Protein AF-A0A819AE09-F1 (afdb_monomer_lite)

Structure (mmCIF, N/CA/C/O backbone):
data_AF-A0A819AE09-F1
#
_entry.id   AF-A0A819AE09-F1
#
loop_
_atom_site.group_PDB
_atom_site.id
_atom_site.type_symbol
_atom_site.label_atom_id
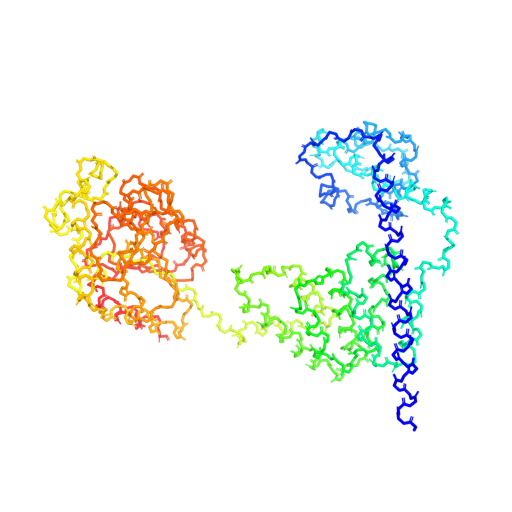_atom_site.label_alt_id
_atom_site.label_comp_id
_atom_site.label_asym_id
_atom_site.label_entity_id
_atom_site.label_seq_id
_atom_site.pdbx_PDB_ins_code
_atom_site.Cartn_x
_atom_site.Cartn_y
_atom_site.Cartn_z
_atom_site.occupancy
_atom_site.B_iso_or_equiv
_atom_site.auth_seq_id
_atom_site.auth_comp_id
_atom_site.auth_asym_id
_atom_site.auth_atom_id
_atom_site.pdbx_PDB_model_num
ATOM 1 N N . MET A 1 1 ? -54.035 27.306 -2.302 1.00 33.03 1 MET A N 1
ATOM 2 C CA . MET A 1 1 ? -53.489 27.336 -0.927 1.00 33.03 1 MET A CA 1
ATOM 3 C C . MET A 1 1 ? -52.077 26.746 -0.838 1.00 33.03 1 MET A C 1
ATOM 5 O O . MET A 1 1 ? -51.251 27.361 -0.189 1.00 33.03 1 MET A O 1
ATOM 9 N N . ILE A 1 2 ? -51.745 25.658 -1.553 1.00 27.33 2 ILE A N 1
ATOM 10 C CA . ILE A 1 2 ? -50.363 25.121 -1.604 1.00 27.33 2 ILE A CA 1
ATOM 11 C C . ILE A 1 2 ? -49.439 25.949 -2.527 1.00 27.33 2 ILE A C 1
ATOM 13 O O . ILE A 1 2 ? -48.319 26.252 -2.143 1.00 27.33 2 ILE A O 1
ATOM 17 N N . ALA A 1 3 ? -49.923 26.452 -3.670 1.00 24.55 3 ALA A N 1
ATOM 18 C CA . ALA A 1 3 ? -49.101 27.269 -4.581 1.00 24.55 3 ALA A CA 1
ATOM 19 C C . ALA A 1 3 ? -48.724 28.665 -4.030 1.00 24.55 3 ALA A C 1
ATOM 21 O O . ALA A 1 3 ? -47.707 29.235 -4.413 1.00 24.55 3 ALA A O 1
ATOM 22 N N . THR A 1 4 ? -49.516 29.215 -3.104 1.00 27.77 4 THR A N 1
ATOM 23 C CA . THR A 1 4 ? -49.244 30.524 -2.484 1.00 27.77 4 THR A CA 1
ATOM 24 C C . THR A 1 4 ? -48.215 30.422 -1.354 1.00 27.77 4 THR A C 1
ATOM 26 O O . THR A 1 4 ? -47.583 31.419 -1.042 1.00 27.77 4 THR A O 1
ATOM 29 N N . PHE A 1 5 ? -47.998 29.230 -0.781 1.00 28.61 5 PHE A N 1
ATOM 30 C CA . PHE A 1 5 ? -47.034 29.000 0.305 1.00 28.61 5 PHE A CA 1
ATOM 31 C C . PHE A 1 5 ? -45.614 28.713 -0.219 1.00 28.61 5 PHE A C 1
ATOM 33 O O . PHE A 1 5 ? -44.627 29.078 0.416 1.00 28.61 5 PHE A O 1
ATOM 40 N N . THR A 1 6 ? -45.497 28.119 -1.414 1.00 30.62 6 THR A N 1
ATOM 41 C CA . THR A 1 6 ? -44.205 27.829 -2.068 1.00 30.62 6 THR A CA 1
ATOM 42 C C . THR A 1 6 ? -43.560 29.077 -2.690 1.00 30.62 6 THR A C 1
ATOM 44 O O . THR A 1 6 ? -42.339 29.176 -2.770 1.00 30.62 6 THR A O 1
ATOM 47 N N . LEU A 1 7 ? -44.361 30.062 -3.112 1.00 27.27 7 LEU A N 1
ATOM 48 C CA . LEU A 1 7 ? -43.859 31.284 -3.757 1.00 27.27 7 LEU A CA 1
ATOM 49 C C . LEU A 1 7 ? -43.340 32.341 -2.768 1.00 27.27 7 LEU A C 1
ATOM 51 O O . LEU A 1 7 ? -42.427 33.087 -3.119 1.00 27.27 7 LEU A O 1
ATOM 55 N N . THR A 1 8 ? -43.865 32.401 -1.541 1.00 29.19 8 THR A N 1
ATOM 56 C CA . THR A 1 8 ? -43.331 33.270 -0.473 1.00 29.19 8 THR A CA 1
ATOM 57 C C . THR A 1 8 ? -42.007 32.735 0.064 1.00 29.19 8 THR A C 1
ATOM 59 O O . THR A 1 8 ? -41.039 33.481 0.144 1.00 29.19 8 THR A O 1
ATOM 62 N N . SER A 1 9 ? -41.911 31.424 0.297 1.00 32.47 9 SER A N 1
ATOM 63 C CA . SER A 1 9 ? -40.686 30.784 0.800 1.00 32.47 9 SER A CA 1
ATOM 64 C C . SER A 1 9 ? -39.525 30.809 -0.209 1.00 32.47 9 SER A C 1
ATOM 66 O O . SER A 1 9 ? -38.380 31.016 0.186 1.00 32.47 9 SER A O 1
ATOM 68 N N . LEU A 1 10 ? -39.789 30.710 -1.520 1.00 30.06 10 LEU A N 1
ATOM 69 C CA . LEU A 1 10 ? -38.754 30.903 -2.551 1.00 30.06 10 LEU A CA 1
ATOM 70 C C . LEU A 1 10 ? -38.334 32.372 -2.724 1.00 30.06 10 LEU A C 1
ATOM 72 O O . LEU A 1 10 ? -37.164 32.635 -3.004 1.00 30.06 10 LEU A O 1
ATOM 76 N N . LYS A 1 11 ? -39.249 33.334 -2.532 1.00 28.06 11 LYS A N 1
ATOM 77 C CA . LYS A 1 11 ? -38.906 34.766 -2.549 1.00 28.06 11 LYS A CA 1
ATOM 78 C C . LYS A 1 11 ? -38.031 35.157 -1.362 1.00 28.06 11 LYS A C 1
ATOM 80 O O . LYS A 1 11 ? -37.066 35.884 -1.571 1.00 28.06 11 LYS A O 1
ATOM 85 N N . ASP A 1 12 ? -38.303 34.627 -0.172 1.00 32.31 12 ASP A N 1
ATOM 86 C CA . ASP A 1 12 ? -37.511 34.920 1.027 1.00 32.31 12 ASP A CA 1
ATOM 87 C C . ASP A 1 12 ? -36.113 34.285 0.951 1.00 32.31 12 ASP A C 1
ATOM 89 O O . ASP A 1 12 ? -35.115 34.949 1.225 1.00 32.31 12 ASP A O 1
ATOM 93 N N . VAL A 1 13 ? -36.001 33.045 0.456 1.00 34.38 13 VAL A N 1
ATOM 94 C CA . VAL A 1 13 ? -34.701 32.379 0.234 1.00 34.38 13 VAL A CA 1
ATOM 95 C C . VAL A 1 13 ? -33.898 33.056 -0.885 1.00 34.38 13 VAL A C 1
ATOM 97 O O . VAL A 1 13 ? -32.686 33.227 -0.759 1.00 34.38 13 VAL A O 1
ATOM 100 N N . SER A 1 14 ? -34.552 33.505 -1.962 1.00 31.75 14 SER A N 1
ATOM 101 C CA . SER A 1 14 ? -33.904 34.264 -3.041 1.00 31.75 14 SER A CA 1
ATOM 102 C C . SER A 1 14 ? -33.473 35.666 -2.599 1.00 31.75 14 SER A C 1
ATOM 104 O O . SER A 1 14 ? -32.422 36.132 -3.034 1.00 31.75 14 SER A O 1
ATOM 106 N N . ALA A 1 15 ? -34.259 36.346 -1.760 1.00 31.56 15 ALA A N 1
ATOM 107 C CA . ALA A 1 15 ? -33.935 37.675 -1.245 1.00 31.56 15 ALA A CA 1
ATOM 108 C C . ALA A 1 15 ? -32.783 37.621 -0.232 1.00 31.56 15 ALA A C 1
ATOM 110 O O . ALA A 1 15 ? -31.892 38.467 -0.278 1.00 31.56 15 ALA A O 1
ATOM 111 N N . ILE A 1 16 ? -32.745 36.590 0.620 1.00 36.25 16 ILE A N 1
ATOM 112 C CA . ILE A 1 16 ? -31.652 36.353 1.573 1.00 36.25 16 ILE A CA 1
ATOM 113 C C . ILE A 1 16 ? -30.362 35.965 0.835 1.00 36.25 16 ILE A C 1
ATOM 115 O O . ILE A 1 16 ? -29.315 36.550 1.108 1.00 36.25 16 ILE A O 1
ATOM 119 N N . ASN A 1 17 ? -30.426 35.065 -0.157 1.00 34.44 17 ASN A N 1
ATOM 120 C CA . ASN A 1 17 ? -29.261 34.731 -0.987 1.00 34.44 17 ASN A CA 1
ATOM 121 C C . ASN A 1 17 ? -28.777 35.922 -1.823 1.00 34.44 17 ASN A C 1
ATOM 123 O O . ASN A 1 17 ? -27.572 36.115 -1.954 1.00 34.44 17 ASN A O 1
ATOM 127 N N . GLY A 1 18 ? -29.686 36.738 -2.364 1.00 32.69 18 GLY A N 1
ATOM 128 C CA . GLY A 1 18 ? -29.342 37.961 -3.091 1.00 32.69 18 GLY A CA 1
ATOM 129 C C . GLY A 1 18 ? -28.640 38.987 -2.200 1.00 32.69 18 GLY A C 1
ATOM 130 O O . GLY A 1 18 ? -27.548 39.441 -2.536 1.00 32.69 18 GLY A O 1
ATOM 131 N N . ALA A 1 19 ? -29.209 39.278 -1.027 1.00 32.28 19 ALA A N 1
ATOM 132 C CA . ALA A 1 19 ? -28.651 40.233 -0.073 1.00 32.28 19 ALA A CA 1
ATOM 133 C C . ALA A 1 19 ? -27.301 39.775 0.507 1.00 32.28 19 ALA A C 1
ATOM 135 O O . ALA A 1 19 ? -26.393 40.591 0.651 1.00 32.28 19 ALA A O 1
ATOM 136 N N . LEU A 1 20 ? -27.127 38.478 0.794 1.00 36.81 20 LEU A N 1
ATOM 137 C CA . LEU A 1 20 ? -25.844 37.925 1.244 1.00 36.81 20 LEU A CA 1
ATOM 138 C C . LEU A 1 20 ? -24.788 37.999 0.139 1.00 36.81 20 LEU A C 1
ATOM 140 O O . LEU A 1 20 ? -23.681 38.464 0.391 1.00 36.81 20 LEU A O 1
ATOM 144 N N . LYS A 1 21 ? -25.122 37.616 -1.099 1.00 35.66 21 LYS A N 1
ATOM 145 C CA . LYS A 1 21 ? -24.177 37.624 -2.228 1.00 35.66 21 LYS A CA 1
ATOM 146 C C . LYS A 1 21 ? -23.712 39.041 -2.584 1.00 35.66 21 LYS A C 1
ATOM 148 O O . LYS A 1 21 ? -22.535 39.248 -2.871 1.00 35.66 21 LYS A O 1
ATOM 153 N N . GLU A 1 22 ? -24.607 40.022 -2.498 1.00 37.19 22 GLU A N 1
ATOM 154 C CA . GLU A 1 22 ? -24.304 41.435 -2.753 1.00 37.19 22 GLU A CA 1
ATOM 155 C C . GLU A 1 22 ? -23.486 42.082 -1.616 1.00 37.19 22 GLU A C 1
ATOM 157 O O . GLU A 1 22 ? -22.628 42.930 -1.868 1.00 37.19 22 GLU A O 1
ATOM 162 N N . GLN A 1 23 ? -23.686 41.648 -0.365 1.00 36.50 23 GLN A N 1
ATOM 163 C CA . GLN A 1 23 ? -22.853 42.045 0.779 1.00 36.50 23 GLN A CA 1
ATOM 164 C C . GLN A 1 23 ? -21.460 41.393 0.718 1.00 36.50 23 GLN A C 1
ATOM 166 O O . GLN A 1 23 ? -20.463 42.075 0.938 1.00 36.50 23 GLN A O 1
ATOM 171 N N . PHE A 1 24 ? -21.355 40.116 0.335 1.00 38.12 24 PHE A N 1
ATOM 172 C CA . PHE A 1 24 ? -20.069 39.421 0.196 1.00 38.12 24 PHE A CA 1
ATOM 173 C C . PHE A 1 24 ? -19.215 39.953 -0.964 1.00 38.12 24 PHE A C 1
ATOM 175 O O . PHE A 1 24 ? -18.001 40.073 -0.809 1.00 38.12 24 PHE A O 1
ATOM 182 N N . ALA A 1 25 ? -19.824 40.356 -2.085 1.00 38.03 25 ALA A N 1
ATOM 183 C CA . ALA A 1 25 ? -19.107 41.015 -3.180 1.00 38.03 25 ALA A CA 1
ATOM 184 C C . ALA A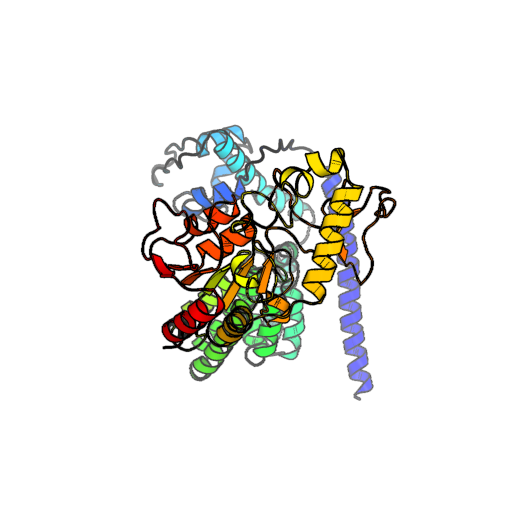 1 25 ? -18.492 42.361 -2.748 1.00 38.03 25 ALA A C 1
ATOM 186 O O . ALA A 1 25 ? -17.360 42.672 -3.114 1.00 38.03 25 ALA A O 1
ATOM 187 N N . LYS A 1 26 ? -19.196 43.134 -1.909 1.00 38.16 26 LYS A N 1
ATOM 188 C CA . LYS A 1 26 ? -18.672 44.388 -1.337 1.00 38.16 26 LYS A CA 1
ATOM 189 C C . LYS A 1 26 ? -17.531 44.139 -0.346 1.00 38.16 26 LYS A C 1
ATOM 191 O O . LYS A 1 26 ? -16.574 44.904 -0.323 1.00 38.16 26 LYS A O 1
ATOM 196 N N . VAL A 1 27 ? -17.602 43.059 0.432 1.00 37.47 27 VAL A N 1
ATOM 197 C CA . VAL A 1 27 ? -16.538 42.655 1.369 1.00 37.47 27 VAL A CA 1
ATOM 198 C C . VAL A 1 27 ? -15.275 42.204 0.634 1.00 37.47 27 VAL A C 1
ATOM 200 O O . VAL A 1 27 ? -14.181 42.554 1.062 1.00 37.47 27 VAL A O 1
ATOM 203 N N . HIS A 1 28 ? -15.405 41.488 -0.485 1.00 37.97 28 HIS A N 1
ATOM 204 C CA . HIS A 1 28 ? -14.254 41.054 -1.281 1.00 37.97 28 HIS A CA 1
ATOM 205 C C . HIS A 1 28 ? -13.478 42.243 -1.871 1.00 37.97 28 HIS A C 1
ATOM 207 O O . HIS A 1 28 ? -12.261 42.309 -1.738 1.00 37.97 28 HIS A O 1
ATOM 213 N N . VAL A 1 29 ? -14.188 43.246 -2.401 1.00 44.12 29 VAL A N 1
ATOM 214 C CA . VAL A 1 29 ? -13.580 44.493 -2.906 1.00 44.12 29 VAL A CA 1
ATOM 215 C C . VAL A 1 29 ? -12.886 45.281 -1.785 1.00 44.12 29 VAL A C 1
ATOM 217 O O . VAL A 1 29 ? -11.781 45.785 -1.971 1.00 44.12 29 VAL A O 1
ATOM 220 N N . LEU A 1 30 ? -13.488 45.348 -0.591 1.00 39.16 30 LEU A N 1
ATOM 221 C CA . LEU A 1 30 ? -12.884 46.015 0.571 1.00 39.16 30 LEU A CA 1
ATOM 222 C C . LEU A 1 30 ? -11.648 45.270 1.111 1.00 39.16 30 LEU A C 1
ATOM 224 O O . LEU A 1 30 ? -10.722 45.912 1.607 1.00 39.16 30 LEU A O 1
ATOM 228 N N . ALA A 1 31 ? -11.609 43.939 0.994 1.00 36.44 31 ALA A N 1
ATOM 229 C CA . ALA A 1 31 ? -10.450 43.124 1.355 1.00 36.44 31 ALA A CA 1
ATOM 230 C C . ALA A 1 31 ? -9.274 43.338 0.383 1.00 36.44 31 ALA A C 1
ATOM 232 O O . ALA A 1 31 ? -8.144 43.531 0.832 1.00 36.44 31 ALA A O 1
ATOM 233 N N . GLU A 1 32 ? -9.540 43.420 -0.925 1.00 40.06 32 GLU A N 1
ATOM 234 C CA . GLU A 1 32 ? -8.523 43.749 -1.938 1.00 40.06 32 GLU A CA 1
ATOM 235 C C . GLU A 1 32 ? -7.972 45.181 -1.782 1.00 40.06 32 GLU A C 1
ATOM 237 O O . GLU A 1 32 ? -6.784 45.437 -1.997 1.00 40.06 32 GLU A O 1
ATOM 242 N N . GLU A 1 33 ? -8.811 46.146 -1.387 1.00 40.34 33 GLU A N 1
ATOM 243 C CA . GLU A 1 33 ? -8.363 47.512 -1.078 1.00 40.34 33 GLU A CA 1
ATOM 244 C C . GLU A 1 33 ? -7.528 47.591 0.212 1.00 40.34 33 GLU A C 1
ATOM 246 O O . GLU A 1 33 ? -6.660 48.464 0.334 1.00 40.34 33 GLU A O 1
ATOM 251 N N . TYR A 1 34 ? -7.761 46.684 1.164 1.00 36.81 34 TYR A N 1
ATOM 252 C CA . TYR A 1 34 ? -7.002 46.583 2.409 1.00 36.81 34 TYR A CA 1
ATOM 253 C C . TYR A 1 34 ? -5.631 45.924 2.209 1.00 36.81 34 TYR A C 1
ATOM 255 O O . TYR A 1 34 ? -4.641 46.464 2.706 1.00 36.81 34 TYR A O 1
ATOM 263 N N . GLU A 1 35 ? -5.524 44.850 1.417 1.00 35.69 35 GLU A N 1
ATOM 264 C CA . GLU A 1 35 ? -4.230 44.238 1.052 1.00 35.69 35 GLU A CA 1
ATOM 265 C C . GLU A 1 35 ? -3.276 45.240 0.385 1.00 35.69 35 GLU A C 1
ATOM 267 O O . GLU A 1 35 ? -2.070 45.242 0.644 1.00 35.69 35 GLU A O 1
ATOM 272 N N . LYS A 1 36 ? -3.823 46.175 -0.402 1.00 39.72 36 LYS A N 1
ATOM 273 C CA . LYS A 1 36 ? -3.054 47.270 -1.012 1.00 39.72 36 LYS A CA 1
ATOM 274 C C . LYS A 1 36 ? -2.553 48.311 -0.001 1.00 39.72 36 LYS A C 1
ATOM 276 O O . LYS A 1 36 ? -1.613 49.041 -0.311 1.00 39.72 36 LYS A O 1
ATOM 281 N N . LYS A 1 37 ? -3.155 48.411 1.192 1.00 37.56 37 LYS A N 1
ATOM 282 C CA . LYS A 1 37 ? -2.810 49.404 2.231 1.00 37.56 37 LYS A CA 1
ATOM 283 C C . LYS A 1 37 ? -1.934 48.857 3.366 1.00 37.56 37 LYS A C 1
ATOM 285 O O . LYS A 1 37 ? -1.318 49.659 4.064 1.00 37.56 37 LYS A O 1
ATOM 290 N N . THR A 1 38 ? -1.840 47.541 3.560 1.00 36.22 38 THR A N 1
ATOM 291 C CA . THR A 1 38 ? -1.160 46.921 4.720 1.00 36.22 38 THR A CA 1
ATOM 292 C C . THR A 1 38 ? 0.333 46.629 4.546 1.00 36.22 38 THR A C 1
ATOM 294 O O . THR A 1 38 ? 0.973 46.155 5.485 1.00 36.22 38 THR A O 1
ATOM 297 N N . HIS A 1 39 ? 0.951 46.964 3.411 1.00 40.81 39 HIS A N 1
ATOM 298 C CA . HIS A 1 39 ? 2.403 46.816 3.242 1.00 40.81 39 HIS A CA 1
ATOM 299 C C . HIS A 1 39 ? 3.196 47.880 4.026 1.00 40.81 39 HIS A C 1
ATOM 301 O O . HIS A 1 39 ? 3.681 48.847 3.443 1.00 40.81 39 HIS A O 1
ATOM 307 N N . LYS A 1 40 ? 3.351 47.698 5.350 1.00 35.81 40 LYS A N 1
ATOM 308 C CA . LYS A 1 40 ? 4.352 48.404 6.184 1.00 35.81 40 LYS A CA 1
ATOM 309 C C . LYS A 1 40 ? 4.913 47.602 7.373 1.00 35.81 40 LYS A C 1
ATOM 311 O O . LYS A 1 40 ? 5.402 48.193 8.331 1.00 35.81 40 LYS A O 1
ATOM 316 N N . ILE A 1 41 ? 4.940 46.272 7.301 1.00 39.31 41 ILE A N 1
ATOM 317 C CA . ILE A 1 41 ? 5.863 45.472 8.121 1.00 39.31 41 ILE A CA 1
ATOM 318 C C . ILE A 1 41 ? 6.595 44.537 7.163 1.00 39.31 41 ILE A C 1
ATOM 320 O O . ILE A 1 41 ? 5.985 43.638 6.593 1.00 39.31 41 ILE A O 1
ATOM 324 N N . GLU A 1 42 ? 7.888 44.779 6.935 1.00 35.44 42 GLU A N 1
ATOM 325 C CA . GLU A 1 42 ? 8.724 43.858 6.162 1.00 35.44 42 GLU A CA 1
ATOM 326 C C . GLU A 1 42 ? 8.857 42.540 6.934 1.00 35.44 42 GLU A C 1
ATOM 328 O O . GLU A 1 42 ? 9.664 42.408 7.855 1.00 35.44 42 GLU A O 1
ATOM 333 N N . VAL A 1 43 ? 8.040 41.556 6.562 1.00 38.75 43 VAL A N 1
ATOM 334 C CA . VAL A 1 43 ? 8.193 40.174 7.008 1.00 38.75 43 VAL A CA 1
ATOM 335 C C . VAL A 1 43 ? 9.330 39.566 6.194 1.00 38.75 43 VAL A C 1
ATOM 337 O O . VAL A 1 43 ? 9.166 39.241 5.020 1.00 38.75 43 VAL A O 1
ATOM 340 N N . LYS A 1 44 ? 10.507 39.413 6.805 1.00 42.19 44 LYS A N 1
ATOM 341 C CA . LYS A 1 44 ? 11.518 38.499 6.270 1.00 42.19 44 LYS A CA 1
ATOM 342 C C . LYS A 1 44 ? 11.106 37.083 6.639 1.00 42.19 44 LYS A C 1
ATOM 344 O O . LYS A 1 44 ? 11.187 36.703 7.806 1.00 42.19 44 LYS A O 1
ATOM 349 N N . ASP A 1 45 ? 10.653 36.332 5.643 1.00 42.91 45 ASP A N 1
ATOM 350 C CA . ASP A 1 45 ? 10.385 34.906 5.776 1.00 42.91 45 ASP A CA 1
ATOM 351 C C . ASP A 1 45 ? 11.656 34.193 6.264 1.00 42.91 45 ASP A C 1
ATOM 353 O O . ASP A 1 45 ? 12.721 34.268 5.647 1.00 42.91 45 ASP A O 1
ATOM 357 N N . SER A 1 46 ? 11.563 33.583 7.443 1.00 51.00 46 SER A N 1
ATOM 358 C CA . SER A 1 46 ? 12.673 32.885 8.096 1.00 51.00 46 SER A CA 1
ATOM 359 C C . SER A 1 46 ? 12.561 31.364 7.965 1.00 51.00 46 SER A C 1
ATOM 361 O O . SER A 1 46 ? 13.433 30.659 8.475 1.00 51.00 46 SER A O 1
ATOM 363 N N . GLY A 1 47 ? 11.514 30.853 7.295 1.00 55.59 47 GLY A N 1
ATOM 364 C CA . GLY A 1 47 ? 11.243 29.419 7.141 1.00 55.59 47 GLY A CA 1
ATOM 365 C C . GLY A 1 47 ? 10.879 28.689 8.443 1.00 55.59 47 GLY A C 1
ATOM 366 O O . GLY A 1 47 ? 10.776 27.466 8.444 1.00 55.59 47 GLY A O 1
ATOM 367 N N . ILE A 1 48 ? 10.706 29.408 9.560 1.00 63.50 48 ILE A N 1
ATOM 368 C CA . ILE A 1 48 ? 10.411 28.856 10.889 1.00 63.50 48 ILE A CA 1
ATOM 369 C C . ILE A 1 48 ? 9.039 29.371 11.349 1.00 63.50 48 ILE A C 1
ATOM 371 O O . ILE A 1 48 ? 8.853 30.574 11.538 1.00 63.50 48 ILE A O 1
ATOM 375 N N . SER A 1 49 ? 8.081 28.462 11.559 1.00 76.00 49 SER A N 1
ATOM 376 C CA . SER A 1 49 ? 6.719 28.796 12.003 1.00 76.00 49 SER A CA 1
ATOM 377 C C . SER A 1 49 ? 6.688 29.177 13.487 1.00 76.00 49 SER A C 1
ATOM 379 O O . SER A 1 49 ? 6.795 28.332 14.379 1.00 76.00 49 SER A O 1
ATOM 381 N N . GLY A 1 50 ? 6.528 30.473 13.769 1.00 74.81 50 GLY A N 1
ATOM 382 C CA . GLY A 1 50 ? 6.376 30.980 15.135 1.00 74.81 50 GLY A CA 1
ATOM 383 C C . GLY A 1 50 ? 5.104 30.485 15.834 1.00 74.81 50 GLY A C 1
ATOM 384 O O . GLY A 1 50 ? 5.109 30.320 17.054 1.00 74.81 50 GLY A O 1
ATOM 385 N N . GLU A 1 51 ? 4.041 30.204 15.073 1.00 72.31 51 GLU A N 1
ATOM 386 C CA . GLU A 1 51 ? 2.775 29.669 15.590 1.00 72.31 51 GLU A CA 1
ATOM 387 C C . GLU A 1 51 ? 2.944 28.251 16.140 1.00 72.31 51 GLU A C 1
ATOM 389 O O . GLU A 1 51 ? 2.528 27.969 17.266 1.00 72.31 51 GLU A O 1
ATOM 394 N N . ASP A 1 52 ? 3.603 27.373 15.384 1.00 66.06 52 ASP A N 1
ATOM 395 C CA . ASP A 1 52 ? 3.784 25.975 15.779 1.00 66.06 52 ASP A CA 1
ATOM 396 C C . ASP A 1 52 ? 4.674 25.861 17.016 1.00 66.06 52 ASP A C 1
ATOM 398 O O . ASP A 1 52 ? 4.365 25.125 17.957 1.00 66.06 52 ASP A O 1
ATOM 402 N N . ILE A 1 53 ? 5.738 26.666 17.073 1.00 76.56 53 ILE A N 1
ATOM 403 C CA . ILE A 1 53 ? 6.628 26.724 18.236 1.00 76.56 53 ILE A CA 1
ATOM 404 C C . ILE A 1 53 ? 5.882 27.275 19.454 1.00 76.56 53 ILE A C 1
ATOM 406 O O . ILE A 1 53 ? 6.009 26.729 20.553 1.00 76.56 53 ILE A O 1
ATOM 410 N N . PHE A 1 54 ? 5.071 28.322 19.277 1.00 78.12 54 PHE A N 1
ATOM 411 C CA . PHE A 1 54 ? 4.255 28.871 20.355 1.00 78.12 54 PHE A CA 1
ATOM 412 C C . PHE A 1 54 ? 3.267 27.832 20.895 1.00 78.12 54 PHE A C 1
ATOM 414 O O . PHE A 1 54 ? 3.165 27.644 22.110 1.00 78.12 54 PHE A O 1
ATOM 421 N N . ASN A 1 55 ? 2.566 27.127 20.007 1.00 67.56 55 ASN A N 1
ATOM 422 C CA . ASN A 1 55 ? 1.602 26.100 20.381 1.00 67.56 55 ASN A CA 1
ATOM 423 C C . ASN A 1 55 ? 2.273 24.945 21.131 1.00 67.56 55 ASN A C 1
ATOM 425 O O . ASN A 1 55 ? 1.758 24.532 22.170 1.00 67.56 55 ASN A O 1
ATOM 429 N N . ALA A 1 56 ? 3.444 24.498 20.675 1.00 64.06 56 ALA A N 1
ATOM 430 C CA . ALA A 1 56 ? 4.179 23.400 21.292 1.00 64.06 56 ALA A CA 1
ATOM 431 C C . ALA A 1 56 ? 4.816 23.762 22.645 1.00 64.06 56 ALA A C 1
ATOM 433 O O . ALA A 1 56 ? 4.799 22.946 23.563 1.00 64.06 56 ALA A O 1
ATOM 434 N N . LYS A 1 57 ? 5.398 24.963 22.781 1.00 73.62 57 LYS A N 1
ATOM 435 C CA . LYS A 1 57 ? 6.286 25.295 23.914 1.00 73.62 57 LYS A CA 1
ATOM 436 C C . LYS A 1 57 ? 5.787 26.407 24.834 1.00 73.62 57 LYS A C 1
ATOM 438 O O . LYS A 1 57 ? 6.202 26.475 25.986 1.00 73.62 57 LYS A O 1
ATOM 443 N N . CYS A 1 58 ? 4.910 27.290 24.365 1.00 73.25 58 CYS A N 1
ATOM 444 C CA . CYS A 1 58 ? 4.501 28.480 25.126 1.00 73.25 58 CYS A CA 1
ATOM 445 C C . CYS A 1 58 ? 3.028 28.441 25.561 1.00 73.25 58 CYS A C 1
ATOM 447 O O . CYS A 1 58 ? 2.666 29.015 26.591 1.00 73.25 58 CYS A O 1
ATOM 449 N N . SER A 1 59 ? 2.176 27.743 24.806 1.00 72.31 59 SER A N 1
ATOM 450 C CA . SER A 1 59 ? 0.716 27.806 24.945 1.00 72.31 59 SER A CA 1
ATOM 451 C C . SER A 1 59 ? 0.154 27.152 26.216 1.00 72.31 59 SER A C 1
ATOM 453 O O . SER A 1 59 ? -0.976 27.446 26.611 1.00 72.31 59 SER A O 1
ATOM 455 N N . ALA A 1 60 ? 0.947 26.309 26.884 1.00 67.44 60 ALA A N 1
ATOM 456 C CA . ALA A 1 60 ? 0.605 25.719 28.178 1.00 67.44 60 ALA A CA 1
ATOM 457 C C . ALA A 1 60 ? 0.669 26.743 29.327 1.00 67.44 60 ALA A C 1
ATOM 459 O O . ALA A 1 60 ? -0.082 26.641 30.295 1.00 67.44 60 ALA A O 1
ATOM 460 N N . CYS A 1 61 ? 1.540 27.752 29.211 1.00 66.56 61 CYS A N 1
ATOM 461 C CA . CYS A 1 61 ? 1.779 28.747 30.260 1.00 66.56 61 CYS A CA 1
ATOM 462 C C . CYS A 1 61 ? 1.168 30.118 29.943 1.00 66.56 61 CYS A C 1
ATOM 464 O O . CYS A 1 61 ? 0.945 30.908 30.866 1.00 66.56 61 CYS A O 1
ATOM 466 N N . HIS A 1 62 ? 0.892 30.400 28.662 1.00 74.19 62 HIS A N 1
ATOM 467 C CA . HIS A 1 62 ? 0.461 31.712 28.184 1.00 74.19 62 HIS A CA 1
ATOM 468 C C . HIS A 1 62 ? -0.737 31.654 27.230 1.00 74.19 62 HIS A C 1
ATOM 470 O O . HIS A 1 62 ? -0.814 30.820 26.326 1.00 74.19 62 HIS A O 1
ATOM 476 N N . ARG A 1 63 ? -1.647 32.621 27.390 1.00 67.50 63 ARG A N 1
ATOM 477 C CA . ARG A 1 63 ? -2.745 32.921 26.458 1.00 67.50 63 ARG A CA 1
ATOM 478 C C . ARG A 1 63 ? -2.815 34.423 26.205 1.00 67.50 63 ARG A C 1
ATOM 480 O O . ARG A 1 63 ? -2.276 35.228 26.966 1.00 67.50 63 ARG A O 1
ATOM 487 N N . PHE A 1 64 ? -3.487 34.802 25.122 1.00 59.72 64 PHE A N 1
ATOM 488 C CA . PHE A 1 64 ? -3.565 36.201 24.707 1.00 59.72 64 PHE A CA 1
ATOM 489 C C . PHE A 1 64 ? -4.486 37.042 25.591 1.00 59.72 64 PHE A C 1
ATOM 491 O O . PHE A 1 64 ? -4.164 38.178 25.929 1.00 59.72 64 PHE A O 1
ATOM 498 N N . ASP A 1 65 ? -5.603 36.465 26.011 1.00 59.22 65 ASP A N 1
ATOM 499 C CA . ASP A 1 65 ? -6.708 37.161 26.664 1.00 59.22 65 ASP A CA 1
ATOM 500 C C . ASP A 1 65 ? -6.991 36.688 28.096 1.00 59.22 65 ASP A C 1
ATOM 502 O O . ASP A 1 65 ? -7.699 37.381 28.833 1.00 59.22 65 ASP A O 1
ATOM 506 N N . THR A 1 66 ? -6.408 35.553 28.488 1.00 52.84 66 THR A N 1
ATOM 507 C CA . THR A 1 66 ? -6.736 34.808 29.706 1.00 52.84 66 THR A CA 1
ATOM 508 C C . THR A 1 66 ? -5.483 34.528 30.535 1.00 52.84 66 THR A C 1
ATOM 510 O O . THR A 1 66 ? -4.417 34.234 29.994 1.00 52.84 66 THR A O 1
ATOM 513 N N . LYS A 1 67 ? -5.600 34.631 31.863 1.00 71.44 67 LYS A N 1
ATOM 514 C CA . LYS A 1 67 ? -4.512 34.312 32.793 1.00 71.44 67 LYS A CA 1
ATOM 515 C C . LYS A 1 67 ? -4.350 32.793 32.880 1.00 71.44 67 LYS A C 1
ATOM 517 O O . LYS A 1 67 ? -5.331 32.091 33.103 1.00 71.44 67 LYS A O 1
ATOM 522 N N . LEU A 1 68 ? -3.118 32.309 32.745 1.00 70.44 68 LEU A N 1
ATOM 523 C CA . LEU A 1 68 ? -2.743 30.925 33.046 1.00 70.44 68 LEU A CA 1
ATOM 524 C C . LEU A 1 68 ? -1.669 30.942 34.143 1.00 70.44 68 LEU A C 1
ATOM 526 O O . LEU A 1 68 ? -1.892 31.492 35.221 1.00 70.44 68 LEU A O 1
ATOM 530 N N . VAL A 1 69 ? -0.492 30.385 33.854 1.00 73.06 69 VAL A N 1
ATOM 531 C CA . VAL A 1 69 ? 0.691 30.459 34.714 1.00 73.06 69 VAL A CA 1
ATOM 532 C C . VAL A 1 69 ? 1.242 31.887 34.713 1.00 73.06 69 VAL A C 1
ATOM 534 O O . VAL A 1 69 ? 1.601 32.412 35.764 1.00 73.06 69 VAL A O 1
ATOM 537 N N . GLY A 1 70 ? 1.270 32.535 33.541 1.00 70.31 70 GLY A N 1
ATOM 538 C CA . GLY A 1 70 ? 1.585 33.955 33.381 1.00 70.31 70 GLY A CA 1
ATOM 539 C C . GLY A 1 70 ? 0.348 34.845 33.178 1.00 70.31 70 GLY A C 1
ATOM 540 O O . GLY A 1 70 ? -0.752 34.339 32.925 1.00 70.31 70 GLY A O 1
ATOM 541 N N . PRO A 1 71 ? 0.512 36.180 33.264 1.00 75.25 71 PRO A N 1
ATOM 542 C CA . PRO A 1 71 ? -0.544 37.131 32.915 1.00 75.25 71 PRO A CA 1
ATOM 543 C C . PRO A 1 71 ? -0.895 37.068 31.411 1.00 75.25 71 PRO A C 1
ATOM 545 O O . PRO A 1 71 ? -0.055 36.643 30.609 1.00 75.25 71 PRO A O 1
ATOM 548 N N . PRO A 1 72 ? -2.101 37.515 31.009 1.00 73.38 72 PRO A N 1
ATOM 549 C CA . PRO A 1 72 ? -2.496 37.605 29.603 1.00 73.38 72 PRO A CA 1
ATOM 550 C C . PRO A 1 72 ? -1.549 38.477 28.764 1.00 73.38 72 PRO A C 1
ATOM 552 O O . PRO A 1 72 ? -1.071 39.521 29.226 1.00 73.38 72 PRO A O 1
ATOM 555 N N . TYR A 1 73 ? -1.339 38.126 27.491 1.00 74.31 73 TYR A N 1
ATOM 556 C CA . TYR A 1 73 ? -0.519 38.964 26.605 1.00 74.31 73 TYR A CA 1
ATOM 557 C C . TYR A 1 73 ? -1.112 40.352 26.345 1.00 74.31 73 TYR A C 1
ATOM 559 O O . TYR A 1 73 ? -0.347 41.311 26.267 1.00 74.31 73 TYR A O 1
ATOM 567 N N . LYS A 1 74 ? -2.443 40.506 26.322 1.00 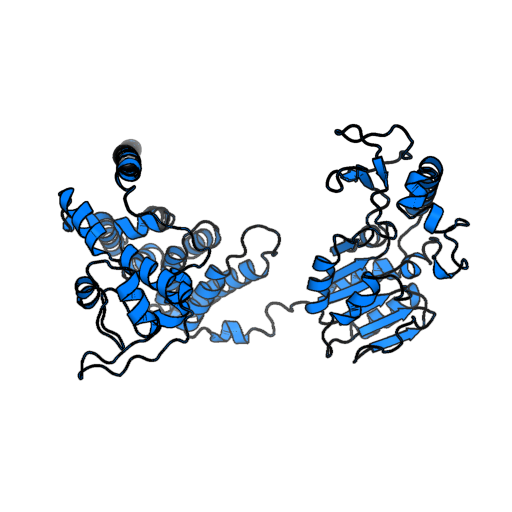67.50 74 LYS A N 1
ATOM 568 C CA . LYS A 1 74 ? -3.099 41.822 26.181 1.00 67.50 74 LYS A CA 1
ATOM 569 C C . LYS A 1 74 ? -2.665 42.845 27.248 1.00 67.50 74 LYS A C 1
ATOM 571 O O . LYS A 1 74 ? -2.718 44.041 27.001 1.00 67.50 74 LYS A O 1
ATOM 576 N N . GLU A 1 75 ? -2.216 42.388 28.421 1.00 73.38 75 GLU A N 1
ATOM 577 C CA . GLU A 1 75 ? -1.778 43.246 29.537 1.00 73.38 75 GLU A CA 1
ATOM 578 C C . GLU A 1 75 ? -0.260 43.480 29.557 1.00 73.38 75 GLU A C 1
ATOM 580 O O . GLU A 1 75 ? 0.239 44.393 30.221 1.00 73.38 75 GLU A O 1
ATOM 585 N N . THR A 1 76 ? 0.503 42.636 28.861 1.00 77.06 76 THR A N 1
ATOM 586 C CA . THR A 1 76 ? 1.970 42.629 28.933 1.00 77.06 76 THR A CA 1
ATOM 587 C C . THR A 1 76 ? 2.641 43.086 27.649 1.00 77.06 76 THR A C 1
ATOM 589 O O . THR A 1 76 ? 3.622 43.821 27.740 1.00 77.06 76 THR A O 1
ATOM 592 N N . LEU A 1 77 ? 2.102 42.742 26.475 1.00 76.94 77 LEU A N 1
ATOM 593 C CA . LEU A 1 77 ? 2.641 43.155 25.176 1.00 76.94 77 LEU A CA 1
ATOM 594 C C . LEU A 1 77 ? 2.703 44.672 24.968 1.00 76.94 77 LEU A C 1
ATOM 596 O O . LEU A 1 77 ? 3.733 45.119 24.459 1.00 76.94 77 LEU A O 1
ATOM 600 N N . PRO A 1 78 ? 1.732 45.490 25.437 1.00 79.19 78 PRO A N 1
ATOM 601 C CA . PRO A 1 78 ? 1.827 46.944 25.298 1.00 79.19 78 PRO A CA 1
ATOM 602 C C . PRO A 1 78 ? 3.106 47.543 25.903 1.00 79.19 78 PRO A C 1
ATOM 604 O O . PRO A 1 78 ? 3.589 48.567 25.439 1.00 79.19 78 PRO A O 1
ATOM 607 N N . LYS A 1 79 ? 3.723 46.885 26.897 1.00 76.94 79 LYS A N 1
ATOM 608 C CA . LYS A 1 79 ? 4.980 47.342 27.527 1.00 76.94 79 LYS A CA 1
ATOM 609 C C . LYS A 1 79 ? 6.190 47.257 26.591 1.00 76.94 79 LYS A C 1
ATOM 611 O O . LYS A 1 79 ? 7.235 47.841 26.881 1.00 76.94 79 LYS A O 1
ATOM 616 N N . TYR A 1 80 ? 6.071 46.509 25.497 1.00 77.56 80 TYR A N 1
ATOM 617 C CA . TYR A 1 80 ? 7.144 46.277 24.537 1.00 77.56 80 TYR A CA 1
ATOM 618 C C . TYR A 1 80 ? 7.033 47.163 23.286 1.00 77.56 80 TYR A C 1
ATOM 620 O O . TYR A 1 80 ? 7.962 47.129 22.479 1.00 77.56 80 TYR A O 1
ATOM 628 N N . ASN A 1 81 ? 5.983 47.994 23.156 1.00 74.38 81 ASN A N 1
ATOM 629 C CA . ASN A 1 81 ? 5.744 48.913 22.028 1.00 74.38 81 ASN A CA 1
ATOM 630 C C . ASN A 1 81 ? 5.938 48.237 20.657 1.00 74.38 81 ASN A C 1
ATOM 632 O O . ASN A 1 81 ? 6.722 48.720 19.839 1.00 74.38 81 ASN A O 1
ATOM 636 N N . ASP A 1 82 ? 5.340 47.056 20.478 1.00 68.19 82 ASP A N 1
ATOM 637 C CA . ASP A 1 82 ? 5.414 46.233 19.258 1.00 68.19 82 ASP A CA 1
ATOM 638 C C . ASP A 1 82 ? 6.840 45.919 18.771 1.00 68.19 82 ASP A C 1
ATOM 640 O O . ASP A 1 82 ? 7.093 45.581 17.614 1.00 68.19 82 ASP A O 1
ATOM 644 N N . ASN A 1 83 ? 7.819 45.996 19.677 1.00 78.50 83 ASN A N 1
ATOM 645 C CA . ASN A 1 83 ? 9.214 45.751 19.361 1.00 78.50 83 ASN A CA 1
ATOM 646 C C . ASN A 1 83 ? 9.534 44.254 19.441 1.00 78.50 83 ASN A C 1
ATOM 648 O O . ASN A 1 83 ? 9.837 43.720 20.514 1.00 78.50 83 ASN A O 1
ATOM 652 N N . VAL A 1 84 ? 9.540 43.608 18.274 1.00 77.50 84 VAL A N 1
ATOM 653 C CA . VAL A 1 84 ? 9.839 42.177 18.092 1.00 77.50 84 VAL A CA 1
ATOM 654 C C . VAL A 1 84 ? 11.117 41.761 18.816 1.00 77.50 84 VAL A C 1
ATOM 656 O O . VAL A 1 84 ? 11.119 40.754 19.515 1.00 77.50 84 VAL A O 1
ATOM 659 N N . LYS A 1 85 ? 12.192 42.559 18.750 1.00 84.12 85 LYS A N 1
ATOM 660 C CA . LYS A 1 85 ? 13.477 42.213 19.383 1.00 84.12 85 LYS A CA 1
ATOM 661 C C . LYS A 1 85 ? 13.394 42.177 20.907 1.00 84.12 85 LYS A C 1
ATOM 663 O O . LYS A 1 85 ? 14.025 41.326 21.530 1.00 84.12 85 LYS A O 1
ATOM 668 N N . LYS A 1 86 ? 12.620 43.076 21.523 1.00 85.81 86 LYS A N 1
ATOM 669 C CA . LYS A 1 86 ? 12.440 43.084 22.985 1.00 85.81 86 LYS A CA 1
ATOM 670 C C . LYS A 1 86 ? 11.584 41.908 23.454 1.00 85.81 86 LYS A C 1
ATOM 672 O O . LYS A 1 86 ? 11.902 41.304 24.477 1.00 85.81 86 LYS A O 1
ATOM 677 N N . VAL A 1 87 ? 10.537 41.567 22.700 1.00 86.50 87 VAL A N 1
ATOM 678 C CA . VAL A 1 87 ? 9.703 40.387 22.978 1.00 86.50 87 VAL A CA 1
ATOM 679 C C . VAL A 1 87 ? 10.521 39.106 22.780 1.00 86.50 87 VAL A C 1
ATOM 681 O O . VAL A 1 87 ? 10.520 38.246 23.656 1.00 86.50 87 VAL A O 1
ATOM 684 N N . ALA A 1 88 ? 11.306 39.018 21.704 1.00 89.19 88 ALA A N 1
ATOM 685 C CA . ALA A 1 88 ? 12.189 37.889 21.417 1.00 89.19 88 ALA A CA 1
ATOM 686 C C . ALA A 1 88 ? 13.241 37.683 22.512 1.00 89.19 88 ALA A C 1
ATOM 688 O O . ALA A 1 88 ? 13.455 36.556 22.945 1.00 89.19 88 ALA A O 1
ATOM 689 N N . ALA A 1 89 ? 13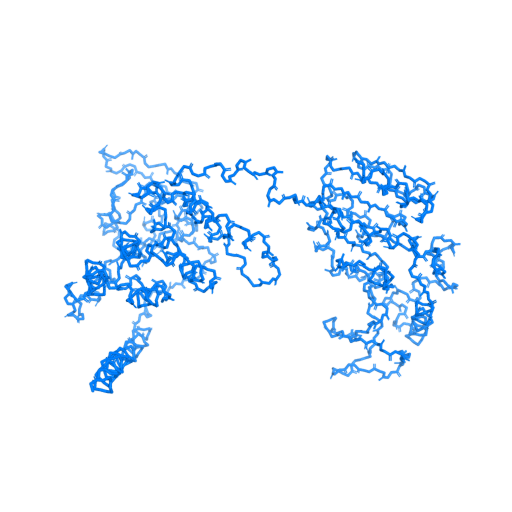.854 38.759 23.020 1.00 88.50 89 ALA A N 1
ATOM 690 C CA . ALA A 1 89 ? 14.808 38.675 24.125 1.00 88.50 89 ALA A CA 1
ATOM 691 C C . ALA A 1 89 ? 14.172 38.096 25.400 1.00 88.50 89 ALA A C 1
ATOM 693 O O . ALA A 1 89 ? 14.786 37.271 26.075 1.00 88.50 89 ALA A O 1
ATOM 694 N N . PHE A 1 90 ? 12.929 38.486 25.703 1.00 86.69 90 PHE A N 1
ATOM 695 C CA . PHE A 1 90 ? 12.195 37.955 26.851 1.00 86.69 90 PHE A CA 1
ATOM 696 C C . PHE A 1 90 ? 11.783 36.488 26.654 1.00 86.69 90 PHE A C 1
ATOM 698 O O . PHE A 1 90 ? 11.916 35.688 27.572 1.00 86.69 90 PHE A O 1
ATOM 705 N N . VAL A 1 91 ? 11.317 36.121 25.457 1.00 87.31 91 VAL A N 1
ATOM 706 C CA . VAL A 1 91 ? 10.960 34.735 25.101 1.00 87.31 91 VAL A CA 1
ATOM 707 C C . VAL A 1 91 ? 12.188 33.817 25.131 1.00 87.31 91 VAL A C 1
ATOM 709 O O . VAL A 1 91 ? 12.096 32.678 25.583 1.00 87.31 91 VAL A O 1
ATOM 712 N N . TYR A 1 92 ? 13.342 34.317 24.686 1.00 90.69 92 TYR A N 1
ATOM 713 C CA . TYR A 1 92 ? 14.605 33.583 24.668 1.00 90.69 92 TYR A CA 1
ATOM 714 C C . TYR A 1 92 ? 15.173 33.346 26.074 1.00 90.69 92 TYR A C 1
ATOM 716 O O . TYR A 1 92 ? 15.677 32.262 26.368 1.00 90.69 92 TYR A O 1
ATOM 724 N N . ASN A 1 93 ? 15.099 34.351 26.951 1.00 87.94 93 ASN A N 1
ATOM 725 C CA . ASN A 1 93 ? 15.598 34.242 28.317 1.00 87.94 93 ASN A CA 1
ATOM 726 C C . ASN A 1 93 ? 14.679 34.974 29.308 1.00 87.94 93 ASN A C 1
ATOM 728 O O . ASN A 1 93 ? 14.912 36.147 29.622 1.00 87.94 93 ASN A O 1
ATOM 732 N N . PRO A 1 94 ? 13.620 34.306 29.795 1.00 85.06 94 PRO A N 1
ATOM 733 C CA . PRO A 1 94 ? 12.640 34.953 30.647 1.00 85.06 94 PRO A CA 1
ATOM 734 C C . PRO A 1 94 ? 13.225 35.277 32.024 1.00 85.06 94 PRO A C 1
ATOM 736 O O . PRO A 1 94 ? 13.872 34.452 32.666 1.00 85.06 94 PRO A O 1
ATOM 739 N N . VAL A 1 95 ? 12.939 36.483 32.508 1.00 81.88 95 VAL A N 1
ATOM 740 C CA . VAL A 1 95 ? 13.317 36.950 33.849 1.00 81.88 95 VAL A CA 1
ATOM 741 C C . VAL A 1 95 ? 12.069 37.194 34.691 1.00 81.88 95 VAL A C 1
ATOM 743 O O . VAL A 1 95 ? 11.028 37.614 34.178 1.00 81.88 95 VAL A O 1
ATOM 746 N N . LYS A 1 96 ? 12.142 36.922 36.000 1.00 82.00 96 LYS A N 1
ATOM 747 C CA . LYS A 1 96 ? 11.008 37.151 36.904 1.00 82.00 96 LYS A CA 1
ATOM 748 C C . LYS A 1 96 ? 10.813 38.655 37.114 1.00 82.00 96 LYS A C 1
ATOM 750 O O . LYS A 1 96 ? 11.638 39.304 37.744 1.00 82.00 96 LYS A O 1
ATOM 755 N N . MET A 1 97 ? 9.702 39.184 36.601 1.00 74.12 97 MET A N 1
ATOM 756 C CA . MET A 1 97 ? 9.383 40.620 36.651 1.00 74.12 97 MET A CA 1
ATOM 757 C C . MET A 1 97 ? 8.324 40.985 37.694 1.00 74.12 97 MET A C 1
ATOM 759 O O . MET A 1 97 ? 8.283 42.125 38.143 1.00 74.12 97 MET A O 1
ATOM 763 N N . ASN A 1 98 ? 7.451 40.044 38.065 1.00 76.69 98 ASN A N 1
ATOM 764 C CA . ASN A 1 98 ? 6.386 40.274 39.038 1.00 76.69 98 ASN A CA 1
ATOM 765 C C . ASN A 1 98 ? 6.461 39.205 40.150 1.00 76.69 98 ASN A C 1
ATOM 767 O O . ASN A 1 98 ? 6.448 38.013 39.825 1.00 76.69 98 ASN A O 1
ATOM 771 N N . PRO A 1 99 ? 6.566 39.598 41.436 1.00 80.25 99 PRO A N 1
ATOM 772 C CA . PRO A 1 99 ? 6.626 38.666 42.561 1.00 80.25 99 PRO A CA 1
ATOM 773 C C . PRO A 1 99 ? 5.401 37.748 42.671 1.00 80.25 99 PRO A C 1
ATOM 775 O O . PRO A 1 99 ? 5.592 36.589 43.047 1.00 80.25 99 PRO A O 1
ATOM 778 N N . ASP A 1 100 ? 4.218 38.215 42.253 1.00 79.62 100 ASP A N 1
ATOM 779 C CA . ASP A 1 100 ? 2.930 37.502 42.327 1.00 79.62 100 ASP A CA 1
ATOM 780 C C . ASP A 1 100 ? 2.813 36.325 41.344 1.00 79.62 100 ASP A C 1
ATOM 782 O O . ASP A 1 100 ? 1.843 35.568 41.381 1.00 79.62 100 ASP A O 1
ATOM 786 N N . TYR A 1 101 ? 3.787 36.172 40.444 1.00 76.88 101 TYR A N 1
ATOM 787 C CA . TYR A 1 101 ? 3.820 35.110 39.445 1.00 76.88 101 TYR A CA 1
ATOM 788 C C . TYR A 1 101 ? 5.039 34.198 39.650 1.00 76.88 101 TYR A C 1
ATOM 790 O O . TYR A 1 101 ? 6.102 34.650 40.107 1.00 76.88 101 TYR A O 1
ATOM 798 N N . PRO A 1 102 ? 4.924 32.898 39.321 1.00 75.25 102 PRO A N 1
ATOM 799 C CA . PRO A 1 102 ? 6.068 31.997 39.351 1.00 75.25 102 PRO A CA 1
ATOM 800 C C . PRO A 1 102 ? 7.142 32.451 38.349 1.00 75.25 102 PRO A C 1
ATOM 802 O O . PRO A 1 102 ? 6.853 33.131 37.361 1.00 75.25 102 PRO A O 1
ATOM 805 N N . ALA A 1 103 ? 8.402 32.092 38.613 1.00 77.56 103 ALA A N 1
ATOM 806 C CA . ALA A 1 103 ? 9.475 32.322 37.650 1.00 77.56 103 ALA A CA 1
ATOM 807 C C . ALA A 1 103 ? 9.187 31.512 36.380 1.00 77.56 103 ALA A C 1
ATOM 809 O O . ALA A 1 103 ? 8.846 30.331 36.463 1.00 77.56 103 ALA A O 1
ATOM 810 N N . MET A 1 104 ? 9.295 32.151 35.217 1.00 76.94 104 MET A N 1
ATOM 811 C CA . MET A 1 104 ? 8.929 31.494 33.970 1.00 76.94 104 MET A CA 1
ATOM 812 C C . MET A 1 104 ? 10.070 30.573 33.510 1.00 76.94 104 MET A C 1
ATOM 814 O O . MET A 1 104 ? 11.218 31.022 33.467 1.00 76.94 104 MET A O 1
ATOM 818 N N . PRO A 1 105 ? 9.793 29.299 33.185 1.00 76.31 105 PRO A N 1
ATOM 819 C CA . PRO A 1 105 ? 10.831 28.368 32.765 1.00 76.31 105 PRO A CA 1
ATOM 820 C C . PRO A 1 105 ? 11.385 28.746 31.389 1.00 76.31 105 PRO A C 1
ATOM 822 O O . PRO A 1 105 ? 10.625 29.064 30.470 1.00 76.31 105 PRO A O 1
ATOM 825 N N . ASN A 1 106 ? 12.708 28.665 31.236 1.00 82.44 106 ASN A N 1
ATOM 826 C CA . ASN A 1 106 ? 13.349 28.806 29.934 1.00 82.44 106 ASN A CA 1
ATOM 827 C C . ASN A 1 106 ? 12.990 27.589 29.058 1.00 82.44 106 ASN A C 1
ATOM 829 O O . ASN A 1 106 ? 13.251 26.450 29.436 1.00 82.44 106 ASN A O 1
ATOM 833 N N . GLN A 1 107 ? 12.387 27.840 27.894 1.00 82.50 107 GLN A N 1
ATOM 834 C CA . GLN A 1 107 ? 11.882 26.806 26.978 1.00 82.50 107 GLN A CA 1
ATOM 835 C C . GLN A 1 107 ? 12.950 26.242 26.021 1.00 82.50 107 GLN A C 1
ATOM 837 O O . GLN A 1 107 ? 12.628 25.496 25.090 1.00 82.50 107 GLN A O 1
ATOM 842 N N . GLY A 1 108 ? 14.219 26.625 26.206 1.00 84.00 108 GLY A N 1
ATOM 843 C CA . GLY A 1 108 ? 15.341 26.156 25.393 1.00 84.00 108 GLY A CA 1
ATOM 844 C C . GLY A 1 108 ? 15.217 26.537 23.916 1.00 84.00 108 GLY A C 1
ATOM 845 O O . GLY A 1 108 ? 15.620 25.765 23.048 1.00 84.00 108 GLY A O 1
ATOM 846 N N . LEU A 1 109 ? 14.592 27.681 23.620 1.00 86.56 109 LEU A N 1
ATOM 847 C CA . LEU A 1 109 ? 14.434 28.181 22.253 1.00 86.56 109 LEU A CA 1
ATOM 848 C C . LEU A 1 109 ? 15.769 28.702 21.721 1.00 86.56 109 LEU A C 1
ATOM 850 O O . LEU A 1 109 ? 16.515 29.359 22.443 1.00 86.56 109 LEU A O 1
ATOM 854 N N . LYS A 1 110 ? 16.056 28.468 20.439 1.00 91.06 110 LYS A N 1
ATOM 855 C CA . LYS A 1 110 ? 17.173 29.123 19.740 1.00 91.06 110 LYS A CA 1
ATOM 856 C C . LYS A 1 110 ? 16.829 30.596 19.455 1.00 91.06 110 LYS A C 1
ATOM 858 O O . LYS A 1 110 ? 15.650 30.927 19.337 1.00 91.06 110 LYS A O 1
ATOM 863 N N . PRO A 1 111 ? 17.815 31.491 19.245 1.00 88.19 111 PRO A N 1
ATOM 864 C CA . PRO A 1 111 ? 17.545 32.918 19.023 1.00 88.19 111 PRO A CA 1
ATOM 865 C C . PRO A 1 111 ? 16.558 33.207 17.880 1.00 88.19 111 PRO A C 1
ATOM 867 O O . PRO A 1 111 ? 15.644 34.009 18.046 1.00 88.19 111 PRO A O 1
ATOM 870 N N . LYS A 1 112 ? 16.685 32.498 16.748 1.00 83.75 112 LYS A N 1
ATOM 871 C CA . LYS A 1 112 ? 15.764 32.635 15.605 1.00 83.75 112 LYS A CA 1
ATOM 872 C C . LYS A 1 112 ? 14.352 32.114 15.898 1.00 83.75 112 LYS A C 1
ATOM 874 O O . LYS A 1 112 ? 13.385 32.667 15.395 1.00 83.75 112 LYS A O 1
ATOM 879 N N . GLU A 1 113 ? 14.226 31.075 16.722 1.00 87.75 113 GLU A N 1
ATOM 880 C CA . GLU A 1 113 ? 12.926 30.532 17.140 1.00 87.75 113 GLU A CA 1
ATOM 881 C C . GLU A 1 113 ? 12.210 31.514 18.073 1.00 87.75 113 GLU A C 1
ATOM 883 O O . GLU A 1 113 ? 11.015 31.749 17.927 1.00 87.75 113 GLU A O 1
ATOM 888 N N . ALA A 1 114 ? 12.947 32.143 18.993 1.00 89.06 114 ALA A N 1
ATOM 889 C CA . ALA A 1 114 ? 12.404 33.180 19.864 1.00 89.06 114 ALA A CA 1
ATOM 890 C C . ALA A 1 114 ? 11.957 34.427 19.079 1.00 89.06 114 ALA A C 1
ATOM 892 O O . ALA A 1 114 ? 10.925 35.012 19.402 1.00 89.06 114 ALA A O 1
ATOM 893 N N . GLU A 1 115 ? 12.695 34.812 18.031 1.00 87.62 115 GLU A N 1
ATOM 894 C CA . GLU A 1 115 ? 12.310 35.897 17.119 1.00 87.62 115 GLU A CA 1
ATOM 895 C C . GLU A 1 115 ? 11.044 35.554 16.318 1.00 87.62 115 GLU A C 1
ATOM 897 O O . GLU A 1 115 ? 10.119 36.365 16.272 1.00 87.62 115 GLU A O 1
ATOM 902 N N . ALA A 1 116 ? 10.940 34.332 15.784 1.00 81.38 116 ALA A N 1
ATOM 903 C CA . ALA A 1 116 ? 9.743 33.861 15.083 1.00 81.38 116 ALA A CA 1
ATOM 904 C C . ALA A 1 116 ? 8.504 33.822 15.999 1.00 81.38 116 ALA A C 1
ATOM 906 O O . ALA A 1 116 ? 7.428 34.288 15.619 1.00 81.38 116 ALA A O 1
ATOM 907 N N . VAL A 1 117 ? 8.651 33.325 17.232 1.00 82.12 117 VAL A N 1
ATOM 908 C CA . VAL A 1 117 ? 7.575 33.322 18.237 1.00 82.12 117 VAL A CA 1
ATOM 909 C C . VAL A 1 117 ? 7.175 34.749 18.620 1.00 82.12 117 VAL A C 1
ATOM 911 O O . VAL A 1 117 ? 5.986 35.038 18.727 1.00 82.12 117 VAL A O 1
ATOM 914 N N . ALA A 1 118 ? 8.133 35.663 18.788 1.00 85.12 118 ALA A N 1
ATOM 915 C CA . ALA A 1 118 ? 7.845 37.067 19.072 1.00 85.12 118 ALA A CA 1
ATOM 916 C C . ALA A 1 118 ? 7.072 37.747 17.933 1.00 85.12 118 ALA A C 1
ATOM 918 O O . ALA A 1 118 ? 6.108 38.469 18.194 1.00 85.12 118 ALA A O 1
ATOM 919 N N . GLN A 1 119 ? 7.452 37.475 16.681 1.00 78.38 119 GLN A N 1
ATOM 920 C CA . GLN A 1 119 ? 6.742 37.960 15.499 1.00 78.38 119 GLN A CA 1
ATOM 921 C C . GLN A 1 119 ? 5.302 37.430 15.466 1.00 78.38 119 GLN A C 1
ATOM 923 O O . GLN A 1 119 ? 4.367 38.201 15.252 1.00 78.38 119 GLN A O 1
ATOM 928 N N . TYR A 1 120 ? 5.108 36.136 15.738 1.00 74.75 120 TYR A N 1
ATOM 929 C CA . TYR A 1 120 ? 3.780 35.530 15.838 1.00 74.75 120 TYR A CA 1
ATOM 930 C C . TYR A 1 120 ? 2.943 36.176 16.951 1.00 74.75 120 TYR A C 1
ATOM 932 O O . TYR A 1 120 ? 1.828 36.614 16.699 1.00 74.75 120 TYR A O 1
ATOM 940 N N . ILE A 1 121 ? 3.485 36.317 18.164 1.00 75.06 121 ILE A N 1
ATOM 941 C CA . ILE A 1 121 ? 2.770 36.910 19.306 1.00 75.06 121 ILE A CA 1
ATOM 942 C C . ILE A 1 121 ? 2.323 38.352 19.009 1.00 75.06 121 ILE A C 1
ATOM 944 O O . ILE A 1 121 ? 1.204 38.728 19.356 1.00 75.06 121 ILE A O 1
ATOM 948 N N . LEU A 1 122 ? 3.164 39.153 18.352 1.00 69.88 122 LEU A N 1
ATOM 949 C CA . LEU A 1 122 ? 2.821 40.533 18.003 1.00 69.88 122 LEU A CA 1
ATOM 950 C C . LEU A 1 122 ? 1.806 40.612 16.854 1.00 69.88 122 LEU A C 1
ATOM 952 O O . LEU A 1 122 ? 0.854 41.378 16.941 1.00 69.88 122 LEU A O 1
ATOM 956 N N . THR A 1 123 ? 1.935 39.772 15.825 1.00 60.84 123 THR A N 1
ATOM 957 C CA . THR A 1 123 ? 0.998 39.748 14.680 1.00 60.84 123 THR A CA 1
ATOM 958 C C . THR A 1 123 ? -0.376 39.161 15.026 1.00 60.84 123 THR A C 1
ATOM 960 O O . THR A 1 123 ? -1.383 39.557 14.442 1.00 60.84 123 THR A O 1
ATOM 963 N N . LYS A 1 124 ? -0.457 38.256 16.011 1.00 53.25 124 LYS A N 1
ATOM 964 C CA . LYS A 1 124 ? -1.719 37.711 16.546 1.00 53.25 124 LYS A CA 1
ATOM 965 C C . LYS A 1 124 ? -2.421 38.625 17.547 1.00 53.25 124 LYS A C 1
ATOM 967 O O . LYS A 1 124 ? -3.538 38.291 17.955 1.00 53.25 124 LYS A O 1
ATOM 972 N N . SER A 1 125 ? -1.795 39.729 17.967 1.00 49.28 125 SER A N 1
ATOM 973 C CA . SER A 1 125 ? -2.392 40.683 18.902 1.00 49.28 125 SER A CA 1
ATOM 974 C C . SER A 1 125 ? -3.687 41.232 18.307 1.00 49.28 125 SER A C 1
ATOM 976 O O . SER A 1 125 ? -3.717 42.012 17.362 1.00 49.28 125 SER A O 1
ATOM 978 N N . SER A 1 126 ? -4.803 40.793 18.867 1.00 40.50 126 SER A N 1
ATOM 979 C CA . SER A 1 126 ? -6.167 41.112 18.461 1.00 40.50 126 SER A CA 1
ATOM 980 C C . SER A 1 126 ? -6.545 42.593 18.596 1.00 40.50 126 SER A C 1
ATOM 982 O O . SER A 1 126 ? -7.687 42.928 18.311 1.00 40.50 126 SER A O 1
ATOM 984 N N . ILE A 1 127 ? -5.638 43.467 19.041 1.00 37.69 127 ILE A N 1
ATOM 985 C CA . ILE A 1 127 ? -5.909 44.879 19.344 1.00 37.69 127 ILE A CA 1
ATOM 986 C C . ILE A 1 127 ? -5.884 45.737 18.072 1.00 37.69 127 ILE A C 1
ATOM 988 O O . ILE A 1 127 ? -6.841 46.466 17.840 1.00 37.69 127 ILE A O 1
ATOM 992 N N . ASP A 1 128 ? -4.910 45.556 17.178 1.00 41.06 128 ASP A N 1
ATOM 993 C CA . ASP A 1 128 ? -4.864 46.320 15.917 1.00 41.06 128 ASP A CA 1
ATOM 994 C C . ASP A 1 128 ? -5.973 45.893 14.949 1.00 41.06 128 ASP A C 1
ATOM 996 O O . ASP A 1 128 ? -6.591 46.716 14.272 1.00 41.06 128 ASP A O 1
ATOM 1000 N N . ASN A 1 129 ? -6.306 44.598 14.961 1.00 38.75 129 ASN A N 1
ATOM 1001 C CA . ASN A 1 129 ? -7.488 44.081 14.282 1.00 38.75 129 ASN A CA 1
ATOM 1002 C C . ASN A 1 129 ? -8.768 44.665 14.908 1.00 38.75 129 ASN A C 1
ATOM 1004 O O . ASN A 1 129 ? -9.647 45.142 14.194 1.00 38.75 129 ASN A O 1
ATOM 1008 N N . PHE A 1 130 ? -8.881 44.696 16.237 1.00 38.59 130 PHE A N 1
ATOM 1009 C CA . PHE A 1 130 ? -10.039 45.281 16.915 1.00 38.59 130 PHE A CA 1
ATOM 1010 C C . PHE A 1 130 ? -10.212 46.776 16.603 1.00 38.59 130 PHE A C 1
ATOM 1012 O O . PHE A 1 130 ? -11.329 47.181 16.284 1.00 38.59 130 PHE A O 1
ATOM 1019 N N . ASP A 1 131 ? -9.144 47.575 16.609 1.00 40.75 131 ASP A N 1
ATOM 1020 C CA . ASP A 1 131 ? -9.206 49.022 16.373 1.00 40.75 131 ASP A CA 1
ATOM 1021 C C . ASP A 1 131 ? -9.428 49.385 14.892 1.00 40.75 131 ASP A C 1
ATOM 1023 O O . ASP A 1 131 ? -10.223 50.285 14.598 1.00 40.75 131 ASP A O 1
ATOM 1027 N N . TYR A 1 132 ? -8.855 48.630 13.944 1.00 41.62 132 TYR A N 1
ATOM 1028 C CA . TYR A 1 132 ? -9.178 48.766 12.518 1.00 41.62 132 TYR A CA 1
ATOM 1029 C C . TYR A 1 132 ? -10.661 48.457 12.247 1.00 41.62 132 TYR A C 1
ATOM 1031 O O . TYR A 1 132 ? -11.359 49.255 11.620 1.00 41.62 132 TYR A O 1
ATOM 1039 N N . TYR A 1 133 ? -11.199 47.361 12.796 1.00 39.50 133 TYR A N 1
ATOM 1040 C CA . TYR A 1 133 ? -12.605 46.986 12.593 1.00 39.50 133 TYR A CA 1
ATOM 1041 C C . TYR A 1 133 ? -13.599 47.802 13.447 1.00 39.50 133 TYR A C 1
ATOM 1043 O O . TYR A 1 133 ? -14.785 47.861 13.114 1.00 39.50 133 TYR A O 1
ATOM 1051 N N . LYS A 1 134 ? -13.144 48.473 14.514 1.00 37.91 134 LYS A N 1
ATOM 1052 C CA . LYS A 1 134 ? -13.912 49.472 15.284 1.00 37.91 134 LYS A CA 1
ATOM 1053 C C . LYS A 1 134 ? -14.124 50.761 14.486 1.00 37.91 134 LYS A C 1
ATOM 1055 O O . LYS A 1 134 ? -15.182 51.375 14.604 1.00 37.91 134 LYS A O 1
ATOM 1060 N N . SER A 1 135 ? -13.179 51.121 13.610 1.00 41.94 135 SER A N 1
ATOM 1061 C CA . SER A 1 135 ? -13.305 52.277 12.706 1.00 41.94 135 SER A CA 1
ATOM 1062 C C . SER A 1 135 ? -14.407 52.125 11.641 1.00 41.94 135 SER A C 1
ATOM 1064 O O . SER A 1 135 ? -14.867 53.119 11.085 1.00 41.94 135 SER A O 1
ATOM 1066 N N . LEU A 1 136 ? -14.885 50.894 11.402 1.00 43.12 136 LEU A N 1
ATOM 1067 C CA . LEU A 1 136 ? -15.934 50.574 10.423 1.00 43.12 136 LEU A CA 1
ATOM 1068 C C . LEU A 1 136 ? -17.371 50.698 10.972 1.00 43.12 136 LEU A C 1
ATOM 1070 O O . LEU A 1 136 ? -18.324 50.387 10.261 1.00 43.12 136 LEU A O 1
ATOM 1074 N N . ASN A 1 137 ? -17.555 51.166 12.215 1.00 41.41 137 ASN A N 1
ATOM 1075 C CA . ASN A 1 137 ? -18.865 51.480 12.814 1.00 41.41 137 ASN A CA 1
ATOM 1076 C C . ASN A 1 137 ? -19.906 50.329 12.815 1.00 41.41 137 ASN A C 1
ATOM 1078 O O . ASN A 1 137 ? -21.116 50.564 12.833 1.00 41.41 137 ASN A O 1
ATOM 1082 N N . LEU A 1 138 ? -19.467 49.066 12.839 1.00 41.47 138 LEU A N 1
ATOM 1083 C CA . LEU A 1 138 ? -20.355 47.903 12.979 1.00 41.47 138 LEU A CA 1
ATOM 1084 C C . LEU A 1 138 ? -20.490 47.520 14.461 1.00 41.47 138 LEU A C 1
ATOM 1086 O O . LEU A 1 138 ? -19.541 47.015 15.060 1.00 41.47 138 LEU A O 1
ATOM 1090 N N . THR A 1 139 ? -21.660 47.760 15.060 1.00 44.03 139 THR A N 1
ATOM 1091 C CA . THR A 1 139 ? -21.919 47.485 16.484 1.00 44.03 139 THR A CA 1
ATOM 1092 C C . THR A 1 139 ? -21.879 45.987 16.823 1.00 44.03 139 THR A C 1
ATOM 1094 O O . THR A 1 139 ? -22.286 45.133 16.035 1.00 44.03 139 THR A O 1
ATOM 1097 N N . GLU A 1 140 ? -21.418 45.670 18.038 1.00 40.69 140 GLU A N 1
ATOM 1098 C CA . GLU A 1 140 ? -21.219 44.315 18.588 1.00 40.69 140 GLU A CA 1
ATOM 1099 C C . GLU A 1 140 ? -22.491 43.439 18.527 1.00 40.69 140 GLU A C 1
ATOM 1101 O O . GLU A 1 140 ? -22.422 42.251 18.218 1.00 40.69 140 GLU A O 1
ATOM 1106 N N . ALA A 1 141 ? -23.672 44.054 18.661 1.00 42.75 141 ALA A N 1
ATOM 1107 C CA . ALA A 1 141 ? -24.978 43.398 18.556 1.00 42.75 141 ALA A CA 1
ATOM 1108 C C . ALA A 1 141 ? -25.275 42.768 17.176 1.00 42.75 141 ALA A C 1
ATOM 1110 O O . ALA A 1 141 ? -26.109 41.870 17.081 1.00 42.75 141 ALA A O 1
ATOM 1111 N N . LYS A 1 142 ? -24.598 43.199 16.100 1.00 42.53 142 LYS A N 1
ATOM 1112 C CA . LYS A 1 142 ? -24.792 42.646 14.745 1.00 42.53 142 LYS A CA 1
ATOM 1113 C C . LYS A 1 142 ? -23.823 41.515 14.392 1.00 42.53 142 LYS A C 1
ATOM 1115 O O . LYS A 1 142 ? -24.063 40.818 13.411 1.00 42.53 142 LYS A O 1
ATOM 1120 N N . ARG A 1 143 ? -22.767 41.292 15.187 1.00 47.94 143 ARG A N 1
ATOM 1121 C CA . ARG A 1 143 ? -21.805 40.198 14.955 1.00 47.94 143 ARG A CA 1
ATOM 1122 C C . ARG A 1 143 ? -22.361 38.834 15.386 1.00 47.94 143 ARG A C 1
ATOM 1124 O O . ARG A 1 143 ? -22.071 37.852 14.729 1.00 47.94 143 ARG A O 1
ATOM 1131 N N . ALA A 1 144 ? -23.238 38.785 16.395 1.00 50.03 144 ALA A N 1
ATOM 1132 C CA . ALA A 1 144 ? -23.837 37.550 16.926 1.00 50.03 144 ALA A CA 1
ATOM 1133 C C . ALA A 1 144 ? -25.196 37.156 16.299 1.00 50.03 144 ALA A C 1
ATOM 1135 O O . ALA A 1 144 ? -25.845 36.221 16.768 1.00 50.03 144 ALA A O 1
ATOM 1136 N N . PHE A 1 145 ? -25.669 37.867 15.267 1.00 56.03 145 PHE A N 1
ATOM 1137 C CA . PHE A 1 145 ? -27.002 37.640 14.689 1.00 56.03 145 PHE A CA 1
ATOM 1138 C C . PHE A 1 145 ? -27.234 36.196 14.195 1.00 56.03 145 PHE A C 1
ATOM 1140 O O . PHE A 1 145 ? -28.275 35.637 14.543 1.00 56.03 145 PHE A O 1
ATOM 1147 N N . PRO A 1 146 ? -26.298 35.547 13.465 1.00 58.59 146 PRO A N 1
ATOM 1148 C CA . PRO A 1 146 ? -26.511 34.175 13.004 1.00 58.59 146 PRO A CA 1
ATOM 1149 C C . PRO A 1 146 ? -26.692 33.178 14.154 1.00 58.59 146 PRO A C 1
ATOM 1151 O O . PRO A 1 146 ? -27.609 32.366 14.110 1.00 58.59 146 PRO A O 1
ATOM 1154 N N . ILE A 1 147 ? -25.881 33.280 15.214 1.00 64.31 147 ILE A N 1
ATOM 1155 C CA . ILE A 1 147 ? -25.989 32.400 16.387 1.00 64.31 147 ILE A CA 1
ATOM 1156 C C . ILE A 1 147 ? -27.349 32.575 17.068 1.00 64.31 147 ILE A C 1
ATOM 1158 O O . ILE A 1 147 ? -28.033 31.586 17.310 1.00 64.31 147 ILE A O 1
ATOM 1162 N N . HIS A 1 148 ? -27.775 33.814 17.332 1.00 61.81 148 HIS A N 1
ATOM 1163 C CA . HIS A 1 148 ? -29.078 34.070 17.957 1.00 61.81 148 HIS A CA 1
ATOM 1164 C C . HIS A 1 148 ? -30.245 33.551 17.109 1.00 61.81 148 HIS A C 1
ATOM 1166 O O . HIS A 1 148 ? -31.184 32.967 17.646 1.00 61.81 148 HIS A O 1
ATOM 1172 N N . ALA A 1 149 ? -30.183 33.721 15.785 1.00 63.00 149 ALA A N 1
ATOM 1173 C CA . ALA A 1 149 ? -31.193 33.182 14.881 1.00 63.00 149 ALA A CA 1
ATOM 1174 C C . ALA A 1 149 ? -31.249 31.648 14.952 1.00 63.00 149 ALA A C 1
ATOM 1176 O O . ALA A 1 149 ? -32.333 31.070 15.013 1.00 63.00 149 ALA A O 1
ATOM 1177 N N . PHE A 1 150 ? -30.094 30.984 15.000 1.00 70.00 150 PHE A N 1
ATOM 1178 C CA . PHE A 1 150 ? -30.029 29.534 15.144 1.00 70.00 150 PHE A CA 1
ATOM 1179 C C . PHE A 1 150 ? -30.528 29.034 16.505 1.00 70.00 150 PHE A C 1
ATOM 1181 O O . PHE A 1 150 ? -31.223 28.021 16.539 1.00 70.00 150 PHE A O 1
ATOM 1188 N N . PHE A 1 151 ? -30.259 29.750 17.600 1.00 63.69 151 PHE A N 1
ATOM 1189 C CA . PHE A 1 151 ? -30.830 29.427 18.911 1.00 63.69 151 PHE A CA 1
ATOM 1190 C C . PHE A 1 151 ? -32.348 29.535 18.929 1.00 63.69 151 PHE A C 1
ATOM 1192 O O . PHE A 1 151 ? -33.008 28.613 19.392 1.00 63.69 151 PHE A O 1
ATOM 1199 N N . LEU A 1 152 ? -32.916 30.599 18.359 1.00 59.53 152 LEU A N 1
ATOM 1200 C CA . LEU A 1 152 ? -34.371 30.729 18.254 1.00 59.53 152 LEU A CA 1
ATOM 1201 C C . LEU A 1 152 ? -34.978 29.576 17.446 1.00 59.53 152 LEU A C 1
ATOM 1203 O O . LEU A 1 152 ? -35.999 29.014 17.830 1.00 59.53 152 LEU A O 1
ATOM 1207 N N . LEU A 1 153 ? -34.341 29.178 16.342 1.00 61.88 153 LEU A N 1
ATOM 1208 C CA . LEU A 1 153 ? -34.789 28.026 15.555 1.00 61.88 153 LEU A CA 1
ATOM 1209 C C . LEU A 1 153 ? -34.711 26.713 16.348 1.00 61.88 153 LEU A C 1
ATOM 1211 O O . LEU A 1 153 ? -35.601 25.872 16.208 1.00 61.88 153 LEU A O 1
ATOM 1215 N N . ALA A 1 154 ? -33.674 26.550 17.172 1.00 62.34 154 ALA A N 1
ATOM 1216 C CA . ALA A 1 154 ? -33.496 25.412 18.065 1.00 62.34 154 ALA A CA 1
ATOM 1217 C C . ALA A 1 154 ? -34.554 25.376 19.182 1.00 62.34 154 ALA A C 1
ATOM 1219 O O . ALA A 1 154 ? -35.186 24.340 19.376 1.00 62.34 154 ALA A O 1
ATOM 1220 N N . GLU A 1 155 ? -34.818 26.503 19.851 1.00 61.34 155 GLU A N 1
ATOM 1221 C CA . GLU A 1 155 ? -35.875 26.642 20.866 1.00 61.34 155 GLU A CA 1
ATOM 1222 C C . GLU A 1 155 ? -37.262 26.338 20.288 1.00 61.34 155 GLU A C 1
ATOM 1224 O O . GLU A 1 155 ? -38.070 25.644 20.907 1.00 61.34 155 GLU A O 1
ATOM 1229 N N . LEU A 1 156 ? -37.520 26.797 19.060 1.00 64.25 156 LEU A N 1
ATOM 1230 C CA . LEU A 1 156 ? -38.753 26.520 18.321 1.00 64.25 156 LEU A CA 1
ATOM 1231 C C . LEU A 1 156 ? -38.813 25.097 17.740 1.00 64.25 156 LEU A C 1
ATOM 1233 O O . LEU A 1 156 ? -39.808 24.748 17.104 1.00 64.25 156 LEU A O 1
ATOM 1237 N N . LYS A 1 157 ? -37.767 24.278 17.926 1.00 66.56 157 LYS A N 1
ATOM 1238 C CA . LYS A 1 157 ? -37.642 22.910 17.391 1.00 66.56 157 LYS A CA 1
ATOM 1239 C C . LYS A 1 157 ? -37.919 22.825 15.888 1.00 66.56 157 LYS A C 1
ATOM 1241 O O . LYS A 1 157 ? -38.530 21.874 15.397 1.00 66.56 157 LYS A O 1
ATOM 1246 N N . SER A 1 158 ? -37.461 23.823 15.134 1.00 68.19 158 SER A N 1
ATOM 1247 C CA . SER A 1 158 ? -37.630 23.876 13.681 1.00 68.19 158 SER A CA 1
ATOM 1248 C C . SER A 1 158 ? -36.646 22.929 12.988 1.00 68.19 158 SER A C 1
ATOM 1250 O O . SER A 1 158 ? -35.693 23.369 12.351 1.00 68.19 158 SER A O 1
ATOM 1252 N N . VAL A 1 159 ? -36.861 21.615 13.111 1.00 64.06 159 VAL A N 1
ATOM 1253 C CA . VAL A 1 159 ? -35.957 20.554 12.612 1.00 64.06 159 VAL A CA 1
ATOM 1254 C C . VAL A 1 159 ? -35.597 20.694 11.125 1.00 64.06 159 VAL A C 1
ATOM 1256 O O . VAL A 1 159 ? -34.472 20.405 10.727 1.00 64.06 159 VAL A O 1
ATOM 1259 N N . ASN A 1 160 ? -36.493 21.253 10.304 1.00 68.00 160 ASN A N 1
ATOM 1260 C CA . ASN A 1 160 ? -36.234 21.536 8.884 1.00 68.00 160 ASN A CA 1
ATOM 1261 C C . ASN A 1 160 ? -35.128 22.587 8.662 1.00 68.00 160 ASN A C 1
ATOM 1263 O O . ASN A 1 160 ? -34.563 22.677 7.573 1.00 68.00 160 ASN A O 1
ATOM 1267 N N . SER A 1 161 ? -34.791 23.368 9.689 1.00 72.06 161 SER A N 1
ATOM 1268 C CA . SER A 1 161 ? -33.714 24.358 9.666 1.00 72.06 161 SER A CA 1
ATOM 1269 C C . SER A 1 161 ? -32.331 23.759 9.940 1.00 72.06 161 SER A C 1
ATOM 1271 O O . SER A 1 161 ? -31.337 24.477 9.823 1.00 72.06 161 SER A O 1
ATOM 1273 N N . LEU A 1 162 ? -32.235 22.457 10.249 1.00 74.25 162 LEU A N 1
ATOM 1274 C CA . LEU A 1 162 ? -30.958 21.762 10.442 1.00 74.25 162 LEU A CA 1
ATOM 1275 C C . LEU A 1 162 ? -30.030 21.942 9.233 1.00 74.25 162 LEU A C 1
ATOM 1277 O O . LEU A 1 162 ? -28.841 22.200 9.400 1.00 74.25 162 LEU A O 1
ATOM 1281 N N . TYR A 1 163 ? -30.577 21.889 8.015 1.00 70.81 163 TYR A N 1
ATOM 1282 C CA . TYR A 1 163 ? -29.809 22.111 6.788 1.00 70.81 163 TYR A CA 1
ATOM 1283 C C . TYR A 1 163 ? -29.117 23.480 6.771 1.00 70.81 163 TYR A C 1
ATOM 1285 O O . TYR A 1 163 ? -27.952 23.576 6.398 1.00 70.81 163 TYR A O 1
ATOM 1293 N N . ALA A 1 164 ? -29.806 24.535 7.213 1.00 68.56 164 ALA A N 1
ATOM 1294 C CA . ALA A 1 164 ? -29.245 25.882 7.253 1.00 68.56 164 ALA A CA 1
ATOM 1295 C C . ALA A 1 164 ? -28.113 25.996 8.287 1.00 68.56 164 ALA A C 1
ATOM 1297 O O . ALA A 1 164 ? -27.092 26.624 8.009 1.00 68.56 164 ALA A O 1
ATOM 1298 N N . ALA A 1 165 ? -28.262 25.348 9.448 1.00 72.88 165 ALA A N 1
ATOM 1299 C CA . ALA A 1 165 ? -27.212 25.295 10.465 1.00 72.88 165 ALA A CA 1
ATOM 1300 C C . ALA A 1 165 ? -25.972 24.535 9.963 1.00 72.88 165 ALA A C 1
ATOM 1302 O O . ALA A 1 165 ? -24.847 24.998 10.143 1.00 72.88 165 ALA A O 1
ATOM 1303 N N . LEU A 1 166 ? -26.160 23.407 9.272 1.00 80.38 166 LEU A N 1
ATOM 1304 C CA . LEU A 1 166 ? -25.056 22.631 8.699 1.00 80.38 166 LEU A CA 1
ATOM 1305 C C . LEU A 1 166 ? -24.384 23.349 7.520 1.00 80.38 166 LEU A C 1
ATOM 1307 O O . LEU A 1 166 ? -23.160 23.371 7.445 1.00 80.38 166 LEU A O 1
ATOM 1311 N N . ALA A 1 167 ? -25.147 24.007 6.644 1.00 73.69 167 ALA A N 1
ATOM 1312 C CA . ALA A 1 167 ? -24.601 24.821 5.554 1.00 73.69 167 ALA A CA 1
ATOM 1313 C C . ALA A 1 167 ? -23.805 26.034 6.066 1.00 73.69 167 ALA A C 1
ATOM 1315 O O . ALA A 1 167 ? -22.838 26.472 5.439 1.00 73.69 167 ALA A O 1
ATOM 1316 N N . PHE A 1 168 ? -24.192 26.579 7.222 1.00 76.56 168 PHE A N 1
ATOM 1317 C CA . PHE A 1 168 ? -23.388 27.570 7.923 1.00 76.56 168 PHE A CA 1
ATOM 1318 C C . PHE A 1 168 ? -22.098 26.945 8.474 1.00 76.56 168 PHE A C 1
ATOM 1320 O O . PHE A 1 168 ? -21.020 27.492 8.271 1.00 76.56 168 PHE A O 1
ATOM 1327 N N . LEU A 1 169 ? -22.177 25.765 9.095 1.00 82.69 169 LEU A N 1
ATOM 1328 C CA . LEU A 1 169 ? -21.009 25.040 9.608 1.00 82.69 169 LEU A CA 1
ATOM 1329 C C . LEU A 1 169 ? -20.060 24.526 8.511 1.00 82.69 169 LEU A C 1
ATOM 1331 O O . LEU A 1 169 ? -18.893 24.280 8.804 1.00 82.69 169 LEU A O 1
ATOM 1335 N N . SER A 1 170 ? -20.494 24.388 7.258 1.00 78.81 170 SER A N 1
ATOM 1336 C CA . SER A 1 170 ? -19.603 24.024 6.147 1.00 78.81 170 SER A CA 1
ATOM 1337 C C . SER A 1 170 ? -18.791 25.203 5.601 1.00 78.81 170 SER A C 1
ATOM 1339 O O . SER A 1 170 ? -17.981 25.011 4.697 1.00 78.81 170 SER A O 1
ATOM 1341 N N . GLN A 1 171 ? -19.018 26.428 6.088 1.00 77.12 171 GLN A N 1
ATOM 1342 C CA . GLN A 1 171 ? -18.254 27.595 5.647 1.00 77.12 171 GLN A CA 1
ATOM 1343 C C . GLN A 1 171 ? -16.796 27.524 6.134 1.00 77.12 171 GLN A C 1
ATOM 1345 O O . GLN A 1 171 ? -16.532 26.916 7.173 1.00 77.12 171 GLN A O 1
ATOM 1350 N N . PRO A 1 172 ? -15.843 28.179 5.442 1.00 73.62 172 PRO A N 1
ATOM 1351 C CA . PRO A 1 172 ? -14.450 28.239 5.877 1.00 73.62 172 PRO A CA 1
ATOM 1352 C C . PRO A 1 172 ? -14.296 28.740 7.319 1.00 73.62 172 PRO A C 1
ATOM 1354 O O . PRO A 1 172 ? -15.107 29.525 7.825 1.00 73.62 172 PRO A O 1
ATOM 1357 N N . LYS A 1 173 ? -13.221 28.310 7.986 1.00 72.75 173 LYS A N 1
ATOM 1358 C CA . LYS A 1 173 ? -12.942 28.627 9.396 1.00 72.75 173 LYS A CA 1
ATOM 1359 C C . LYS A 1 173 ? -12.960 30.133 9.662 1.00 72.75 173 LYS A C 1
ATOM 1361 O O . LYS A 1 173 ? -13.401 30.561 10.727 1.00 72.75 173 LYS A O 1
ATOM 1366 N N . GLU A 1 174 ? -12.503 30.929 8.707 1.00 72.06 174 GLU A N 1
ATOM 1367 C CA . GLU A 1 174 ? -12.436 32.387 8.750 1.00 72.06 174 GLU A CA 1
ATOM 1368 C C . GLU A 1 174 ? -13.841 32.991 8.835 1.00 72.06 174 GLU A C 1
ATOM 1370 O O . GLU A 1 174 ? -14.092 33.849 9.680 1.00 72.06 174 GLU A O 1
ATOM 1375 N N . ALA A 1 175 ? -14.782 32.484 8.032 1.00 66.06 175 ALA A N 1
ATOM 1376 C CA . ALA A 1 175 ? -16.177 32.916 8.042 1.00 66.06 175 ALA A CA 1
ATOM 1377 C C . ALA A 1 175 ? -16.870 32.539 9.358 1.00 66.06 175 ALA A C 1
ATOM 1379 O O . ALA A 1 175 ? -17.549 33.366 9.967 1.00 66.06 175 ALA A O 1
ATOM 1380 N N . LEU A 1 176 ? -16.647 31.317 9.847 1.00 70.94 176 LEU A N 1
ATOM 1381 C CA . LEU A 1 176 ? -17.157 30.887 11.150 1.00 70.94 176 LEU A CA 1
ATOM 1382 C C . LEU A 1 176 ? -16.590 31.748 12.283 1.00 70.94 176 LEU A C 1
ATOM 1384 O O . LEU A 1 176 ? -17.327 32.211 13.146 1.00 70.94 176 LEU A O 1
ATOM 1388 N N . THR A 1 177 ? -15.287 32.016 12.261 1.00 68.75 177 THR A N 1
ATOM 1389 C CA . THR A 1 177 ? -14.622 32.857 13.265 1.00 68.75 177 THR A CA 1
ATOM 1390 C C . THR A 1 177 ? -15.124 34.301 13.201 1.00 68.75 177 THR A C 1
ATOM 1392 O O . THR A 1 177 ? -15.277 34.938 14.238 1.00 68.75 177 THR A O 1
ATOM 1395 N N . PHE A 1 178 ? -15.435 34.817 12.013 1.00 66.50 178 PHE A N 1
ATOM 1396 C CA . PHE A 1 178 ? -16.000 36.153 11.842 1.00 66.50 178 PHE A CA 1
ATOM 1397 C C . PHE A 1 178 ? -17.394 36.287 12.478 1.00 66.50 178 PHE A C 1
ATOM 1399 O O . PHE A 1 178 ? -17.632 37.212 13.253 1.00 66.50 178 PHE A O 1
ATOM 1406 N N . TRP A 1 179 ? -18.303 35.356 12.174 1.00 63.00 179 TRP A N 1
ATOM 1407 C CA . TRP A 1 179 ? -19.700 35.410 12.627 1.00 63.00 179 TRP A CA 1
ATOM 1408 C C . TRP A 1 179 ? -19.910 34.915 14.054 1.00 63.00 179 TRP A C 1
ATOM 1410 O O . TRP A 1 179 ? -20.892 35.263 14.703 1.00 63.00 179 TRP A O 1
ATOM 1420 N N . CYS A 1 180 ? -19.035 34.041 14.535 1.00 62.19 180 CYS A N 1
ATOM 1421 C CA . CYS A 1 180 ? -19.253 33.323 15.783 1.00 62.19 180 CYS A CA 1
ATOM 1422 C C . CYS A 1 180 ? -18.067 33.412 16.741 1.00 62.19 180 CYS A C 1
ATOM 1424 O O . CYS A 1 180 ? -18.205 33.066 17.910 1.00 62.19 180 CYS A O 1
ATOM 1426 N N . GLY A 1 181 ? -16.902 33.890 16.303 1.00 65.31 181 GLY A N 1
ATOM 1427 C CA . GLY A 1 181 ? -15.703 33.925 17.135 1.00 65.31 181 GLY A CA 1
ATOM 1428 C C . GLY A 1 181 ? -15.389 32.551 17.728 1.00 65.31 181 GLY A C 1
ATOM 1429 O O . GLY A 1 181 ? -15.406 31.532 17.039 1.00 65.31 181 GLY A O 1
ATOM 1430 N N . LYS A 1 182 ? -15.130 32.517 19.038 1.00 60.62 182 LYS A N 1
ATOM 1431 C CA . LYS A 1 182 ? -14.958 31.268 19.800 1.00 60.62 182 LYS A CA 1
ATOM 1432 C C . LYS A 1 182 ? -16.273 30.515 20.051 1.00 60.62 182 LYS A C 1
ATOM 1434 O O . LYS A 1 182 ? -16.247 29.313 20.311 1.00 60.62 182 LYS A O 1
ATOM 1439 N N . TYR A 1 183 ? -17.410 31.198 19.920 1.00 62.66 183 TYR A N 1
ATOM 1440 C CA . TYR A 1 183 ? -18.725 30.672 20.269 1.00 62.66 183 TYR A CA 1
ATOM 1441 C C . TYR A 1 183 ? -19.240 29.613 19.295 1.00 62.66 183 TYR A C 1
ATOM 1443 O O . TYR A 1 183 ? -20.166 28.886 19.640 1.00 62.66 183 TYR A O 1
ATOM 1451 N N . THR A 1 184 ? -18.620 29.444 18.120 1.00 66.94 184 THR A N 1
ATOM 1452 C CA . THR A 1 184 ? -18.966 28.350 17.196 1.00 66.94 184 THR A CA 1
ATOM 1453 C C . THR A 1 184 ? -18.942 27.004 17.910 1.00 66.94 184 THR A C 1
ATOM 1455 O O . THR A 1 184 ? -19.881 26.232 17.796 1.00 66.94 184 THR A O 1
ATOM 1458 N N . LYS A 1 185 ? -17.896 26.725 18.694 1.00 64.94 185 LYS A N 1
ATOM 1459 C CA . LYS A 1 185 ? -17.764 25.442 19.398 1.00 64.94 185 LYS A CA 1
ATOM 1460 C C . LYS A 1 185 ? -18.511 25.398 20.719 1.00 64.94 185 LYS A C 1
ATOM 1462 O O . LYS A 1 185 ? -18.917 24.323 21.135 1.00 64.94 185 LYS A O 1
ATOM 1467 N N . GLU A 1 186 ? -18.644 26.544 21.378 1.00 65.62 186 GLU A N 1
ATOM 1468 C CA . GLU A 1 186 ? -19.272 26.636 22.698 1.00 65.62 186 GLU A CA 1
ATOM 1469 C C . GLU A 1 186 ? -20.799 26.543 22.603 1.00 65.62 186 GLU A C 1
ATOM 1471 O O . GLU A 1 186 ? -21.413 25.988 23.504 1.00 65.62 186 GLU A O 1
ATOM 1476 N N . LEU A 1 187 ? -21.394 27.032 21.507 1.00 69.62 187 LEU A N 1
ATOM 1477 C CA . LEU A 1 187 ? -22.839 27.247 21.411 1.00 69.62 187 LEU A CA 1
ATOM 1478 C C . LEU A 1 187 ? -23.526 26.503 20.256 1.00 69.62 187 LEU A C 1
ATOM 1480 O O . LEU A 1 187 ? -24.663 26.063 20.402 1.00 69.62 187 LEU A O 1
ATOM 1484 N N . MET A 1 188 ? -22.870 26.313 19.102 1.00 82.75 188 MET A N 1
ATOM 1485 C CA . MET A 1 188 ? -23.557 25.689 17.955 1.00 82.75 188 MET A CA 1
ATOM 1486 C C . MET A 1 188 ? -23.858 24.204 18.162 1.00 82.75 188 MET A C 1
ATOM 1488 O O . MET A 1 188 ? -24.711 23.662 17.462 1.00 82.75 188 MET A O 1
ATOM 1492 N N . TRP A 1 189 ? -23.192 23.530 19.104 1.00 86.69 189 TRP A N 1
ATOM 1493 C CA . TRP A 1 189 ? -23.516 22.135 19.402 1.00 86.69 189 TRP A CA 1
ATOM 1494 C C . TRP A 1 189 ? -24.920 22.014 20.004 1.00 86.69 189 TRP A C 1
ATOM 1496 O O . TRP A 1 189 ? -25.608 21.052 19.687 1.00 86.69 189 TRP A O 1
ATOM 1506 N N . GLU A 1 190 ? -25.387 22.998 20.781 1.00 79.12 190 GLU A N 1
ATOM 1507 C CA . GLU A 1 190 ? -26.746 23.017 21.343 1.00 79.12 190 GLU A CA 1
ATOM 1508 C C . GLU A 1 190 ? -27.790 23.178 20.240 1.00 79.12 190 GLU A C 1
ATOM 1510 O O . GLU A 1 190 ? -28.823 22.508 20.243 1.00 79.12 190 GLU A O 1
ATOM 1515 N N . VAL A 1 191 ? -27.499 24.026 19.252 1.00 79.19 191 VAL A N 1
ATOM 1516 C CA . VAL A 1 191 ? -28.339 24.189 18.060 1.00 79.19 191 VAL A CA 1
ATOM 1517 C C . VAL A 1 191 ? -28.443 22.864 17.308 1.00 79.19 191 VAL A C 1
ATOM 1519 O O . VAL A 1 191 ? -29.545 22.411 17.001 1.00 79.19 191 VAL A O 1
ATOM 1522 N N . VAL A 1 192 ? -27.306 22.223 17.020 1.00 89.81 192 VAL A N 1
ATOM 1523 C CA . VAL A 1 192 ? -27.280 20.944 16.294 1.00 89.81 192 VAL A CA 1
ATOM 1524 C C . VAL A 1 192 ? -27.936 19.830 17.110 1.00 89.81 192 VAL A C 1
ATOM 1526 O O . VAL A 1 192 ? -28.651 19.018 16.536 1.00 89.81 192 VAL A O 1
ATOM 1529 N N . TYR A 1 193 ? -27.760 19.811 18.429 1.00 87.00 193 TYR A N 1
ATOM 1530 C CA . TYR A 1 193 ? -28.420 18.869 19.330 1.00 87.00 193 TYR A CA 1
ATOM 1531 C C . TYR A 1 193 ? -29.947 19.006 19.244 1.00 87.00 193 TYR A C 1
ATOM 1533 O O . TYR A 1 193 ? -30.637 18.038 18.935 1.00 87.00 193 TYR A O 1
ATOM 1541 N N . ASN A 1 194 ? -30.477 20.220 19.414 1.00 77.44 194 ASN A N 1
ATOM 1542 C CA . ASN A 1 194 ? -31.922 20.468 19.417 1.00 77.44 194 ASN A CA 1
ATOM 1543 C C . ASN A 1 194 ? -32.584 20.268 18.044 1.00 77.44 194 ASN A C 1
ATOM 1545 O O . ASN A 1 194 ? -33.743 19.865 17.973 1.00 77.44 194 ASN A O 1
ATOM 1549 N N . LEU A 1 195 ? -31.873 20.562 16.950 1.00 75.25 195 LEU A N 1
ATOM 1550 C CA . LEU A 1 195 ? -32.405 20.426 15.588 1.00 75.25 195 LEU A CA 1
ATOM 1551 C C . LEU A 1 195 ? -32.151 19.047 14.967 1.00 75.25 195 LEU A C 1
ATOM 1553 O O . LEU A 1 195 ? -32.885 18.638 14.070 1.00 75.25 195 LEU A O 1
ATOM 1557 N N . GLY A 1 196 ? -31.087 18.366 15.391 1.00 84.25 196 GLY A N 1
ATOM 1558 C CA . GLY A 1 196 ? -30.524 17.199 14.717 1.00 84.25 196 GLY A CA 1
ATOM 1559 C C . GLY A 1 196 ? -30.599 15.895 15.497 1.00 84.25 196 GLY A C 1
ATOM 1560 O O . GLY A 1 196 ? -30.205 14.869 14.942 1.00 84.25 196 GLY A O 1
ATOM 1561 N N . SER A 1 197 ? -31.126 15.888 16.728 1.00 84.75 197 SER A N 1
ATOM 1562 C CA . SER A 1 197 ? -31.198 14.674 17.556 1.00 84.75 197 SER A CA 1
ATOM 1563 C C . SER A 1 197 ? -31.970 13.521 16.908 1.00 84.75 197 SER A C 1
ATOM 1565 O O . SER A 1 197 ? -31.665 12.363 17.178 1.00 84.75 197 SER A O 1
ATOM 1567 N N . SER A 1 198 ? -32.920 13.804 16.013 1.00 83.81 198 SER A N 1
ATOM 1568 C CA . SER A 1 198 ? -33.678 12.807 15.239 1.00 83.81 198 SER A CA 1
ATOM 1569 C C . SER A 1 198 ? -33.099 12.512 13.845 1.00 83.81 198 SER A C 1
ATOM 1571 O O . SER A 1 198 ? -33.698 11.770 13.072 1.00 83.81 198 SER A O 1
ATOM 1573 N N . SER A 1 199 ? -31.955 13.107 13.487 1.00 87.62 199 SER A N 1
ATOM 1574 C CA . SER A 1 199 ? -31.398 13.119 12.122 1.00 87.62 199 SER A CA 1
ATOM 1575 C C . SER A 1 199 ? -29.946 12.618 12.060 1.00 87.62 199 SER A C 1
ATOM 1577 O O . SER A 1 199 ? -29.120 13.160 11.321 1.00 87.62 199 SER A O 1
ATOM 1579 N N . LEU A 1 200 ? -29.622 11.562 12.815 1.00 91.25 200 LEU A N 1
ATOM 1580 C CA . LEU A 1 200 ? -28.258 11.030 12.961 1.00 91.25 200 LEU A CA 1
ATOM 1581 C C . LEU A 1 200 ? -27.578 10.664 11.629 1.00 91.25 200 LEU A C 1
ATOM 1583 O O . LEU A 1 200 ? -26.405 10.982 11.428 1.00 91.25 200 LEU A O 1
ATOM 1587 N N . GLU A 1 201 ? -28.303 10.060 10.685 1.00 86.25 201 GLU A N 1
ATOM 1588 C CA . GLU A 1 201 ? -27.759 9.731 9.356 1.00 86.25 201 GLU A CA 1
ATOM 1589 C C . GLU A 1 201 ? -27.390 10.979 8.543 1.00 86.25 201 GLU A C 1
ATOM 1591 O O . GLU A 1 201 ? -26.424 10.979 7.778 1.00 86.25 201 GLU A O 1
ATOM 1596 N N . PHE A 1 202 ? -28.124 12.078 8.726 1.00 82.25 202 PHE A N 1
ATOM 1597 C CA . PHE A 1 202 ? -27.816 13.336 8.056 1.00 82.25 202 PHE A CA 1
ATOM 1598 C C . PHE A 1 202 ? -26.560 13.990 8.644 1.00 82.25 202 PHE A C 1
ATOM 1600 O O . PHE A 1 202 ? -25.687 14.439 7.900 1.00 82.25 202 PHE A O 1
ATOM 1607 N N . LEU A 1 203 ? -26.420 13.954 9.974 1.00 91.69 203 LEU A N 1
ATOM 1608 C CA . LEU A 1 203 ? -25.216 14.404 10.677 1.00 91.69 203 LEU A CA 1
ATOM 1609 C C . LEU A 1 203 ? -23.983 13.575 10.290 1.00 91.69 203 LEU A C 1
ATOM 1611 O O . LEU A 1 203 ? -22.912 14.139 10.070 1.00 91.69 203 LEU A O 1
ATOM 1615 N N . LYS A 1 204 ? -24.139 12.254 10.134 1.00 89.94 204 LYS A N 1
ATOM 1616 C CA . LYS A 1 204 ? -23.085 11.353 9.643 1.00 89.94 204 LYS A CA 1
ATOM 1617 C C . LYS A 1 204 ? -22.640 11.721 8.233 1.00 89.94 204 LYS A C 1
ATOM 1619 O O . LYS A 1 204 ? -21.448 11.892 7.998 1.00 89.94 204 LYS A O 1
ATOM 1624 N N . LYS A 1 205 ? -23.582 11.887 7.297 1.00 82.75 205 LYS A N 1
ATOM 1625 C CA . LYS A 1 205 ? -23.270 12.295 5.916 1.00 82.75 205 LYS A CA 1
ATOM 1626 C C . LYS A 1 205 ? -22.540 13.629 5.869 1.00 82.75 205 LYS A C 1
ATOM 1628 O O . LYS A 1 205 ? -21.576 13.758 5.124 1.00 82.75 205 LYS A O 1
ATOM 1633 N N . PHE A 1 206 ? -22.972 14.595 6.679 1.00 85.44 206 PHE A N 1
ATOM 1634 C CA . PHE A 1 206 ? -22.271 15.865 6.806 1.00 85.44 206 PHE A CA 1
ATOM 1635 C C . PHE A 1 206 ? -20.831 15.644 7.269 1.00 85.44 206 PHE A C 1
ATOM 1637 O O . PHE A 1 206 ? -19.914 16.074 6.580 1.00 85.44 206 PHE A O 1
ATOM 1644 N N . LEU A 1 207 ? -20.628 14.922 8.375 1.00 86.44 207 LEU A N 1
ATOM 1645 C CA . LEU A 1 207 ? -19.313 14.649 8.959 1.00 86.44 207 LEU A CA 1
ATOM 1646 C C . LEU A 1 207 ? -18.346 13.975 7.967 1.00 86.44 207 LEU A C 1
ATOM 1648 O O . LEU A 1 207 ? -17.169 14.328 7.923 1.00 86.44 207 LEU A O 1
ATOM 1652 N N . LEU A 1 208 ? -18.849 13.039 7.157 1.00 81.44 208 LEU A N 1
ATOM 1653 C CA . LEU A 1 208 ? -18.061 12.263 6.194 1.00 81.44 208 LEU A CA 1
ATOM 1654 C C . LEU A 1 208 ? -17.818 12.976 4.850 1.00 81.44 208 LEU A C 1
ATOM 1656 O O . LEU A 1 208 ? -17.070 12.461 4.026 1.00 81.44 208 LEU A O 1
ATOM 1660 N N . ASN A 1 209 ? -18.379 14.170 4.627 1.00 74.31 209 ASN A N 1
ATOM 1661 C CA . ASN A 1 209 ? -18.258 14.923 3.367 1.00 74.31 209 ASN A CA 1
ATOM 1662 C C . ASN A 1 209 ? -16.849 15.523 3.112 1.00 74.31 209 ASN A C 1
ATOM 1664 O O . ASN A 1 209 ? -16.664 16.275 2.162 1.00 74.31 209 ASN A O 1
ATOM 1668 N N . GLY A 1 210 ? -15.853 15.253 3.967 1.00 62.25 210 GLY A N 1
ATOM 1669 C CA . GLY A 1 210 ? -14.420 15.529 3.739 1.00 62.25 210 GLY A CA 1
ATOM 1670 C C . GLY A 1 210 ? -13.966 17.000 3.677 1.00 62.25 210 GLY A C 1
ATOM 1671 O O . GLY A 1 210 ? -12.783 17.273 3.842 1.00 62.25 210 GLY A O 1
ATOM 1672 N N . ILE A 1 211 ? -14.881 17.954 3.483 1.00 66.00 211 ILE A N 1
ATOM 1673 C CA . ILE A 1 211 ? -14.575 19.370 3.195 1.00 66.00 211 ILE A CA 1
ATOM 1674 C C . ILE A 1 211 ? -14.806 20.276 4.423 1.00 66.00 211 ILE A C 1
ATOM 1676 O O . ILE A 1 211 ? -14.483 21.463 4.416 1.00 66.00 211 ILE A O 1
ATOM 1680 N N . ASN A 1 212 ? -15.350 19.739 5.518 1.00 76.69 212 ASN A N 1
ATOM 1681 C CA . ASN A 1 212 ? -15.718 20.562 6.668 1.00 76.69 212 ASN A CA 1
ATOM 1682 C C . ASN A 1 212 ? -14.498 20.991 7.499 1.00 76.69 212 ASN A C 1
ATOM 1684 O O . ASN A 1 212 ? -13.611 20.173 7.766 1.00 76.69 212 ASN A O 1
ATOM 1688 N N . PRO A 1 213 ? -14.494 22.227 8.033 1.00 79.62 213 PRO A N 1
ATOM 1689 C CA . PRO A 1 213 ? -13.517 22.627 9.034 1.00 79.62 213 PRO A CA 1
ATOM 1690 C C . PRO A 1 213 ? -13.548 21.705 10.259 1.00 79.62 213 PRO A C 1
ATOM 1692 O O . PRO A 1 213 ? -14.610 21.294 10.730 1.00 79.62 213 PRO A O 1
ATOM 1695 N N . LEU A 1 214 ? -12.380 21.466 10.860 1.00 80.00 214 LEU A N 1
ATOM 1696 C CA . LEU A 1 214 ? -12.246 20.652 12.076 1.00 80.00 214 LEU A CA 1
ATOM 1697 C C . LEU A 1 214 ? -13.175 21.109 13.217 1.00 80.00 214 LEU A C 1
ATOM 1699 O O . LEU A 1 214 ? -13.686 20.292 13.980 1.00 80.00 214 LEU A O 1
ATOM 1703 N N . GLU A 1 215 ? -13.401 22.415 13.343 1.00 80.50 215 GLU A N 1
ATOM 1704 C CA . GLU A 1 215 ? -14.256 22.965 14.397 1.00 80.50 215 GLU A CA 1
ATOM 1705 C C . GLU A 1 215 ? -15.731 22.627 14.187 1.00 80.50 215 GLU A C 1
ATOM 1707 O O . GLU A 1 215 ? -16.450 22.410 15.157 1.00 80.50 215 GLU A O 1
ATOM 1712 N N . SER A 1 216 ? -16.156 22.499 12.934 1.00 87.12 216 SER A N 1
ATOM 1713 C CA . SER A 1 216 ? -17.498 22.060 12.572 1.00 87.12 216 SER A CA 1
ATOM 1714 C C . SER A 1 216 ? -17.696 20.588 12.915 1.00 87.12 216 SER A C 1
ATOM 1716 O O . SER A 1 216 ? -18.703 20.233 13.519 1.00 87.12 216 SER A O 1
ATOM 1718 N N . ASN A 1 217 ? -16.698 19.739 12.646 1.00 88.88 217 ASN A N 1
ATOM 1719 C CA . ASN A 1 217 ? -16.741 18.324 13.033 1.00 88.88 217 ASN A CA 1
ATOM 1720 C C . ASN A 1 217 ? -16.881 18.159 14.554 1.00 88.88 217 ASN A C 1
ATOM 1722 O O . ASN A 1 217 ? -17.680 17.346 15.014 1.00 88.88 217 ASN A O 1
ATOM 1726 N N . LYS A 1 218 ? -16.172 18.977 15.344 1.00 87.38 218 LYS A N 1
ATOM 1727 C CA . LYS A 1 218 ? -16.306 18.987 16.812 1.00 87.38 218 LYS A CA 1
ATOM 1728 C C . LYS A 1 218 ? -17.705 19.381 17.277 1.00 87.38 218 LYS A C 1
ATOM 1730 O O . LYS A 1 218 ? -18.188 18.798 18.239 1.00 87.38 218 LYS A O 1
ATOM 1735 N N . VAL A 1 219 ? -18.355 20.333 16.602 1.00 91.12 219 VAL A N 1
ATOM 1736 C CA . VAL A 1 219 ? -19.742 20.730 16.904 1.00 91.12 219 VAL A CA 1
ATOM 1737 C C . VAL A 1 219 ? -20.697 19.549 16.724 1.00 91.12 219 VAL A C 1
ATOM 1739 O O . VAL A 1 219 ? -21.497 19.283 17.618 1.00 91.12 219 VAL A O 1
ATOM 1742 N N . ILE A 1 220 ? -20.578 18.807 15.615 1.00 93.06 220 ILE A N 1
ATOM 1743 C CA . ILE A 1 220 ? -21.425 17.632 15.351 1.00 93.06 220 ILE A CA 1
ATOM 1744 C C . ILE A 1 220 ? -21.184 16.539 16.389 1.00 93.06 220 ILE A C 1
ATOM 1746 O O . ILE A 1 220 ? -22.128 16.031 16.987 1.00 93.06 220 ILE A O 1
ATOM 1750 N N . ILE A 1 221 ? -19.917 16.205 16.631 1.00 92.31 221 ILE A N 1
ATOM 1751 C CA . ILE A 1 221 ? -19.534 15.154 17.575 1.00 92.31 221 ILE A CA 1
ATOM 1752 C C . ILE A 1 221 ? -19.996 15.501 18.990 1.00 92.31 221 ILE A C 1
ATOM 1754 O O . ILE A 1 221 ? -20.582 14.658 19.665 1.00 92.31 221 ILE A O 1
ATOM 1758 N N . LYS A 1 222 ? -19.831 16.760 19.417 1.00 90.50 222 LYS A N 1
ATOM 1759 C CA . LYS A 1 222 ? -20.325 17.203 20.720 1.00 90.50 222 LYS A CA 1
ATOM 1760 C C . LYS A 1 222 ? -21.843 17.086 20.812 1.00 90.50 222 LYS A C 1
ATOM 1762 O O . LYS A 1 222 ? -22.328 16.536 21.793 1.00 90.50 222 LYS A O 1
ATOM 1767 N N . ALA A 1 223 ? -22.578 17.546 19.798 1.00 90.56 223 ALA A N 1
ATOM 1768 C CA . ALA A 1 223 ? -24.035 17.445 19.770 1.00 90.56 223 ALA A CA 1
ATOM 1769 C C . ALA A 1 223 ? -24.510 15.989 19.893 1.00 90.56 223 ALA A C 1
ATOM 1771 O O . ALA A 1 223 ? -25.371 15.697 20.716 1.00 90.56 223 ALA A O 1
ATOM 1772 N N . VAL A 1 224 ? -23.904 15.067 19.140 1.00 93.56 224 VAL A N 1
ATOM 1773 C CA . VAL A 1 224 ? -24.264 13.642 19.166 1.00 93.56 224 VAL A CA 1
ATOM 1774 C C . VAL A 1 224 ? -23.908 12.982 20.502 1.00 93.56 224 VAL A C 1
ATOM 1776 O O . VAL A 1 224 ? -24.730 12.256 21.057 1.00 93.56 224 VAL A O 1
ATOM 1779 N N . SER A 1 225 ? -22.738 13.275 21.081 1.00 87.38 225 SER A N 1
ATOM 1780 C CA . SER A 1 225 ? -22.386 12.778 22.420 1.00 87.38 225 SER A CA 1
ATOM 1781 C C . SER A 1 225 ? -23.367 13.250 23.495 1.00 87.38 225 SER A C 1
ATOM 1783 O O . SER A 1 225 ? -23.661 12.506 24.426 1.00 87.38 225 SER A O 1
ATOM 1785 N N . GLN A 1 226 ? -23.900 14.469 23.377 1.00 86.88 226 GLN A N 1
ATOM 1786 C CA . GLN A 1 226 ? -24.871 15.000 24.338 1.00 86.88 226 GLN A CA 1
ATOM 1787 C C . GLN A 1 226 ? -26.233 14.296 24.250 1.00 86.88 226 GLN A C 1
ATOM 1789 O O . GLN A 1 226 ? -26.906 14.207 25.269 1.00 86.88 226 GLN A O 1
ATOM 1794 N N . ILE A 1 227 ? -26.599 13.703 23.103 1.00 87.69 227 ILE A N 1
ATOM 1795 C CA . ILE A 1 227 ? -27.784 12.828 22.994 1.00 87.69 227 ILE A CA 1
ATOM 1796 C C . ILE A 1 227 ? -27.633 11.635 23.933 1.00 87.69 227 ILE A C 1
ATOM 1798 O O . ILE A 1 227 ? -28.487 11.424 24.779 1.00 87.69 227 ILE A O 1
ATOM 1802 N N . ALA A 1 228 ? -26.513 10.911 23.874 1.00 83.81 228 ALA A N 1
ATOM 1803 C CA . ALA A 1 228 ? -26.295 9.759 24.754 1.00 83.81 228 ALA A CA 1
ATOM 1804 C C . ALA A 1 228 ? -26.242 10.127 26.252 1.00 83.81 228 ALA A C 1
ATOM 1806 O O . ALA A 1 228 ? -26.513 9.280 27.100 1.00 83.81 228 ALA A O 1
ATOM 1807 N N . LEU A 1 229 ? -25.861 11.367 26.583 1.00 77.69 229 LEU A N 1
ATOM 1808 C CA . LEU A 1 229 ? -25.766 11.844 27.967 1.00 77.69 229 LEU A CA 1
ATOM 1809 C C . LEU A 1 229 ? -27.106 12.349 28.520 1.00 77.69 229 LEU A C 1
ATOM 1811 O O . LEU A 1 229 ? -27.368 12.170 29.708 1.00 77.69 229 LEU A O 1
ATOM 1815 N N . HIS A 1 230 ? -27.940 12.980 27.691 1.00 81.75 230 HIS A N 1
ATOM 1816 C CA . HIS A 1 230 ? -29.251 13.506 28.090 1.00 81.75 230 HIS A CA 1
ATOM 1817 C C . HIS A 1 230 ? -30.402 12.511 27.883 1.00 81.75 230 HIS A C 1
ATOM 1819 O O . HIS A 1 230 ? -31.396 12.591 28.601 1.00 81.75 230 HIS A O 1
ATOM 1825 N N . GLU A 1 231 ? -30.255 11.577 26.941 1.00 83.88 231 GLU A N 1
ATOM 1826 C CA . GLU A 1 231 ? -31.210 10.519 26.575 1.00 83.88 231 GLU A CA 1
ATOM 1827 C C . GLU A 1 231 ? -30.510 9.143 26.720 1.00 83.88 231 GLU A C 1
ATOM 1829 O O . GLU A 1 231 ? -30.105 8.539 25.719 1.00 83.88 231 GLU A O 1
ATOM 1834 N N . PRO A 1 232 ? -30.284 8.636 27.956 1.00 83.06 232 PRO A N 1
ATOM 1835 C CA . PRO A 1 232 ? -29.510 7.411 28.194 1.00 83.06 232 PRO A CA 1
ATOM 1836 C C . PRO A 1 232 ? -30.051 6.168 27.475 1.00 83.06 232 PRO A C 1
ATOM 1838 O O . PRO A 1 232 ? -29.283 5.277 27.117 1.00 83.06 232 PRO A O 1
ATOM 1841 N N . GLU A 1 233 ? -31.358 6.109 27.223 1.00 90.06 233 GLU A N 1
ATOM 1842 C CA . GLU A 1 233 ? -32.026 5.054 26.457 1.00 90.06 233 GLU A CA 1
ATOM 1843 C C . GLU A 1 233 ? -31.574 4.991 24.993 1.00 90.06 233 GLU A C 1
ATOM 1845 O O . GLU A 1 233 ? -31.689 3.949 24.351 1.00 90.06 233 GLU A O 1
ATOM 1850 N N . ARG A 1 234 ? -31.012 6.084 24.469 1.00 90.38 234 ARG A N 1
ATOM 1851 C CA . ARG A 1 234 ? -30.461 6.169 23.113 1.00 90.38 234 ARG A CA 1
ATOM 1852 C C . ARG A 1 234 ? -28.956 5.947 23.074 1.00 90.38 234 ARG A C 1
ATOM 1854 O O . ARG A 1 234 ? -28.355 6.023 22.004 1.00 90.38 234 ARG A O 1
ATOM 1861 N N . LYS A 1 235 ? -28.315 5.650 24.210 1.00 87.38 235 LYS A N 1
ATOM 1862 C CA . LYS A 1 235 ? -26.864 5.429 24.262 1.00 87.38 235 LYS A CA 1
ATOM 1863 C C . LYS A 1 235 ? -26.422 4.338 23.280 1.00 87.38 235 LYS A C 1
ATOM 1865 O O . LYS A 1 235 ? -25.447 4.547 22.568 1.00 87.38 235 LYS A O 1
ATOM 1870 N N . GLU A 1 236 ? -27.150 3.226 23.183 1.00 88.44 236 GLU A N 1
ATOM 1871 C CA . GLU A 1 236 ? -26.830 2.140 22.240 1.00 88.44 236 GLU A CA 1
ATOM 1872 C C . GLU A 1 236 ? -26.941 2.577 20.769 1.00 88.44 236 GLU A C 1
ATOM 1874 O O . GLU A 1 236 ? -26.071 2.250 19.961 1.00 88.44 236 GLU A O 1
ATOM 1879 N N . GLU A 1 237 ? -27.951 3.384 20.426 1.00 93.62 237 GLU A N 1
ATOM 1880 C CA . GLU A 1 237 ? -28.109 3.985 19.091 1.00 93.62 237 GLU A CA 1
ATOM 1881 C C . GLU A 1 237 ? -26.902 4.872 18.742 1.00 93.62 237 GLU A C 1
ATOM 1883 O O . GLU A 1 237 ? -26.339 4.775 17.649 1.00 93.62 237 GLU A O 1
ATOM 1888 N N . ILE A 1 238 ? -26.454 5.704 19.689 1.00 93.50 238 ILE A N 1
ATOM 1889 C CA . ILE A 1 238 ? -25.295 6.584 19.505 1.00 93.50 238 ILE A CA 1
ATOM 1890 C C . ILE A 1 238 ? -23.984 5.791 19.415 1.00 93.50 238 ILE A C 1
ATOM 1892 O O . ILE A 1 238 ? -23.126 6.115 18.590 1.00 93.50 238 ILE A O 1
ATOM 1896 N N . LEU A 1 239 ? -23.819 4.728 20.205 1.00 86.69 239 LEU A N 1
ATOM 1897 C CA . LEU A 1 239 ? -22.665 3.831 20.094 1.00 86.69 239 LEU A CA 1
ATOM 1898 C C . LEU A 1 239 ? -22.628 3.144 18.719 1.00 86.69 239 LEU A C 1
ATOM 1900 O O . LEU A 1 239 ? -21.571 3.106 18.086 1.00 86.69 239 LEU A O 1
ATOM 1904 N N . ALA A 1 240 ? -23.773 2.682 18.208 1.00 86.94 240 ALA A N 1
ATOM 1905 C CA . ALA A 1 240 ? -23.881 2.121 16.860 1.00 86.94 240 ALA A CA 1
ATOM 1906 C C . ALA A 1 240 ? -23.549 3.161 15.772 1.00 86.94 240 ALA A C 1
ATOM 1908 O O . ALA A 1 240 ? -22.846 2.857 14.801 1.00 86.94 240 ALA A O 1
ATOM 1909 N N . TRP A 1 241 ? -23.983 4.410 15.956 1.00 93.25 241 TRP A N 1
ATOM 1910 C CA . TRP A 1 241 ? -23.636 5.521 15.072 1.00 93.25 241 TRP A CA 1
ATOM 1911 C C . TRP A 1 241 ? -22.120 5.762 15.028 1.00 93.25 241 TRP A C 1
ATOM 1913 O O . TRP A 1 241 ? -21.535 5.768 13.939 1.00 93.25 241 TRP A O 1
ATOM 1923 N N . TYR A 1 242 ? -21.465 5.856 16.192 1.00 87.62 242 TYR A N 1
ATOM 1924 C CA . TYR A 1 242 ? -20.009 5.991 16.311 1.00 87.62 242 TYR A CA 1
ATOM 1925 C C . TYR A 1 242 ? -19.258 4.826 15.660 1.00 87.62 242 TYR A C 1
ATOM 1927 O O . TYR A 1 242 ? -18.327 5.047 14.880 1.00 87.62 242 TYR A O 1
ATOM 1935 N N . LYS A 1 243 ? -19.705 3.591 15.912 1.00 81.31 243 LYS A N 1
ATOM 1936 C CA . LYS A 1 243 ? -19.152 2.369 15.315 1.00 81.31 243 LYS A CA 1
ATOM 1937 C C . LYS A 1 243 ? -19.193 2.413 13.788 1.00 81.31 243 LYS A C 1
ATOM 1939 O O . LYS A 1 243 ? -18.204 2.102 13.130 1.00 81.31 243 LYS A O 1
ATOM 1944 N N . SER A 1 244 ? -20.302 2.879 13.216 1.00 82.56 244 SER A N 1
ATOM 1945 C CA . SER A 1 244 ? -20.454 2.986 11.762 1.00 82.56 244 SER A CA 1
ATOM 1946 C C . SER A 1 244 ? -19.513 4.016 11.113 1.00 82.56 244 SER A C 1
ATOM 1948 O O . SER A 1 244 ? -19.122 3.848 9.960 1.00 82.56 244 SER A O 1
ATOM 1950 N N . ILE A 1 245 ? -19.136 5.075 11.840 1.00 84.06 245 ILE A N 1
ATOM 1951 C CA . ILE A 1 245 ? -18.176 6.089 11.375 1.00 84.06 245 ILE A CA 1
ATOM 1952 C C . ILE A 1 245 ? -16.748 5.568 11.489 1.00 84.06 245 ILE A C 1
ATOM 1954 O O . ILE A 1 245 ? -15.976 5.741 10.551 1.00 84.06 245 ILE A O 1
ATOM 1958 N N . ILE A 1 246 ? -16.406 4.899 12.596 1.00 73.88 246 ILE A N 1
ATOM 1959 C CA . ILE A 1 246 ? -15.106 4.232 12.749 1.00 73.88 246 ILE A CA 1
ATOM 1960 C C . ILE A 1 246 ? -14.886 3.253 11.596 1.00 73.88 246 ILE A C 1
ATOM 1962 O O . ILE A 1 246 ? -13.846 3.309 10.949 1.00 73.88 246 ILE A O 1
ATOM 1966 N N . TYR A 1 247 ? -15.883 2.422 11.286 1.00 69.12 247 TYR A N 1
ATOM 1967 C CA . TYR A 1 247 ? -15.802 1.456 10.192 1.00 69.12 247 TYR A CA 1
ATOM 1968 C C . TYR A 1 247 ? -15.521 2.127 8.841 1.00 69.12 247 TYR A C 1
ATOM 1970 O O . TYR A 1 247 ? -14.623 1.710 8.115 1.00 69.12 247 TYR A O 1
ATOM 1978 N N . TYR A 1 248 ? -16.232 3.217 8.538 1.00 73.69 248 TYR A N 1
ATOM 1979 C CA . TYR A 1 248 ? -15.990 4.003 7.328 1.00 73.69 248 TYR A CA 1
ATOM 1980 C C . TYR A 1 248 ? -14.564 4.577 7.283 1.00 73.69 248 TYR A C 1
ATOM 1982 O O . TYR A 1 248 ? -13.892 4.479 6.260 1.00 73.69 248 TYR A O 1
ATOM 1990 N N . LEU A 1 249 ? -14.081 5.148 8.393 1.00 72.25 249 LEU A N 1
ATOM 1991 C CA . LEU A 1 249 ? -12.735 5.725 8.474 1.00 72.25 249 LEU A CA 1
ATOM 1992 C C . LEU A 1 249 ? -11.631 4.662 8.371 1.00 72.25 249 LEU A C 1
ATOM 1994 O O . LEU A 1 249 ? -10.585 4.946 7.801 1.00 72.25 249 LEU A O 1
ATOM 1998 N N . MET A 1 250 ? -11.860 3.447 8.879 1.00 61.19 250 MET A N 1
ATOM 1999 C CA . MET A 1 250 ? -10.907 2.332 8.789 1.00 61.19 250 MET A CA 1
ATOM 2000 C C . MET A 1 250 ? -10.793 1.745 7.378 1.00 61.19 250 MET A C 1
ATOM 2002 O O . MET A 1 250 ? -9.737 1.229 7.026 1.00 61.19 250 MET A O 1
ATOM 2006 N N . GLN A 1 251 ? -11.859 1.807 6.576 1.00 60.12 251 GLN A N 1
ATOM 2007 C CA . GLN A 1 251 ? -11.853 1.324 5.189 1.00 60.12 251 GLN A CA 1
ATOM 2008 C C . GLN A 1 251 ? -11.290 2.332 4.183 1.00 60.12 251 GLN A C 1
ATOM 2010 O O . GLN A 1 251 ? -10.993 1.959 3.048 1.00 60.12 251 GLN A O 1
ATOM 2015 N N . ALA A 1 252 ? -11.160 3.603 4.567 1.00 58.31 252 ALA A N 1
ATOM 2016 C CA . ALA A 1 252 ? -10.595 4.625 3.699 1.00 58.31 252 ALA A CA 1
ATOM 2017 C C . ALA A 1 252 ? -9.111 4.317 3.430 1.00 58.31 252 ALA A C 1
ATOM 2019 O O . ALA A 1 252 ? -8.279 4.378 4.339 1.00 58.31 252 ALA A O 1
ATOM 2020 N N . ARG A 1 253 ? -8.776 3.968 2.180 1.00 47.88 253 ARG A N 1
ATOM 2021 C CA . ARG A 1 253 ? -7.387 3.732 1.760 1.00 47.88 253 ARG A CA 1
ATOM 2022 C C . ARG A 1 253 ? -6.602 5.039 1.821 1.00 47.88 253 ARG A C 1
ATOM 2024 O O . ARG A 1 253 ? -7.133 6.103 1.522 1.00 47.88 253 ARG A O 1
ATOM 2031 N N . TYR A 1 254 ? -5.315 4.949 2.146 1.00 45.47 254 TYR A N 1
ATOM 2032 C CA . TYR A 1 254 ? -4.428 6.115 2.240 1.00 45.47 254 TYR A CA 1
ATOM 2033 C C . TYR A 1 254 ? -4.274 6.869 0.901 1.00 45.47 254 TYR A C 1
ATOM 2035 O O . TYR A 1 254 ? -3.944 8.053 0.890 1.00 45.47 254 TYR A O 1
ATOM 2043 N N . GLU A 1 255 ? -4.526 6.185 -0.218 1.00 40.69 255 GLU A N 1
ATOM 2044 C CA . GLU A 1 255 ? -4.321 6.681 -1.585 1.00 40.69 255 GLU A CA 1
ATOM 2045 C C . GLU A 1 255 ? -5.538 7.433 -2.161 1.00 40.69 255 GLU A C 1
ATOM 2047 O O . GLU A 1 255 ? -5.376 8.263 -3.055 1.00 40.69 255 GLU A O 1
ATOM 2052 N N . ASP A 1 256 ? -6.736 7.244 -1.597 1.00 41.00 256 ASP A N 1
ATOM 2053 C CA . ASP A 1 256 ? -7.964 7.914 -2.035 1.00 41.00 256 ASP A CA 1
ATOM 2054 C C . ASP A 1 256 ? -8.256 9.125 -1.132 1.00 41.00 256 ASP A C 1
ATOM 2056 O O . ASP A 1 256 ? -8.923 9.008 -0.113 1.00 41.00 256 ASP A O 1
ATOM 2060 N N . TYR A 1 257 ? -7.729 10.298 -1.501 1.00 39.09 257 TYR A N 1
ATOM 2061 C CA . TYR A 1 257 ? -8.049 11.632 -0.956 1.00 39.09 257 TYR A CA 1
ATOM 2062 C C . TYR A 1 257 ? -8.180 11.788 0.581 1.00 39.09 257 TYR A C 1
ATOM 2064 O O . TYR A 1 257 ? -9.186 11.467 1.202 1.00 39.09 257 TYR A O 1
ATOM 2072 N N . HIS A 1 258 ? -7.205 12.504 1.158 1.00 47.66 258 HIS A N 1
ATOM 2073 C CA . HIS A 1 258 ? -7.292 13.199 2.454 1.00 47.66 258 HIS A CA 1
ATOM 2074 C C . HIS A 1 258 ? -7.865 12.355 3.599 1.00 47.66 258 HIS A C 1
ATOM 2076 O O . HIS A 1 258 ? -8.910 12.698 4.152 1.00 47.66 258 HIS A O 1
ATOM 2082 N N . TYR A 1 259 ? -7.143 11.310 4.020 1.00 47.28 259 TYR A N 1
ATOM 2083 C CA . TYR A 1 259 ? -7.413 10.643 5.295 1.00 47.28 259 TYR A CA 1
ATOM 2084 C C . TYR A 1 259 ? -7.545 11.705 6.405 1.00 47.28 259 TYR A C 1
ATOM 2086 O O . TYR A 1 259 ? -6.553 12.364 6.749 1.00 47.28 259 TYR A O 1
ATOM 2094 N N . PRO A 1 260 ? -8.743 11.942 6.971 1.00 60.62 260 PRO A N 1
ATOM 2095 C CA . PRO A 1 260 ? -8.935 13.046 7.887 1.00 60.62 260 PRO A CA 1
ATOM 2096 C C . PRO A 1 260 ? -8.492 12.582 9.276 1.00 60.62 260 PRO A C 1
ATOM 2098 O O . PRO A 1 260 ? -9.302 12.291 10.157 1.00 60.62 260 PRO A O 1
ATOM 2101 N N . PHE A 1 261 ? -7.174 12.518 9.492 1.00 58.31 261 PHE A N 1
ATOM 2102 C CA . PHE A 1 261 ? -6.564 12.186 10.785 1.00 58.31 261 PHE A CA 1
ATOM 2103 C C . PHE A 1 261 ? -7.181 13.024 11.921 1.00 58.31 261 PHE A C 1
ATOM 2105 O O . PHE A 1 261 ? -7.504 12.519 12.997 1.00 58.31 261 PHE A O 1
ATOM 2112 N N . ALA A 1 262 ? -7.463 14.299 11.635 1.00 65.75 262 ALA A N 1
ATOM 2113 C CA . ALA A 1 262 ? -8.123 15.214 12.559 1.00 65.75 262 ALA A CA 1
ATOM 2114 C C . ALA A 1 262 ? -9.589 14.834 12.877 1.00 65.75 262 ALA A C 1
ATOM 2116 O O . ALA A 1 262 ? -10.051 15.054 14.001 1.00 65.75 262 ALA A O 1
ATOM 2117 N N . LEU A 1 263 ? -10.323 14.237 11.930 1.00 75.50 263 LEU A N 1
ATOM 2118 C CA . LEU A 1 263 ? -11.674 13.723 12.174 1.00 75.50 263 LEU A CA 1
ATOM 2119 C C . LEU A 1 263 ? -11.629 12.475 13.059 1.00 75.50 263 LEU A C 1
ATOM 2121 O O . LEU A 1 263 ? -12.395 12.398 14.014 1.00 75.50 263 LEU A O 1
ATOM 2125 N N . THR A 1 264 ? -10.687 11.563 12.805 1.00 71.56 264 THR A N 1
ATOM 2126 C CA . THR A 1 264 ? -10.492 10.351 13.622 1.00 71.56 264 THR A CA 1
ATOM 2127 C C . THR A 1 264 ? -10.300 10.708 15.096 1.00 71.56 264 THR A C 1
ATOM 2129 O O . THR A 1 264 ? -11.024 10.208 15.955 1.00 71.56 264 THR A O 1
ATOM 2132 N N . GLY A 1 265 ? -9.397 11.649 15.398 1.00 68.25 265 GLY A N 1
ATOM 2133 C CA . GLY A 1 265 ? -9.191 12.119 16.772 1.00 68.25 265 GLY A CA 1
ATOM 2134 C C . GLY A 1 265 ? -10.437 12.768 17.389 1.00 68.25 265 GLY A C 1
ATOM 2135 O O . GLY A 1 265 ? -10.711 12.587 18.574 1.00 68.25 265 GLY A O 1
ATOM 2136 N N . THR A 1 266 ? -11.233 13.477 16.583 1.00 80.12 266 THR A N 1
ATOM 2137 C CA . THR A 1 266 ? -12.487 14.089 17.047 1.00 80.12 266 THR A CA 1
ATOM 2138 C C . THR A 1 266 ? -13.526 13.023 17.407 1.00 80.12 266 THR A C 1
ATOM 2140 O O . THR A 1 266 ? -14.128 13.101 18.473 1.00 80.12 266 THR A O 1
ATOM 2143 N N . VAL A 1 267 ? -13.694 12.001 16.564 1.00 79.38 267 VAL A N 1
ATOM 2144 C CA . VAL A 1 267 ? -14.608 10.870 16.795 1.00 79.38 267 VAL A CA 1
ATOM 2145 C C . VAL A 1 267 ? -14.233 10.110 18.068 1.00 79.38 267 VAL A C 1
ATOM 2147 O O . VAL A 1 267 ? -15.094 9.874 18.912 1.00 79.38 267 VAL A O 1
ATOM 2150 N N . VAL A 1 268 ? -12.945 9.803 18.253 1.00 72.25 268 VAL A N 1
ATOM 2151 C CA . VAL A 1 268 ? -12.441 9.144 19.470 1.00 72.25 268 VAL A CA 1
ATOM 2152 C C . VAL A 1 268 ? -12.757 9.969 20.718 1.00 72.25 268 VAL A C 1
ATOM 2154 O O . VAL A 1 268 ? -13.231 9.417 21.708 1.00 72.25 268 VAL A O 1
ATOM 2157 N N . SER A 1 269 ? -12.567 11.292 20.667 1.00 73.69 269 SER A N 1
ATOM 2158 C CA . SER A 1 269 ? -12.923 12.179 21.782 1.00 73.69 269 SER A CA 1
ATOM 2159 C C . SER A 1 269 ? -14.410 12.092 22.141 1.00 73.69 269 SER A C 1
ATOM 2161 O O . SER A 1 269 ? -14.741 12.042 23.320 1.00 73.69 269 SER A O 1
ATOM 2163 N N . GLY A 1 270 ? -15.303 12.045 21.148 1.00 75.06 270 GLY A N 1
ATOM 2164 C CA . GLY A 1 270 ? -16.746 11.933 21.381 1.00 75.06 270 GLY A CA 1
ATOM 2165 C C . GLY A 1 270 ? -17.167 10.622 22.050 1.00 75.06 270 GLY A C 1
ATOM 2166 O O . GLY A 1 270 ? -18.074 10.625 22.882 1.00 75.06 270 GLY A O 1
ATOM 2167 N N . ILE A 1 271 ? -16.482 9.521 21.730 1.00 74.19 271 ILE A N 1
ATOM 2168 C CA . ILE A 1 271 ? -16.700 8.204 22.350 1.00 74.19 271 ILE A CA 1
ATOM 2169 C C . ILE A 1 271 ? -16.253 8.209 23.815 1.00 74.19 271 ILE A C 1
ATOM 2171 O O . ILE A 1 271 ? -16.953 7.683 24.683 1.00 74.19 271 ILE A O 1
ATOM 2175 N N . LEU A 1 272 ? -15.103 8.827 24.105 1.00 69.06 272 LEU A N 1
ATOM 2176 C CA . LEU A 1 272 ? -14.611 8.976 25.475 1.00 69.06 272 LEU A CA 1
ATOM 2177 C C . LEU A 1 272 ? -15.572 9.818 26.328 1.00 69.06 272 LEU A C 1
ATOM 2179 O O . LEU A 1 272 ? -15.863 9.428 27.457 1.00 69.06 272 LEU A O 1
ATOM 2183 N N . ASP A 1 273 ? -16.124 10.901 25.768 1.00 78.00 273 ASP A N 1
ATOM 2184 C CA . ASP A 1 273 ? -17.108 11.774 26.432 1.00 78.00 273 ASP A CA 1
ATOM 2185 C C . ASP A 1 273 ? -18.360 11.014 26.923 1.00 78.00 273 ASP A C 1
ATOM 2187 O O . ASP A 1 273 ? -18.983 11.436 27.897 1.00 78.00 273 ASP A O 1
ATOM 2191 N N . ILE A 1 274 ? -18.740 9.904 26.275 1.00 78.62 274 ILE A N 1
ATOM 2192 C CA . ILE A 1 274 ? -19.939 9.109 26.619 1.00 78.62 274 ILE A CA 1
ATOM 2193 C C . ILE A 1 274 ? -19.617 7.817 27.387 1.00 78.62 274 ILE A C 1
ATOM 2195 O O . ILE A 1 274 ? -20.485 6.952 27.550 1.00 78.62 274 ILE A O 1
ATOM 2199 N N . HIS A 1 275 ? -18.370 7.675 27.851 1.00 76.12 275 HIS A N 1
ATOM 2200 C CA . HIS A 1 275 ? -17.833 6.446 28.438 1.00 76.12 275 HIS A CA 1
ATOM 2201 C C . HIS A 1 275 ? -18.057 5.216 27.545 1.00 76.12 275 HIS A C 1
ATOM 2203 O O . HIS A 1 275 ? -18.327 4.141 28.063 1.00 76.12 275 HIS A O 1
ATOM 2209 N N . GLY A 1 276 ? -17.978 5.381 26.220 1.00 64.38 276 GLY A N 1
ATOM 2210 C CA . GLY A 1 276 ? -18.191 4.323 25.228 1.00 64.38 276 GLY A CA 1
ATOM 2211 C C . GLY A 1 276 ? -16.944 3.478 24.963 1.00 64.38 276 GLY A C 1
ATOM 2212 O O . GLY A 1 276 ? -16.712 3.058 23.831 1.00 64.38 276 GLY A O 1
ATOM 2213 N N . VAL A 1 277 ? -16.082 3.300 25.969 1.00 63.47 277 VAL A N 1
ATOM 2214 C CA . VAL A 1 277 ? -14.777 2.634 25.811 1.00 63.47 277 VAL A CA 1
ATOM 2215 C C . VAL A 1 277 ? -14.904 1.157 25.437 1.00 63.47 277 VAL A C 1
ATOM 2217 O O . VAL A 1 277 ? -13.968 0.583 24.889 1.00 63.47 277 VAL A O 1
ATOM 2220 N N . GLU A 1 278 ? -16.072 0.559 25.666 1.00 62.72 278 GLU A N 1
ATOM 2221 C CA . GLU A 1 278 ? -16.476 -0.752 25.168 1.00 62.72 278 GLU A CA 1
ATOM 2222 C C . GLU A 1 278 ? -16.313 -0.878 23.648 1.00 62.72 278 GLU A C 1
ATOM 2224 O O . GLU A 1 278 ? -15.857 -1.919 23.186 1.00 62.72 278 GLU A O 1
ATOM 2229 N N . LEU A 1 279 ? -16.519 0.202 22.882 1.00 59.50 279 LEU A N 1
ATOM 2230 C CA . LEU A 1 279 ? -16.257 0.226 21.437 1.00 59.50 279 LEU A CA 1
ATOM 2231 C C . LEU A 1 279 ? -14.772 0.028 21.098 1.00 59.50 279 LEU A C 1
ATOM 2233 O O . LEU A 1 279 ? -14.443 -0.413 20.000 1.00 59.50 279 LEU A O 1
ATOM 2237 N N . PHE A 1 280 ? -13.866 0.356 22.025 1.00 57.06 280 PHE A N 1
ATOM 2238 C CA . PHE A 1 280 ? -12.429 0.113 21.885 1.00 57.06 280 PHE A CA 1
ATOM 2239 C C . PHE A 1 280 ? -11.998 -1.246 22.449 1.00 57.06 280 PHE A C 1
ATOM 2241 O O . PHE A 1 280 ? -10.917 -1.716 22.099 1.00 57.06 280 PHE A O 1
ATOM 2248 N N . ASN A 1 281 ? -12.818 -1.865 23.307 1.00 47.50 281 ASN A N 1
ATOM 2249 C CA . ASN A 1 281 ? -12.596 -3.205 23.861 1.00 47.50 281 ASN A CA 1
ATOM 2250 C C . ASN A 1 281 ? -13.199 -4.306 22.975 1.00 47.50 281 ASN A C 1
ATOM 2252 O O . ASN A 1 281 ? -12.666 -5.409 22.939 1.00 47.50 281 ASN A O 1
ATOM 2256 N N . GLU A 1 282 ? -14.193 -3.974 22.145 1.00 45.97 282 GLU A N 1
ATOM 2257 C CA . GLU A 1 282 ? -14.632 -4.742 20.965 1.00 45.97 282 GLU A CA 1
ATOM 2258 C C . GLU A 1 282 ? -13.548 -4.820 19.855 1.00 45.97 282 GLU A C 1
ATOM 2260 O O . GLU A 1 282 ? -13.820 -5.166 18.707 1.00 45.97 282 GLU A O 1
ATOM 2265 N N . LYS A 1 283 ? -12.283 -4.532 20.195 1.00 40.75 283 LYS A N 1
ATOM 2266 C CA . LYS A 1 283 ? -11.091 -4.661 19.345 1.00 40.75 283 LYS A CA 1
ATOM 2267 C C . LYS A 1 283 ? -10.763 -6.094 18.922 1.00 40.75 283 LYS A C 1
ATOM 2269 O O . LYS A 1 283 ? -9.883 -6.262 18.087 1.00 40.75 283 LYS A O 1
ATOM 2274 N N . ALA A 1 284 ? -11.410 -7.105 19.495 1.00 42.59 284 ALA A N 1
ATOM 2275 C CA . ALA A 1 284 ? -11.130 -8.499 19.163 1.00 42.59 284 ALA A CA 1
ATOM 2276 C C . ALA A 1 284 ? -12.050 -9.083 18.078 1.00 42.59 284 ALA A C 1
ATOM 2278 O O . ALA A 1 284 ? -11.653 -10.050 17.442 1.00 42.59 284 ALA A O 1
ATOM 2279 N N . GLU A 1 285 ? -13.241 -8.521 17.833 1.00 41.59 285 GLU A N 1
ATOM 2280 C CA . GLU A 1 285 ? -14.241 -9.205 16.987 1.00 41.59 285 GLU A CA 1
ATOM 2281 C C . GLU A 1 285 ? -14.739 -8.414 15.770 1.00 41.59 285 GLU A C 1
ATOM 2283 O O . GLU A 1 285 ? -15.384 -9.000 14.906 1.00 41.59 285 GLU A O 1
ATOM 2288 N N . LEU A 1 286 ? -14.472 -7.107 15.644 1.00 42.06 286 LEU A N 1
ATOM 2289 C CA . LEU A 1 286 ? -15.231 -6.280 14.684 1.00 42.06 286 LEU A CA 1
ATOM 2290 C C . LEU A 1 286 ? -14.485 -5.701 13.488 1.00 42.06 286 LEU A C 1
ATOM 2292 O O . LEU A 1 286 ? -15.125 -5.109 12.623 1.00 42.06 286 LEU A O 1
ATOM 2296 N N . ILE A 1 287 ? -13.193 -5.983 13.376 1.00 45.03 287 ILE A N 1
ATOM 2297 C CA . ILE A 1 287 ? -12.519 -6.296 12.114 1.00 45.03 287 ILE A CA 1
ATOM 2298 C C . ILE A 1 287 ? -11.470 -7.310 12.549 1.00 45.03 287 ILE A C 1
ATOM 2300 O O . ILE A 1 287 ? -10.561 -6.949 13.295 1.00 45.03 287 ILE A O 1
ATOM 2304 N N . GLU A 1 288 ? -11.578 -8.569 12.134 1.00 45.72 288 GLU A N 1
ATOM 2305 C CA . GLU A 1 288 ? -10.369 -9.377 12.042 1.00 45.72 288 GLU A CA 1
ATOM 2306 C C . GLU A 1 288 ? -9.523 -8.640 10.998 1.00 45.72 288 GLU A C 1
ATOM 2308 O O . GLU A 1 288 ? -9.770 -8.743 9.796 1.00 45.72 288 GLU A O 1
ATOM 2313 N N . LEU A 1 289 ? -8.660 -7.717 11.448 1.00 57.94 289 LEU A N 1
ATOM 2314 C CA . LEU A 1 289 ? -7.669 -7.092 10.586 1.00 57.94 289 LEU A CA 1
ATOM 2315 C C . LEU A 1 289 ? -6.817 -8.269 10.161 1.00 57.94 289 LEU A C 1
ATOM 2317 O O . LEU A 1 289 ? -5.977 -8.742 10.929 1.00 57.94 289 LEU A O 1
ATOM 2321 N N . ARG A 1 290 ? -7.158 -8.808 8.989 1.00 77.62 290 ARG A N 1
ATOM 2322 C CA . ARG A 1 290 ? -6.439 -9.899 8.366 1.00 77.62 290 ARG A CA 1
ATOM 2323 C C . ARG A 1 290 ? -4.966 -9.551 8.477 1.00 77.62 290 ARG A C 1
ATOM 2325 O O . ARG A 1 290 ? -4.569 -8.442 8.114 1.00 77.62 290 ARG A O 1
ATOM 2332 N N . LYS A 1 291 ? -4.186 -10.458 9.061 1.00 90.75 291 LYS A N 1
ATOM 2333 C CA . LYS A 1 291 ? -2.762 -10.207 9.289 1.00 90.75 291 LYS A CA 1
ATOM 2334 C C . LYS A 1 291 ? -2.116 -9.795 7.969 1.00 90.75 291 LYS A C 1
ATOM 2336 O O . LYS A 1 291 ? -2.420 -10.376 6.924 1.00 90.75 291 LYS A O 1
ATOM 2341 N N . LYS A 1 292 ? -1.227 -8.811 8.023 1.00 94.25 292 LYS A N 1
ATOM 2342 C CA . LYS A 1 292 ? -0.497 -8.313 6.859 1.00 94.25 292 LYS A CA 1
ATOM 2343 C C . LYS A 1 292 ? 0.547 -9.335 6.440 1.00 94.25 292 LYS A C 1
ATOM 2345 O O . LYS A 1 292 ? 1.572 -9.497 7.109 1.00 94.25 292 LYS A O 1
ATOM 2350 N N . LEU A 1 293 ? 0.275 -10.025 5.337 1.00 97.69 293 LEU A N 1
ATOM 2351 C CA . LEU A 1 293 ? 1.171 -10.992 4.719 1.00 97.69 293 LEU A CA 1
ATOM 2352 C C . LEU A 1 293 ? 1.913 -10.315 3.567 1.00 97.69 293 LEU A C 1
ATOM 2354 O O . LEU A 1 293 ? 1.377 -10.140 2.476 1.00 97.69 293 LEU A O 1
ATOM 2358 N N . VAL A 1 294 ? 3.168 -9.945 3.799 1.00 98.50 294 VAL A N 1
ATOM 2359 C CA . VAL A 1 294 ? 3.995 -9.292 2.778 1.00 98.50 294 VAL A CA 1
ATOM 2360 C C . VAL A 1 294 ? 4.923 -10.320 2.141 1.00 98.50 294 VAL A C 1
ATOM 2362 O O . VAL A 1 294 ? 5.666 -11.019 2.830 1.00 98.50 294 VAL A O 1
ATOM 2365 N N . VAL A 1 295 ? 4.886 -10.423 0.815 1.00 98.62 295 VAL A N 1
ATOM 2366 C CA . VAL A 1 295 ? 5.546 -11.495 0.065 1.00 98.62 295 VAL A CA 1
ATOM 2367 C C . VAL A 1 295 ? 6.529 -10.906 -0.938 1.00 98.62 295 VAL A C 1
ATOM 2369 O O . VAL A 1 295 ? 6.121 -10.306 -1.923 1.00 98.62 295 VAL A O 1
ATOM 2372 N N . LEU A 1 296 ? 7.828 -11.106 -0.728 1.00 98.44 296 LEU A N 1
ATOM 2373 C CA . LEU A 1 296 ? 8.877 -10.781 -1.691 1.00 98.44 296 LEU A CA 1
ATOM 2374 C C . LEU A 1 296 ? 9.119 -11.960 -2.638 1.00 98.44 296 LEU A C 1
ATOM 2376 O O . LEU A 1 296 ? 9.560 -13.029 -2.214 1.00 98.44 296 LEU A O 1
ATOM 2380 N N . THR A 1 297 ? 8.909 -11.760 -3.936 1.00 98.19 297 THR A N 1
ATOM 2381 C CA . THR A 1 297 ? 9.117 -12.797 -4.956 1.00 98.19 297 THR A CA 1
ATOM 2382 C C . THR A 1 297 ? 10.236 -12.443 -5.934 1.00 98.19 297 THR A C 1
ATOM 2384 O O . THR A 1 297 ? 10.536 -11.272 -6.184 1.00 98.19 297 THR A O 1
ATOM 2387 N N . GLY A 1 298 ? 10.891 -13.469 -6.476 1.00 95.62 298 GLY A N 1
ATOM 2388 C CA . GLY A 1 298 ? 11.837 -13.355 -7.587 1.00 95.62 298 GLY A CA 1
ATOM 2389 C C . GLY A 1 298 ? 11.646 -14.467 -8.615 1.00 95.62 298 GLY A C 1
ATOM 2390 O O . GLY A 1 298 ? 10.694 -15.241 -8.530 1.00 95.62 298 GLY A O 1
ATOM 2391 N N . ALA A 1 299 ? 12.570 -14.569 -9.575 1.00 92.44 299 ALA A N 1
ATOM 2392 C CA . ALA A 1 299 ? 12.395 -15.388 -10.781 1.00 92.44 299 ALA A CA 1
ATOM 2393 C C . ALA A 1 299 ? 12.071 -16.871 -10.511 1.00 92.44 299 ALA A C 1
ATOM 2395 O O . ALA A 1 299 ? 11.405 -17.514 -11.317 1.00 92.44 299 ALA A O 1
ATOM 2396 N N . GLY A 1 300 ? 12.500 -17.416 -9.367 1.00 94.62 300 GLY A N 1
ATOM 2397 C CA . GLY A 1 300 ? 12.234 -18.802 -8.986 1.00 94.62 300 GLY A CA 1
ATOM 2398 C C . GLY A 1 300 ? 10.745 -19.141 -8.855 1.00 94.62 300 GLY A C 1
ATOM 2399 O O . GLY A 1 300 ? 10.382 -20.285 -9.114 1.00 94.62 300 GLY A O 1
ATOM 2400 N N . ILE A 1 301 ? 9.876 -18.168 -8.541 1.00 97.25 301 ILE A N 1
ATOM 2401 C CA . ILE A 1 301 ? 8.424 -18.415 -8.488 1.00 97.25 301 ILE A CA 1
ATOM 2402 C C . ILE A 1 301 ? 7.829 -18.702 -9.871 1.00 97.25 301 ILE A C 1
ATOM 2404 O O . ILE A 1 301 ? 6.893 -19.492 -9.984 1.00 97.25 301 ILE A O 1
ATOM 2408 N N . SER A 1 302 ? 8.411 -18.120 -10.923 1.00 96.38 302 SER A N 1
ATOM 2409 C CA . SER A 1 302 ? 7.982 -18.266 -12.319 1.00 96.38 302 SER A CA 1
ATOM 2410 C C . SER A 1 302 ? 8.691 -19.422 -13.043 1.00 96.38 302 SER A C 1
ATOM 2412 O O . SER A 1 302 ? 8.306 -19.779 -14.157 1.00 96.38 302 SER A O 1
ATOM 2414 N N . ALA A 1 303 ? 9.688 -20.059 -12.417 1.00 93.94 303 ALA A N 1
ATOM 2415 C CA . ALA A 1 303 ? 10.476 -21.136 -13.027 1.00 93.94 303 ALA A CA 1
ATOM 2416 C C . ALA A 1 303 ? 9.610 -22.324 -13.476 1.00 93.94 303 ALA A C 1
ATOM 2418 O O . ALA A 1 303 ? 9.741 -22.837 -14.585 1.00 93.94 303 ALA A O 1
ATOM 2419 N N . GLU A 1 304 ? 8.665 -22.734 -12.628 1.00 95.38 304 GLU A N 1
ATOM 2420 C CA . GLU A 1 304 ? 7.742 -23.844 -12.904 1.00 95.38 304 GLU A CA 1
ATOM 2421 C C . GLU A 1 304 ? 6.608 -23.456 -13.873 1.00 95.38 304 GLU A C 1
ATOM 2423 O O . GLU A 1 304 ? 5.833 -24.314 -14.282 1.00 95.38 304 GLU A O 1
ATOM 2428 N N . SER A 1 305 ? 6.545 -22.181 -14.277 1.00 95.81 305 SER A N 1
ATOM 2429 C CA . SER A 1 305 ? 5.705 -21.669 -15.370 1.00 95.81 305 SER A CA 1
ATOM 2430 C C . SER A 1 305 ? 6.439 -21.635 -16.720 1.00 95.81 305 SER A C 1
ATOM 2432 O O . SER A 1 305 ? 5.907 -21.106 -17.693 1.00 95.81 305 SER A O 1
ATOM 2434 N N . GLY A 1 306 ? 7.656 -22.189 -16.792 1.00 91.06 306 GLY A N 1
ATOM 2435 C CA . GLY A 1 306 ? 8.455 -22.260 -18.019 1.00 91.06 306 GLY A CA 1
ATOM 2436 C C . GLY A 1 306 ? 9.290 -21.010 -18.310 1.00 91.06 306 GLY A C 1
ATOM 2437 O O . GLY A 1 306 ? 9.816 -20.887 -19.413 1.00 91.06 306 GLY A O 1
ATOM 2438 N N . ILE A 1 307 ? 9.423 -20.093 -17.346 1.00 89.62 307 ILE A N 1
ATOM 2439 C CA . ILE A 1 307 ? 10.253 -18.889 -17.474 1.00 89.62 307 ILE A CA 1
ATOM 2440 C C . ILE A 1 307 ? 11.633 -19.168 -16.870 1.00 89.62 307 ILE A C 1
ATOM 2442 O O . ILE A 1 307 ? 11.748 -19.459 -15.680 1.00 89.62 307 ILE A O 1
ATOM 2446 N N . SER A 1 308 ? 12.692 -19.072 -17.676 1.00 83.69 308 SER A N 1
ATOM 2447 C CA . SER A 1 308 ? 14.066 -19.325 -17.227 1.00 83.69 308 SER A CA 1
ATOM 2448 C C . SER A 1 308 ? 14.498 -18.370 -16.110 1.00 83.69 308 SER A C 1
ATOM 2450 O O . SER A 1 308 ? 14.248 -17.164 -16.171 1.00 83.69 308 SER A O 1
ATOM 2452 N N . THR A 1 309 ? 15.215 -18.892 -15.110 1.00 81.62 309 THR A N 1
ATOM 2453 C CA . THR A 1 309 ? 15.788 -18.069 -14.037 1.00 81.62 309 THR A CA 1
ATOM 2454 C C . THR A 1 309 ? 17.197 -17.591 -14.384 1.00 81.62 309 THR A C 1
ATOM 2456 O O . THR A 1 309 ? 17.932 -18.235 -15.127 1.00 81.62 309 THR A O 1
ATOM 2459 N N . PHE A 1 310 ? 17.608 -16.472 -13.788 1.00 69.12 310 PHE A N 1
ATOM 2460 C CA . PHE A 1 310 ? 18.964 -15.934 -13.935 1.00 69.12 310 PHE A CA 1
ATOM 2461 C C . PHE A 1 310 ? 20.053 -16.814 -13.286 1.00 69.12 310 PHE A C 1
ATOM 2463 O O . PHE A 1 310 ? 21.220 -16.743 -13.661 1.00 69.12 310 PHE A O 1
ATOM 2470 N N . ARG A 1 311 ? 19.703 -17.644 -12.290 1.00 64.88 311 ARG A N 1
ATOM 2471 C CA . ARG A 1 311 ? 20.698 -18.360 -11.469 1.00 64.88 311 ARG A CA 1
ATOM 2472 C C . ARG A 1 311 ? 21.333 -19.545 -12.186 1.00 64.88 311 ARG A C 1
ATOM 2474 O O . ARG A 1 311 ? 22.492 -19.855 -11.929 1.00 64.88 311 ARG A O 1
ATOM 2481 N N . ASP A 1 312 ? 20.585 -20.184 -13.076 1.00 57.47 312 ASP A N 1
ATOM 2482 C CA . ASP A 1 312 ? 20.954 -21.484 -13.644 1.00 57.47 312 ASP A CA 1
ATOM 2483 C C . ASP A 1 312 ? 21.876 -21.370 -14.873 1.00 57.47 312 ASP A C 1
ATOM 2485 O O . ASP A 1 312 ? 22.318 -22.380 -15.416 1.00 57.47 312 ASP A O 1
ATOM 2489 N N . ALA A 1 313 ? 22.196 -20.146 -15.306 1.00 60.22 313 ALA A N 1
ATOM 2490 C CA . ALA A 1 313 ? 22.862 -19.875 -16.582 1.00 60.22 313 ALA A CA 1
ATOM 2491 C C . ALA A 1 313 ? 24.262 -19.234 -16.454 1.00 60.22 313 ALA A C 1
ATOM 2493 O O . ALA A 1 313 ? 24.788 -18.688 -17.421 1.00 60.22 313 ALA A O 1
ATOM 2494 N N . GLY A 1 314 ? 24.899 -19.304 -15.276 1.00 61.62 314 GLY A N 1
ATOM 2495 C CA . GLY A 1 314 ? 26.317 -18.937 -15.116 1.00 61.62 314 GLY A CA 1
ATOM 2496 C C . GLY A 1 314 ? 26.644 -17.465 -15.404 1.00 61.62 314 GLY A C 1
ATOM 2497 O O . GLY A 1 314 ? 27.751 -17.164 -15.841 1.00 61.62 314 GLY A O 1
ATOM 2498 N N . GLY A 1 315 ? 25.686 -16.559 -15.179 1.00 64.31 315 GLY A N 1
ATOM 2499 C CA . GLY A 1 315 ? 25.809 -15.123 -15.468 1.00 64.31 315 GLY A CA 1
ATOM 2500 C C . GLY A 1 315 ? 25.181 -14.689 -16.796 1.00 64.31 315 GLY A C 1
ATOM 2501 O O . GLY A 1 315 ? 25.080 -13.489 -17.049 1.00 64.31 315 GLY A O 1
ATOM 2502 N N . LEU A 1 316 ? 24.712 -15.640 -17.611 1.00 73.38 316 LEU A N 1
ATOM 2503 C CA . LEU A 1 316 ? 23.938 -15.356 -18.815 1.00 73.38 316 LEU A CA 1
ATOM 2504 C C . LEU A 1 316 ? 22.439 -15.296 -18.504 1.00 73.38 316 LEU A C 1
ATOM 2506 O O . LEU A 1 316 ? 21.935 -16.031 -17.660 1.00 73.38 316 LEU A O 1
ATOM 2510 N N . TRP A 1 317 ? 21.700 -14.469 -19.233 1.00 74.56 317 TRP A N 1
ATOM 2511 C CA . TRP A 1 317 ? 20.242 -14.485 -19.256 1.00 74.56 317 TRP A CA 1
ATOM 2512 C C . TRP A 1 317 ? 19.784 -14.848 -20.666 1.00 74.56 317 TRP A C 1
ATOM 2514 O O . TRP A 1 317 ? 20.036 -14.103 -21.609 1.00 74.56 317 TRP A O 1
ATOM 2524 N N . GLU A 1 318 ? 19.166 -16.026 -20.827 1.00 79.44 318 GLU A N 1
ATOM 2525 C CA . GLU A 1 318 ? 18.737 -16.550 -22.141 1.00 79.44 318 GLU A CA 1
ATOM 2526 C C . GLU A 1 318 ? 19.883 -16.600 -23.175 1.00 79.44 318 GLU A C 1
ATOM 2528 O O . GLU A 1 318 ? 19.682 -16.385 -24.367 1.00 79.44 318 GLU A O 1
ATOM 2533 N N . GLY A 1 319 ? 21.109 -16.865 -22.708 1.00 80.19 319 GLY A N 1
ATOM 2534 C CA . GLY A 1 319 ? 22.310 -16.941 -23.548 1.00 80.19 319 GLY A CA 1
ATOM 2535 C C . GLY A 1 319 ? 23.044 -15.615 -23.777 1.00 80.19 319 GLY A C 1
ATOM 2536 O O . GLY A 1 319 ? 24.074 -15.628 -24.445 1.00 80.19 319 GLY A O 1
ATOM 2537 N N . TYR A 1 320 ? 22.569 -14.502 -23.208 1.00 81.75 320 TYR A N 1
ATOM 2538 C CA . TYR A 1 320 ? 23.197 -13.177 -23.316 1.00 81.75 320 TYR A CA 1
ATOM 2539 C C . TYR A 1 320 ? 23.885 -12.753 -22.021 1.00 81.75 320 TYR A C 1
ATOM 2541 O O . TYR A 1 320 ? 23.390 -13.058 -20.938 1.00 81.75 320 TYR A O 1
ATOM 2549 N N . ASP A 1 321 ? 24.980 -11.993 -22.109 1.00 86.19 321 ASP A N 1
ATOM 2550 C CA . ASP A 1 321 ? 25.520 -11.293 -20.940 1.00 86.19 321 ASP A CA 1
ATOM 2551 C C . ASP A 1 321 ? 24.492 -10.255 -20.463 1.00 86.19 321 ASP A C 1
ATOM 2553 O O . ASP A 1 321 ? 23.993 -9.431 -21.234 1.00 86.19 321 ASP A O 1
ATOM 2557 N N . VAL A 1 322 ? 24.156 -10.291 -19.174 1.00 83.75 322 VAL A N 1
ATOM 2558 C CA . VAL A 1 322 ? 23.142 -9.408 -18.588 1.00 83.75 322 VAL A CA 1
ATOM 2559 C C . VAL A 1 322 ? 23.472 -7.924 -18.770 1.00 83.75 322 VAL A C 1
ATOM 2561 O O . VAL A 1 322 ? 22.572 -7.098 -18.914 1.00 83.75 322 VAL A O 1
ATOM 2564 N N . THR A 1 323 ? 24.755 -7.568 -18.816 1.00 86.56 323 THR A N 1
ATOM 2565 C CA . THR A 1 323 ? 25.199 -6.189 -19.025 1.00 86.56 323 THR A CA 1
ATOM 2566 C C . THR A 1 323 ? 24.968 -5.713 -20.459 1.00 86.56 323 THR A C 1
ATOM 2568 O O . THR A 1 323 ? 24.784 -4.513 -20.668 1.00 86.56 323 THR A O 1
ATOM 2571 N N . GLU A 1 324 ? 24.876 -6.616 -21.436 1.00 91.88 324 GLU A N 1
ATOM 2572 C CA . GLU A 1 324 ? 24.569 -6.277 -22.831 1.00 91.88 324 GLU A CA 1
ATOM 2573 C C . GLU A 1 324 ? 23.077 -6.007 -23.047 1.00 91.88 324 GLU A C 1
ATOM 2575 O O . GLU A 1 324 ? 22.713 -5.145 -23.847 1.00 91.88 324 GLU A O 1
ATOM 2580 N N . VAL A 1 325 ? 22.204 -6.711 -22.320 1.00 92.31 325 VAL A N 1
ATOM 2581 C CA . VAL A 1 325 ? 20.750 -6.691 -22.573 1.00 92.31 325 VAL A CA 1
ATOM 2582 C C . VAL A 1 325 ? 19.923 -6.000 -21.486 1.00 92.31 325 VAL A C 1
ATOM 2584 O O . VAL A 1 325 ? 18.794 -5.586 -21.736 1.00 92.31 325 VAL A O 1
ATOM 2587 N N . ALA A 1 326 ? 20.467 -5.824 -20.283 1.00 91.75 326 ALA A N 1
ATOM 2588 C CA . ALA A 1 326 ? 19.770 -5.250 -19.132 1.00 91.75 326 ALA A CA 1
ATOM 2589 C C . ALA A 1 326 ? 20.582 -4.140 -18.443 1.00 91.75 326 ALA A C 1
ATOM 2591 O O . ALA A 1 326 ? 20.570 -4.014 -17.218 1.00 91.75 326 ALA A O 1
ATOM 2592 N N . SER A 1 327 ? 21.278 -3.306 -19.223 1.00 92.25 327 SER A N 1
ATOM 2593 C CA . SER A 1 327 ? 21.975 -2.115 -18.727 1.00 92.25 327 SER A CA 1
ATOM 2594 C C . SER A 1 327 ? 21.805 -0.909 -19.657 1.00 92.25 327 SER A C 1
ATOM 2596 O O . SER A 1 327 ? 21.584 -1.041 -20.864 1.00 92.25 327 SER A O 1
ATOM 2598 N N . LEU A 1 328 ? 21.988 0.297 -19.109 1.00 90.31 328 LEU A N 1
ATOM 2599 C CA . LEU A 1 328 ? 22.057 1.524 -19.913 1.00 90.31 328 LEU A CA 1
ATOM 2600 C C . LEU A 1 328 ? 23.237 1.522 -20.896 1.00 90.31 328 LEU A C 1
ATOM 2602 O O . LEU A 1 328 ? 23.168 2.180 -21.935 1.00 90.31 328 LEU A O 1
ATOM 2606 N N . GLN A 1 329 ? 24.325 0.821 -20.571 1.00 92.94 329 GLN A N 1
ATOM 2607 C CA . GLN A 1 329 ? 25.475 0.683 -21.461 1.00 92.94 329 GLN A CA 1
ATOM 2608 C C . GLN A 1 329 ? 25.118 -0.187 -22.667 1.00 92.94 329 GLN A C 1
ATOM 2610 O O . GLN A 1 329 ? 25.329 0.252 -23.796 1.00 92.94 329 GLN A O 1
ATOM 2615 N N . GLY A 1 330 ? 24.505 -1.349 -22.432 1.00 94.56 330 GLY A N 1
ATOM 2616 C CA . GLY A 1 330 ? 24.013 -2.245 -23.476 1.00 94.56 330 GLY A CA 1
ATOM 2617 C C . GLY A 1 330 ? 23.035 -1.545 -24.418 1.00 94.56 330 GLY A C 1
ATOM 2618 O O . GLY A 1 330 ? 23.214 -1.558 -25.633 1.00 94.56 330 GLY A O 1
ATOM 2619 N N . TRP A 1 331 ? 22.095 -0.772 -23.864 1.00 95.56 331 TRP A N 1
ATOM 2620 C CA . TRP A 1 331 ? 21.178 0.061 -24.652 1.00 95.56 331 TRP A CA 1
ATOM 2621 C C . TRP A 1 331 ? 21.877 1.095 -25.543 1.00 95.56 331 TRP A C 1
ATOM 2623 O O . TRP A 1 331 ? 21.460 1.331 -26.677 1.00 95.56 331 TRP A O 1
ATOM 2633 N N . LYS A 1 332 ? 22.933 1.746 -25.044 1.00 94.31 332 LYS A N 1
ATOM 2634 C CA . LYS A 1 332 ? 23.706 2.718 -25.835 1.00 94.31 332 LYS A CA 1
ATOM 2635 C C . LYS A 1 332 ? 24.540 2.040 -26.920 1.00 94.31 332 LYS A C 1
ATOM 2637 O O . LYS A 1 332 ? 24.736 2.641 -27.972 1.00 94.31 332 LYS A O 1
ATOM 2642 N N . GLN A 1 333 ? 25.041 0.838 -26.648 1.00 96.31 333 GLN A N 1
ATOM 2643 C CA . GLN A 1 333 ? 25.881 0.078 -27.567 1.00 96.31 333 GLN A CA 1
ATOM 2644 C C . GLN A 1 333 ? 25.065 -0.564 -28.694 1.00 96.31 333 GLN A C 1
ATOM 2646 O O . GLN A 1 333 ? 25.448 -0.441 -29.854 1.00 96.31 333 GLN A O 1
ATOM 2651 N N . ASN A 1 334 ? 23.954 -1.229 -28.368 1.00 96.94 334 ASN A N 1
ATOM 2652 C CA . ASN A 1 334 ? 23.128 -1.952 -29.331 1.00 96.94 334 ASN A CA 1
ATOM 2653 C C . ASN A 1 334 ? 21.667 -2.028 -28.855 1.00 96.94 334 ASN A C 1
ATOM 2655 O O . ASN A 1 334 ? 21.232 -3.005 -28.245 1.00 96.94 334 ASN A O 1
ATOM 2659 N N . LYS A 1 335 ? 20.887 -0.977 -29.122 1.00 95.75 335 LYS A N 1
ATOM 2660 C CA . LYS A 1 335 ? 19.475 -0.921 -28.702 1.00 95.75 335 LYS A CA 1
ATOM 2661 C C . LYS A 1 335 ? 18.608 -1.928 -29.451 1.00 95.75 335 LYS A C 1
ATOM 2663 O O . LYS A 1 335 ? 17.648 -2.422 -28.876 1.00 95.75 335 LYS A O 1
ATOM 2668 N N . GLU A 1 336 ? 18.930 -2.222 -30.707 1.00 96.75 336 GLU A N 1
ATOM 2669 C CA . GLU A 1 336 ? 18.223 -3.196 -31.533 1.00 96.75 336 GLU A CA 1
ATOM 2670 C C . GLU A 1 336 ? 18.267 -4.574 -30.863 1.00 96.75 336 GLU A C 1
ATOM 2672 O O . GLU A 1 336 ? 17.232 -5.224 -30.723 1.00 96.75 336 GLU A O 1
ATOM 2677 N N . LEU A 1 337 ? 19.441 -4.968 -30.354 1.00 96.50 337 LEU A N 1
ATOM 2678 C CA . LEU A 1 337 ? 19.619 -6.192 -29.576 1.00 96.50 337 LEU A CA 1
ATOM 2679 C C . LEU A 1 337 ? 18.788 -6.188 -28.290 1.00 96.50 337 LEU A C 1
ATOM 2681 O O . LEU A 1 337 ? 18.113 -7.170 -27.997 1.00 96.50 337 LEU A O 1
ATOM 2685 N N . VAL A 1 338 ? 18.814 -5.089 -27.530 1.00 96.81 338 VAL A N 1
ATOM 2686 C CA . VAL A 1 338 ? 18.030 -4.968 -26.290 1.00 96.81 338 VAL A CA 1
ATOM 2687 C C . VAL A 1 338 ? 16.529 -5.075 -26.577 1.00 96.81 338 VAL A C 1
ATOM 2689 O O . VAL A 1 338 ? 15.807 -5.777 -25.871 1.00 96.81 338 VAL A O 1
ATOM 2692 N N . LEU A 1 339 ? 16.042 -4.398 -27.616 1.00 96.31 339 LEU A N 1
ATOM 2693 C CA . LEU A 1 339 ? 14.637 -4.449 -28.013 1.00 96.31 339 LEU A CA 1
ATOM 2694 C C . LEU A 1 339 ? 14.221 -5.866 -28.402 1.00 96.31 339 LEU A C 1
ATOM 2696 O O . LEU A 1 339 ? 13.251 -6.383 -27.847 1.00 96.31 339 LEU A O 1
ATOM 2700 N N . GLU A 1 340 ? 14.991 -6.517 -29.275 1.00 95.38 340 GLU A N 1
ATOM 2701 C CA . GLU A 1 340 ? 14.751 -7.906 -29.669 1.00 95.38 340 GLU A CA 1
ATOM 2702 C C . GLU A 1 340 ? 14.766 -8.838 -28.453 1.00 95.38 340 GLU A C 1
ATOM 2704 O O . GLU A 1 340 ? 13.884 -9.687 -28.298 1.00 95.38 340 GLU A O 1
ATOM 2709 N N . PHE A 1 341 ? 15.702 -8.616 -27.526 1.00 94.88 341 PHE A N 1
ATOM 2710 C CA . PHE A 1 341 ? 15.790 -9.385 -26.298 1.00 94.88 341 PHE A CA 1
ATOM 2711 C C . PHE A 1 341 ? 14.483 -9.314 -25.491 1.00 94.88 341 PHE A C 1
ATOM 2713 O O . PHE A 1 341 ? 13.921 -10.342 -25.113 1.00 94.88 341 PHE A O 1
ATOM 2720 N N . TYR A 1 342 ? 13.949 -8.120 -25.240 1.00 94.75 342 TYR A N 1
ATOM 2721 C CA . TYR A 1 342 ? 12.708 -7.992 -24.471 1.00 94.75 342 TYR A CA 1
ATOM 2722 C C . TYR A 1 342 ? 11.456 -8.389 -25.267 1.00 94.75 342 TYR A C 1
ATOM 2724 O O . TYR A 1 342 ? 10.491 -8.865 -24.670 1.00 94.75 342 TYR A O 1
ATOM 2732 N N . ASN A 1 343 ? 11.461 -8.267 -26.596 1.00 94.81 343 ASN A N 1
ATOM 2733 C CA . ASN A 1 343 ? 10.368 -8.743 -27.449 1.00 94.81 343 ASN A CA 1
ATOM 2734 C C . ASN A 1 343 ? 10.212 -10.268 -27.368 1.00 94.81 343 ASN A C 1
ATOM 2736 O O . ASN A 1 343 ? 9.102 -10.769 -27.178 1.00 94.81 343 ASN A O 1
ATOM 2740 N N . GLN A 1 344 ? 11.318 -11.016 -27.419 1.00 92.19 344 GLN A N 1
ATOM 2741 C CA . GLN A 1 344 ? 11.303 -12.471 -27.227 1.00 92.19 344 GLN A CA 1
ATOM 2742 C C . GLN A 1 344 ? 10.753 -12.858 -25.850 1.00 92.19 344 GLN A C 1
ATOM 2744 O O . GLN A 1 344 ? 9.896 -13.735 -25.749 1.00 92.19 344 GLN A O 1
ATOM 2749 N N . ARG A 1 345 ? 11.183 -12.162 -24.792 1.00 91.19 345 ARG A N 1
ATOM 2750 C CA . ARG A 1 345 ? 10.694 -12.380 -23.421 1.00 91.19 345 ARG A CA 1
ATOM 2751 C C . ARG A 1 345 ? 9.212 -12.060 -23.271 1.00 91.19 345 ARG A C 1
ATOM 2753 O O . ARG A 1 345 ? 8.488 -12.829 -22.649 1.00 91.19 345 ARG A O 1
ATOM 2760 N N . ARG A 1 346 ? 8.721 -10.998 -23.914 1.00 92.12 346 ARG A N 1
ATOM 2761 C CA . ARG A 1 346 ? 7.283 -10.700 -23.960 1.00 92.12 346 ARG A CA 1
ATOM 2762 C C . ARG A 1 346 ? 6.502 -11.843 -24.609 1.00 92.12 346 ARG A C 1
ATOM 2764 O O . ARG A 1 346 ? 5.496 -12.268 -24.052 1.00 92.12 346 ARG A O 1
ATOM 2771 N N . LYS A 1 347 ? 6.983 -12.384 -25.736 1.00 90.69 347 LYS A N 1
ATOM 2772 C CA . LYS A 1 347 ? 6.368 -13.545 -26.410 1.00 90.69 347 LYS A CA 1
ATOM 2773 C C . LYS A 1 347 ? 6.374 -14.795 -25.524 1.00 90.69 347 LYS A C 1
ATOM 2775 O O . LYS A 1 347 ? 5.372 -15.500 -25.479 1.00 90.69 347 LYS A O 1
ATOM 2780 N N . GLN A 1 348 ? 7.466 -15.061 -24.806 1.00 89.88 348 GLN A N 1
ATOM 2781 C CA . GLN A 1 348 ? 7.543 -16.170 -23.846 1.00 89.88 348 GLN A CA 1
ATOM 2782 C C . GLN A 1 348 ? 6.523 -15.997 -22.709 1.00 89.88 348 GLN A C 1
ATOM 2784 O O . GLN A 1 348 ? 5.745 -16.908 -22.447 1.00 89.88 348 GLN A O 1
ATOM 2789 N N . ILE A 1 349 ? 6.466 -14.813 -22.091 1.00 91.25 349 ILE A N 1
ATOM 2790 C CA . ILE A 1 349 ? 5.566 -14.512 -20.964 1.00 91.25 349 ILE A CA 1
ATOM 2791 C C . ILE A 1 349 ? 4.092 -14.579 -21.375 1.00 91.25 349 ILE A C 1
ATOM 2793 O O . ILE A 1 349 ? 3.275 -15.096 -20.618 1.00 91.25 349 ILE A O 1
ATOM 2797 N N . LEU A 1 350 ? 3.745 -14.128 -22.587 1.00 89.19 350 LEU A N 1
ATOM 2798 C CA . LEU A 1 350 ? 2.381 -14.242 -23.118 1.00 89.19 350 LEU A CA 1
ATOM 2799 C C . LEU A 1 350 ? 1.897 -15.696 -23.237 1.00 89.19 350 LEU A C 1
ATOM 2801 O O . LEU A 1 350 ? 0.697 -15.927 -23.133 1.00 89.19 350 LEU A O 1
ATOM 2805 N N . ASN A 1 351 ? 2.811 -16.649 -23.443 1.00 90.38 351 ASN A N 1
ATOM 2806 C CA . ASN A 1 351 ? 2.501 -18.078 -23.541 1.00 90.38 351 ASN A CA 1
ATOM 2807 C C . ASN A 1 351 ? 2.663 -18.833 -22.212 1.00 90.38 351 ASN A C 1
ATOM 2809 O O . ASN A 1 351 ? 2.286 -20.001 -22.127 1.00 90.38 351 ASN A O 1
ATOM 2813 N N . ALA A 1 352 ? 3.269 -18.211 -21.198 1.00 94.69 352 ALA A N 1
ATOM 2814 C CA . ALA A 1 352 ? 3.372 -18.796 -19.870 1.00 94.69 352 ALA A CA 1
ATOM 2815 C C . ALA A 1 352 ? 1.997 -18.775 -19.192 1.00 94.69 352 ALA A C 1
ATOM 2817 O O . ALA A 1 352 ? 1.154 -17.941 -19.515 1.00 94.69 352 ALA A O 1
ATOM 2818 N N . GLU A 1 353 ? 1.794 -19.624 -18.189 1.00 97.56 353 GLU A N 1
ATOM 2819 C CA . GLU A 1 353 ? 0.595 -19.635 -17.341 1.00 97.56 353 GLU A CA 1
ATOM 2820 C C . GLU A 1 353 ? 1.000 -19.568 -15.861 1.00 97.56 353 GLU A C 1
ATOM 2822 O O . GLU A 1 353 ? 2.055 -20.110 -15.497 1.00 97.56 353 GLU A O 1
ATOM 2827 N N . PRO A 1 354 ? 0.216 -18.915 -14.981 1.00 98.25 354 PRO A N 1
ATOM 2828 C CA . PRO A 1 354 ? 0.481 -18.948 -13.548 1.00 98.25 354 PRO A CA 1
ATOM 2829 C C . PRO A 1 354 ? 0.506 -20.396 -13.046 1.00 98.25 354 PRO A C 1
ATOM 2831 O O . PRO A 1 354 ? -0.327 -21.221 -13.418 1.00 98.25 354 PRO A O 1
ATOM 2834 N N . ASN A 1 355 ? 1.479 -20.727 -12.202 1.00 98.38 355 ASN A N 1
ATOM 2835 C CA . ASN A 1 355 ? 1.545 -22.035 -11.544 1.00 98.38 355 ASN A CA 1
ATOM 2836 C C . ASN A 1 355 ? 0.846 -22.023 -10.170 1.00 98.38 355 ASN A C 1
ATOM 2838 O O . ASN A 1 355 ? 0.384 -20.986 -9.691 1.00 98.38 355 ASN A O 1
ATOM 2842 N N . SER A 1 356 ? 0.811 -23.176 -9.492 1.00 98.06 356 SER A N 1
ATOM 2843 C CA . SER A 1 356 ? 0.108 -23.324 -8.210 1.00 98.06 356 SER A CA 1
ATOM 2844 C C . SER A 1 356 ? 0.617 -22.417 -7.083 1.00 98.06 356 SER A C 1
ATOM 2846 O O . SER A 1 356 ? -0.128 -22.200 -6.136 1.00 98.06 356 SER A O 1
ATOM 2848 N N . ALA A 1 357 ? 1.848 -21.895 -7.147 1.00 98.19 357 ALA A N 1
ATOM 2849 C CA . ALA A 1 357 ? 2.338 -20.932 -6.159 1.00 98.19 357 ALA A CA 1
ATOM 2850 C C . ALA A 1 357 ? 1.625 -19.575 -6.287 1.00 98.19 357 ALA A C 1
ATOM 2852 O O . ALA A 1 357 ? 1.233 -19.006 -5.273 1.00 98.19 357 ALA A O 1
ATOM 2853 N N . HIS A 1 358 ? 1.398 -19.099 -7.516 1.00 98.69 358 HIS A N 1
ATOM 2854 C CA . HIS A 1 358 ? 0.683 -17.845 -7.781 1.00 98.69 358 HIS A CA 1
ATOM 2855 C C . HIS A 1 358 ? -0.771 -17.938 -7.305 1.00 98.69 358 HIS A C 1
ATOM 2857 O O . HIS A 1 358 ? -1.226 -17.102 -6.531 1.00 98.69 358 HIS A O 1
ATOM 2863 N N . PHE A 1 359 ? -1.467 -19.020 -7.673 1.00 98.00 359 PHE A N 1
ATOM 2864 C CA . PHE A 1 359 ? -2.841 -19.262 -7.219 1.00 98.00 359 PHE A CA 1
ATOM 2865 C C . PHE A 1 359 ? -2.943 -19.409 -5.695 1.00 98.00 359 PHE A C 1
ATOM 2867 O O . PHE A 1 359 ? -3.926 -18.976 -5.096 1.00 98.00 359 PHE A O 1
ATOM 2874 N N . ALA A 1 360 ? -1.939 -20.015 -5.050 1.00 97.06 360 ALA A N 1
ATOM 2875 C CA . ALA A 1 360 ? -1.911 -20.138 -3.596 1.00 97.06 360 ALA A CA 1
ATOM 2876 C C . ALA A 1 360 ? -1.783 -18.770 -2.911 1.00 97.06 360 ALA A C 1
ATOM 2878 O O . ALA A 1 360 ? -2.489 -18.530 -1.939 1.00 97.06 360 ALA A O 1
ATOM 2879 N N . LEU A 1 361 ? -0.931 -17.875 -3.425 1.00 97.94 361 LEU A N 1
ATOM 2880 C CA . LEU A 1 361 ? -0.804 -16.513 -2.897 1.00 97.94 361 LEU A CA 1
ATOM 2881 C C . LEU A 1 361 ? -2.110 -15.727 -3.033 1.00 97.94 361 LEU A C 1
ATOM 2883 O O . LEU A 1 361 ? -2.566 -15.162 -2.044 1.00 97.94 361 LEU A O 1
ATOM 2887 N N . ALA A 1 362 ? -2.752 -15.783 -4.201 1.00 96.69 362 ALA A N 1
ATOM 2888 C CA . ALA A 1 362 ? -4.060 -15.164 -4.412 1.00 96.69 362 ALA A CA 1
ATOM 2889 C C . ALA A 1 362 ? -5.133 -15.737 -3.469 1.00 96.69 362 ALA A C 1
ATOM 2891 O O . ALA A 1 362 ? -5.952 -15.007 -2.923 1.00 96.69 362 ALA A O 1
ATOM 2892 N N . SER A 1 363 ? -5.111 -17.050 -3.217 1.00 94.75 363 SER A N 1
ATOM 2893 C CA . SER A 1 363 ? -6.077 -17.691 -2.312 1.00 94.75 363 SER A CA 1
ATOM 2894 C C . SER A 1 363 ? -5.910 -17.250 -0.853 1.00 94.75 363 SER A C 1
ATOM 2896 O O . SER A 1 363 ? -6.898 -17.189 -0.126 1.00 94.75 363 SER A O 1
ATOM 2898 N N . LEU A 1 364 ? -4.686 -16.910 -0.424 1.00 95.31 364 LEU A N 1
ATOM 2899 C CA . LEU A 1 364 ? -4.423 -16.410 0.931 1.00 95.31 364 LEU A CA 1
ATOM 2900 C C . LEU A 1 364 ? -5.039 -15.028 1.182 1.00 95.31 364 LEU A C 1
ATOM 2902 O O . LEU A 1 364 ? -5.220 -14.663 2.340 1.00 95.31 364 LEU A O 1
ATOM 2906 N N . GLU A 1 365 ? -5.440 -14.288 0.143 1.00 93.38 365 GLU A N 1
ATOM 2907 C CA . GLU A 1 365 ? -6.189 -13.033 0.297 1.00 93.38 365 GLU A CA 1
ATOM 2908 C C . GLU A 1 365 ? -7.547 -13.231 0.984 1.00 93.38 365 GLU A C 1
ATOM 2910 O O . GLU A 1 365 ? -8.140 -12.262 1.446 1.00 93.38 365 GLU A O 1
ATOM 2915 N N . ALA A 1 366 ? -8.059 -14.464 1.089 1.00 88.94 366 ALA A N 1
ATOM 2916 C CA . ALA A 1 366 ? -9.265 -14.766 1.862 1.00 88.94 366 ALA A CA 1
ATOM 2917 C C . ALA A 1 366 ? -9.054 -14.659 3.386 1.00 88.94 366 ALA A C 1
ATOM 2919 O O . ALA A 1 366 ? -10.007 -14.357 4.109 1.00 88.94 366 ALA A O 1
ATOM 2920 N N . ASP A 1 367 ? -7.821 -14.842 3.857 1.00 89.75 367 ASP A N 1
ATOM 2921 C CA . ASP A 1 367 ? -7.475 -14.928 5.282 1.00 89.75 367 ASP A CA 1
ATOM 2922 C C . ASP A 1 367 ? -6.501 -13.814 5.714 1.00 89.75 367 ASP A C 1
ATOM 2924 O O . ASP A 1 367 ? -6.466 -13.414 6.877 1.00 89.75 367 ASP A O 1
ATOM 2928 N N . PHE A 1 368 ? -5.732 -13.268 4.767 1.00 94.06 368 PHE A N 1
ATOM 2929 C CA . PHE A 1 368 ? -4.664 -12.293 4.992 1.00 94.06 368 PHE A CA 1
ATOM 2930 C C . PHE A 1 368 ? -4.867 -11.012 4.168 1.00 94.06 368 PHE A C 1
ATOM 2932 O O . PHE A 1 368 ? -5.505 -11.021 3.116 1.00 94.06 368 PHE A O 1
ATOM 2939 N N . ASP A 1 369 ? -4.311 -9.899 4.652 1.00 93.56 369 ASP A N 1
ATOM 2940 C CA . ASP A 1 369 ? -4.083 -8.701 3.840 1.00 93.56 369 ASP A CA 1
ATOM 2941 C C . ASP A 1 369 ? -2.754 -8.909 3.106 1.00 93.56 369 ASP A C 1
ATOM 2943 O O . ASP A 1 369 ? -1.674 -8.727 3.679 1.00 93.56 369 ASP A O 1
ATOM 2947 N N . VAL A 1 370 ? -2.827 -9.437 1.881 1.00 97.06 370 VAL A N 1
ATOM 2948 C CA . VAL A 1 370 ? -1.645 -9.868 1.127 1.00 97.06 370 VAL A CA 1
ATOM 2949 C C . VAL A 1 370 ? -1.115 -8.718 0.282 1.00 97.06 370 VAL A C 1
ATOM 2951 O O . VAL A 1 370 ? -1.846 -8.097 -0.482 1.00 97.06 370 VAL A O 1
ATOM 2954 N N . THR A 1 371 ? 0.187 -8.457 0.379 1.00 98.44 371 THR A N 1
ATOM 2955 C CA . THR A 1 371 ? 0.903 -7.570 -0.547 1.00 98.44 371 THR A CA 1
ATOM 2956 C C . THR A 1 371 ? 2.054 -8.330 -1.179 1.00 98.44 371 THR A C 1
ATOM 2958 O O . THR A 1 371 ? 2.965 -8.777 -0.477 1.00 98.44 371 THR A O 1
ATOM 2961 N N . ILE A 1 372 ? 2.050 -8.453 -2.504 1.00 98.81 372 ILE A N 1
ATOM 2962 C CA . ILE A 1 372 ? 3.132 -9.101 -3.243 1.00 98.81 372 ILE A CA 1
ATOM 2963 C C . ILE A 1 372 ? 4.088 -8.034 -3.762 1.00 98.81 372 ILE A C 1
ATOM 2965 O O . ILE A 1 372 ? 3.737 -7.220 -4.603 1.00 98.81 372 ILE A O 1
ATOM 2969 N N . ILE A 1 373 ? 5.331 -8.063 -3.304 1.00 98.69 373 ILE A N 1
ATOM 2970 C CA . ILE A 1 373 ? 6.430 -7.270 -3.847 1.00 98.69 373 ILE A CA 1
ATOM 2971 C C . ILE A 1 373 ? 7.221 -8.184 -4.781 1.00 98.69 373 ILE A C 1
ATOM 2973 O O . ILE A 1 373 ? 7.806 -9.175 -4.342 1.00 98.69 373 ILE A O 1
ATOM 2977 N N . THR A 1 374 ? 7.255 -7.890 -6.077 1.00 98.38 374 THR A N 1
ATOM 2978 C CA . THR A 1 374 ? 7.923 -8.755 -7.055 1.00 98.38 374 THR A CA 1
ATOM 2979 C C . THR A 1 374 ? 9.103 -8.075 -7.737 1.00 98.38 374 THR A C 1
ATOM 2981 O O . THR A 1 374 ? 9.047 -6.921 -8.158 1.00 98.38 374 THR A O 1
ATOM 2984 N N . GLN A 1 375 ? 10.203 -8.820 -7.847 1.00 96.56 375 GLN A N 1
ATOM 2985 C CA . GLN A 1 375 ? 11.336 -8.482 -8.712 1.00 96.56 375 GLN A CA 1
ATOM 2986 C C . GLN A 1 375 ? 11.099 -8.907 -10.166 1.00 96.56 375 GLN A C 1
ATOM 2988 O O . GLN A 1 375 ? 11.918 -8.586 -11.030 1.00 96.56 375 GLN A O 1
ATOM 2993 N N . ASN A 1 376 ? 10.034 -9.667 -10.428 1.00 96.00 376 ASN A N 1
ATOM 2994 C CA . ASN A 1 376 ? 9.717 -10.153 -11.757 1.00 96.00 376 ASN A CA 1
ATOM 2995 C C . ASN A 1 376 ? 9.064 -9.049 -12.586 1.00 96.00 376 ASN A C 1
ATOM 2997 O O . ASN A 1 376 ? 8.470 -8.102 -12.068 1.00 96.00 376 ASN A O 1
ATOM 3001 N N . ILE A 1 377 ? 9.196 -9.206 -13.897 1.00 95.06 377 ILE A N 1
ATOM 3002 C CA . ILE A 1 377 ? 8.667 -8.280 -14.902 1.00 95.06 377 ILE A CA 1
ATOM 3003 C C . ILE A 1 377 ? 7.472 -8.883 -15.657 1.00 95.06 377 ILE A C 1
ATOM 3005 O O . ILE A 1 377 ? 6.910 -8.231 -16.533 1.00 95.06 377 ILE A O 1
ATOM 3009 N N . ASP A 1 378 ? 7.138 -10.144 -15.364 1.00 95.44 378 ASP A N 1
ATOM 3010 C CA . ASP A 1 378 ? 5.949 -10.850 -15.847 1.00 95.44 378 ASP A CA 1
ATOM 3011 C C . ASP A 1 378 ? 4.699 -10.468 -15.036 1.00 95.44 378 ASP A C 1
ATOM 3013 O O . ASP A 1 378 ? 4.830 -9.898 -13.961 1.00 95.44 378 ASP A O 1
ATOM 3017 N N . ASP A 1 379 ? 3.503 -10.778 -15.550 1.00 96.06 379 ASP A N 1
ATOM 3018 C CA . ASP A 1 379 ? 2.209 -10.518 -14.896 1.00 96.06 379 ASP A CA 1
ATOM 3019 C C . ASP A 1 379 ? 1.561 -11.804 -14.338 1.00 96.06 379 ASP A C 1
ATOM 3021 O O . ASP A 1 379 ? 0.337 -11.983 -14.357 1.00 96.06 379 ASP A O 1
ATOM 3025 N N . LEU A 1 380 ? 2.379 -12.785 -13.925 1.00 98.00 380 LEU A N 1
ATOM 3026 C CA . LEU A 1 380 ? 1.866 -14.079 -13.457 1.00 98.00 380 LEU A CA 1
ATOM 3027 C C . LEU A 1 380 ? 1.102 -13.973 -12.134 1.00 98.00 380 LEU A C 1
ATOM 3029 O O . LEU A 1 380 ? 0.209 -14.787 -11.896 1.00 98.00 380 LEU A O 1
ATOM 3033 N N . HIS A 1 381 ? 1.425 -12.995 -11.286 1.00 98.50 381 HIS A N 1
ATOM 3034 C CA . HIS A 1 381 ? 0.733 -12.776 -10.012 1.00 98.50 381 HIS A CA 1
ATOM 3035 C C . HIS A 1 381 ? -0.697 -12.296 -10.223 1.00 98.50 381 HIS A C 1
ATOM 3037 O O . HIS A 1 381 ? -1.625 -12.867 -9.648 1.00 98.50 381 HIS A O 1
ATOM 3043 N N . GLU A 1 382 ? -0.873 -11.314 -11.100 1.00 98.19 382 GLU A N 1
ATOM 3044 C CA . GLU A 1 382 ? -2.157 -10.733 -11.480 1.00 98.19 382 GLU A CA 1
ATOM 3045 C C . GLU A 1 382 ? -3.023 -11.770 -12.188 1.00 98.19 382 GLU A C 1
ATOM 3047 O O . GLU A 1 382 ? -4.172 -11.992 -11.809 1.00 98.19 382 GLU A O 1
ATOM 3052 N N . ARG A 1 383 ? -2.465 -12.478 -13.182 1.00 97.38 383 ARG A N 1
ATOM 3053 C CA . ARG A 1 383 ? -3.187 -13.568 -13.864 1.00 97.38 383 ARG A CA 1
ATOM 3054 C C . ARG A 1 383 ? -3.480 -14.744 -12.931 1.00 97.38 383 ARG A C 1
ATOM 3056 O O . ARG A 1 383 ? -4.458 -15.456 -13.141 1.00 97.38 383 ARG A O 1
ATOM 3063 N N . GLY A 1 384 ? -2.654 -14.939 -11.903 1.00 97.31 384 GLY A N 1
ATOM 3064 C CA . GLY A 1 384 ? -2.879 -15.890 -10.816 1.00 97.31 384 GLY A CA 1
ATOM 3065 C C . GLY A 1 384 ? -3.981 -15.469 -9.837 1.00 97.31 384 GLY A C 1
ATOM 3066 O O . GLY A 1 384 ? -4.384 -16.287 -9.014 1.00 97.31 384 GLY A O 1
ATOM 3067 N N . GLY A 1 385 ? -4.487 -14.235 -9.945 1.00 97.56 385 GLY A N 1
ATOM 3068 C CA . GLY A 1 385 ? -5.597 -13.700 -9.156 1.00 97.56 385 GLY A CA 1
ATOM 3069 C C . GLY A 1 385 ? -5.198 -12.769 -8.011 1.00 97.56 385 GLY A C 1
ATOM 3070 O O . GLY A 1 385 ? -6.075 -12.383 -7.246 1.00 97.56 385 GLY A O 1
ATOM 3071 N N . SER A 1 386 ? -3.917 -12.416 -7.875 1.00 97.75 386 SER A N 1
ATOM 3072 C CA . SER A 1 386 ? -3.457 -11.521 -6.804 1.00 97.75 386 SER A CA 1
ATOM 3073 C C . SER A 1 386 ? -3.928 -10.090 -7.065 1.00 97.75 386 SER A C 1
ATOM 3075 O O . SER A 1 386 ? -3.797 -9.594 -8.186 1.00 97.75 386 SER A O 1
ATOM 3077 N N . SER A 1 387 ? -4.463 -9.417 -6.047 1.00 95.44 387 SER A N 1
ATOM 3078 C CA . SER A 1 387 ? -5.095 -8.098 -6.187 1.00 95.44 387 SER A CA 1
ATOM 3079 C C . SER A 1 387 ? -4.184 -6.919 -5.835 1.00 95.44 387 SER A C 1
ATOM 3081 O O . SER A 1 387 ? -4.445 -5.799 -6.280 1.00 95.44 387 SER A O 1
ATOM 3083 N N . ASN A 1 388 ? -3.108 -7.153 -5.076 1.00 96.94 388 ASN A N 1
ATOM 3084 C CA . ASN A 1 388 ? -2.161 -6.121 -4.652 1.00 96.94 388 ASN A CA 1
ATOM 3085 C C . ASN A 1 388 ? -0.706 -6.531 -4.940 1.00 96.94 388 ASN A C 1
ATOM 3087 O O . ASN A 1 388 ? -0.075 -7.257 -4.163 1.00 96.94 388 ASN A O 1
ATOM 3091 N N . VAL A 1 389 ? -0.177 -6.056 -6.072 1.00 98.38 389 VAL A N 1
ATOM 3092 C CA . VAL A 1 389 ? 1.162 -6.388 -6.575 1.00 98.38 389 VAL A CA 1
ATOM 3093 C C . VAL A 1 389 ? 1.981 -5.117 -6.811 1.00 98.38 389 VAL A C 1
ATOM 3095 O O . VAL A 1 389 ? 1.538 -4.169 -7.457 1.00 98.38 389 VAL A O 1
ATOM 3098 N N . ILE A 1 390 ? 3.209 -5.105 -6.296 1.00 98.00 390 ILE A N 1
ATOM 3099 C CA . ILE A 1 390 ? 4.190 -4.030 -6.440 1.00 98.00 390 ILE A CA 1
ATOM 3100 C C . ILE A 1 390 ? 5.355 -4.551 -7.285 1.00 98.00 390 ILE A C 1
ATOM 3102 O O . ILE A 1 390 ? 6.179 -5.338 -6.812 1.00 98.00 390 ILE A O 1
ATOM 3106 N N . HIS A 1 391 ? 5.463 -4.071 -8.526 1.00 97.88 391 HIS A N 1
ATOM 3107 C CA . HIS A 1 391 ? 6.593 -4.369 -9.408 1.00 97.88 391 HIS A CA 1
ATOM 3108 C C . HIS A 1 391 ? 7.791 -3.473 -9.102 1.00 97.88 391 HIS A C 1
ATOM 3110 O O . HIS A 1 391 ? 7.770 -2.267 -9.354 1.00 97.88 391 HIS A O 1
ATOM 3116 N N . LEU A 1 392 ? 8.881 -4.068 -8.618 1.00 96.56 392 LEU A N 1
ATOM 3117 C CA . LEU A 1 392 ? 10.128 -3.338 -8.382 1.00 96.56 392 LEU A CA 1
ATOM 3118 C C . LEU A 1 392 ? 10.872 -3.048 -9.688 1.00 96.56 392 LEU A C 1
ATOM 3120 O O . LEU A 1 392 ? 11.427 -1.965 -9.859 1.00 96.56 392 LEU A O 1
ATOM 3124 N N . HIS A 1 393 ? 10.887 -4.001 -10.621 1.00 95.69 393 HIS A N 1
ATOM 3125 C CA . HIS A 1 393 ? 11.716 -3.920 -11.828 1.00 95.69 393 HIS A CA 1
ATOM 3126 C C . HIS A 1 393 ? 10.941 -3.559 -13.096 1.00 95.69 393 HIS A C 1
ATOM 3128 O O . HIS A 1 393 ? 11.470 -3.695 -14.199 1.00 95.69 393 HIS A O 1
ATOM 3134 N N . GLY A 1 394 ? 9.729 -3.028 -12.935 1.00 95.12 394 GLY A N 1
ATOM 3135 C CA . GLY A 1 394 ? 8.851 -2.659 -14.038 1.00 95.12 394 GLY A CA 1
ATOM 3136 C C . GLY A 1 394 ? 8.095 -3.850 -14.626 1.00 95.12 394 GLY A C 1
ATOM 3137 O O . GLY A 1 394 ? 8.021 -4.914 -14.016 1.00 95.12 394 GLY A O 1
ATOM 3138 N N . GLU A 1 395 ? 7.501 -3.651 -15.799 1.00 95.25 395 GLU A N 1
ATOM 3139 C CA . GLU A 1 395 ? 6.494 -4.545 -16.378 1.00 95.25 395 GLU A CA 1
ATOM 3140 C C . GLU A 1 395 ? 6.766 -4.763 -17.876 1.00 95.25 395 GLU A C 1
ATOM 3142 O O . GLU A 1 395 ? 6.813 -3.821 -18.668 1.00 95.25 395 GLU A O 1
ATOM 3147 N N . ILE A 1 396 ? 6.904 -6.020 -18.311 1.00 93.69 396 ILE A N 1
ATOM 3148 C CA . ILE A 1 396 ? 7.295 -6.369 -19.693 1.00 93.69 396 ILE A CA 1
ATOM 3149 C C . ILE A 1 396 ? 6.252 -5.982 -20.748 1.00 93.69 396 ILE A C 1
ATOM 3151 O O . ILE A 1 396 ? 6.570 -5.796 -21.932 1.00 93.69 396 ILE A O 1
ATOM 3155 N N . LYS A 1 397 ? 4.990 -5.884 -20.321 1.00 93.25 397 LYS A N 1
ATOM 3156 C CA . LYS A 1 397 ? 3.854 -5.479 -21.151 1.00 93.25 397 LYS A CA 1
ATOM 3157 C C . LYS A 1 397 ? 3.753 -3.963 -21.289 1.00 93.25 397 LYS A C 1
ATOM 3159 O O . LYS A 1 397 ? 2.835 -3.497 -21.948 1.00 93.25 397 LYS A O 1
ATOM 3164 N N . LYS A 1 398 ? 4.694 -3.202 -20.725 1.00 95.19 398 LYS A N 1
ATOM 3165 C CA . LYS A 1 398 ? 4.758 -1.748 -20.841 1.00 95.19 398 LYS A CA 1
ATOM 3166 C C . LYS A 1 398 ? 6.047 -1.295 -21.518 1.00 95.19 398 LYS A C 1
ATOM 3168 O O . LYS A 1 398 ? 7.089 -1.956 -21.492 1.00 95.19 398 LYS A O 1
ATOM 3173 N N . SER A 1 399 ? 5.961 -0.141 -22.160 1.00 95.75 399 SER A N 1
ATOM 3174 C CA . SER A 1 399 ? 7.090 0.624 -22.679 1.00 95.75 399 SER A CA 1
ATOM 3175 C C . SER A 1 399 ? 7.173 1.962 -21.962 1.00 95.75 399 SER A C 1
ATOM 3177 O O . SER A 1 399 ? 6.189 2.434 -21.393 1.00 95.75 399 SER A O 1
ATOM 3179 N N . ARG A 1 400 ? 8.343 2.594 -22.008 1.00 95.38 400 ARG A N 1
ATOM 3180 C CA . ARG A 1 400 ? 8.546 3.949 -21.505 1.00 95.38 400 ARG A CA 1
ATOM 3181 C C . ARG A 1 400 ? 9.444 4.779 -22.407 1.00 95.38 400 ARG A C 1
ATOM 3183 O O . ARG A 1 400 ? 10.250 4.248 -23.174 1.00 95.38 400 ARG A O 1
ATOM 3190 N N . SER A 1 401 ? 9.331 6.094 -22.284 1.00 94.81 401 SER A N 1
ATOM 3191 C CA . SER A 1 401 ? 10.236 7.051 -22.924 1.00 94.81 401 SER A CA 1
ATOM 3192 C C . SER A 1 401 ? 11.671 6.918 -22.392 1.00 94.81 401 SER A C 1
ATOM 3194 O O . SER A 1 401 ? 11.903 6.621 -21.220 1.00 94.81 401 SER A O 1
ATOM 3196 N N . THR A 1 402 ? 12.659 7.160 -23.256 1.00 93.62 402 THR A N 1
ATOM 3197 C CA . THR A 1 402 ? 14.083 7.172 -22.869 1.00 93.62 402 THR A CA 1
ATOM 3198 C C . THR A 1 402 ? 14.531 8.480 -22.215 1.00 93.62 402 THR A C 1
ATOM 3200 O O . THR A 1 402 ? 15.626 8.516 -21.660 1.00 93.62 402 THR A O 1
ATOM 3203 N N . VAL A 1 403 ? 13.717 9.540 -22.267 1.00 92.75 403 VAL A N 1
ATOM 3204 C CA . VAL A 1 403 ? 14.048 10.863 -21.694 1.00 92.75 403 VAL A CA 1
ATOM 3205 C C . VAL A 1 403 ? 13.096 11.313 -20.584 1.00 92.75 403 VAL A C 1
ATOM 3207 O O . VAL A 1 403 ? 13.366 12.311 -19.925 1.00 92.75 403 VAL A O 1
ATOM 3210 N N . ASP A 1 404 ? 11.979 10.610 -20.381 1.00 90.56 404 ASP A N 1
ATOM 3211 C CA . ASP A 1 404 ? 11.008 10.903 -19.321 1.00 90.56 404 ASP A CA 1
ATOM 3212 C C . ASP A 1 404 ? 10.365 9.609 -18.814 1.00 90.56 404 ASP A C 1
ATOM 3214 O O . ASP A 1 404 ? 9.510 9.027 -19.477 1.00 90.56 404 ASP A O 1
ATOM 3218 N N . HIS A 1 405 ? 10.771 9.155 -17.632 1.00 85.31 405 HIS A N 1
ATOM 3219 C CA . HIS A 1 405 ? 10.322 7.882 -17.069 1.00 85.31 405 HIS A CA 1
ATOM 3220 C C . HIS A 1 405 ? 8.831 7.855 -16.700 1.00 85.31 405 HIS A C 1
ATOM 3222 O O . HIS A 1 405 ? 8.278 6.767 -16.552 1.00 85.31 405 HIS A O 1
ATOM 3228 N N . ASN A 1 406 ? 8.171 9.015 -16.592 1.00 88.38 406 ASN A N 1
ATOM 3229 C CA . ASN A 1 406 ? 6.741 9.086 -16.285 1.00 88.38 406 ASN A CA 1
ATOM 3230 C C . ASN A 1 406 ? 5.861 8.770 -17.502 1.00 88.38 406 ASN A C 1
ATOM 3232 O O . ASN A 1 406 ? 4.686 8.448 -17.348 1.00 88.38 406 ASN A O 1
ATOM 3236 N N . LEU A 1 407 ? 6.421 8.839 -18.714 1.00 93.69 407 LEU A N 1
ATOM 3237 C CA . LEU A 1 407 ? 5.714 8.481 -19.939 1.00 93.69 407 LEU A CA 1
ATOM 3238 C C . LEU A 1 407 ? 5.789 6.968 -20.155 1.00 93.69 407 LEU A C 1
ATOM 3240 O O . LEU A 1 407 ? 6.749 6.474 -20.756 1.00 93.69 407 LEU A O 1
ATOM 3244 N N . ARG A 1 408 ? 4.775 6.260 -19.646 1.00 94.62 408 ARG A N 1
ATOM 3245 C CA . ARG A 1 408 ? 4.598 4.803 -19.734 1.00 94.62 408 ARG A CA 1
ATOM 3246 C C . ARG A 1 408 ? 3.401 4.464 -20.625 1.00 94.62 408 ARG A C 1
ATOM 3248 O O . ARG A 1 408 ? 2.397 5.172 -20.602 1.00 94.62 408 ARG A O 1
ATOM 3255 N N . TYR A 1 409 ? 3.504 3.380 -21.387 1.00 94.12 409 TYR A N 1
ATOM 3256 C CA . TYR A 1 409 ? 2.488 2.961 -22.356 1.00 94.12 409 TYR A CA 1
ATOM 3257 C C . TYR A 1 409 ? 2.327 1.445 -22.344 1.00 94.12 409 TYR A C 1
ATOM 3259 O O . TYR A 1 409 ? 3.329 0.730 -22.390 1.00 94.12 409 TYR A O 1
ATOM 3267 N N . ASP A 1 410 ? 1.090 0.957 -22.356 1.00 92.69 410 ASP A N 1
ATOM 3268 C CA . ASP A 1 410 ? 0.815 -0.468 -22.537 1.00 92.69 410 ASP A CA 1
ATOM 3269 C C . ASP A 1 410 ? 1.191 -0.926 -23.954 1.00 92.69 410 ASP A C 1
ATOM 3271 O O . ASP A 1 410 ? 0.990 -0.219 -24.942 1.00 92.69 410 ASP A O 1
ATOM 3275 N N . ILE A 1 411 ? 1.736 -2.136 -24.053 1.00 87.50 411 ILE A N 1
ATOM 3276 C CA . ILE A 1 411 ? 2.126 -2.795 -25.298 1.00 87.50 411 ILE A CA 1
ATOM 3277 C C . ILE A 1 411 ? 1.179 -3.975 -25.523 1.00 87.50 411 ILE A C 1
ATOM 3279 O O . ILE A 1 411 ? 1.343 -5.049 -24.938 1.00 87.50 411 ILE A O 1
ATOM 3283 N N . SER A 1 412 ? 0.205 -3.805 -26.413 1.00 65.12 412 SER A N 1
ATOM 3284 C CA . SER A 1 412 ? -0.684 -4.880 -26.857 1.00 65.12 412 SER A CA 1
ATOM 3285 C C . SER A 1 412 ? -0.198 -5.476 -28.184 1.00 65.12 412 SER A C 1
ATOM 3287 O O . SER A 1 412 ? -0.459 -4.960 -29.265 1.00 65.12 412 SER A O 1
ATOM 3289 N N . GLY A 1 413 ? 0.524 -6.598 -28.110 1.00 68.25 413 GLY A N 1
ATOM 3290 C CA . GLY A 1 413 ? 0.703 -7.507 -29.252 1.00 68.25 413 GLY A CA 1
ATOM 3291 C C . GLY A 1 413 ? 1.670 -7.094 -30.373 1.00 68.25 413 GLY A C 1
ATOM 3292 O O . GLY A 1 413 ? 1.786 -7.854 -31.329 1.00 68.25 413 GLY A O 1
ATOM 3293 N N . ASN A 1 414 ? 2.400 -5.979 -30.256 1.00 68.19 414 ASN A N 1
ATOM 3294 C CA . ASN A 1 414 ? 3.481 -5.608 -31.182 1.00 68.19 414 ASN A CA 1
ATOM 3295 C C . ASN A 1 414 ? 4.864 -5.679 -30.513 1.00 68.19 414 ASN A C 1
ATOM 3297 O O . ASN A 1 414 ? 5.013 -5.471 -29.305 1.00 68.19 414 ASN A O 1
ATOM 3301 N N . ASP A 1 415 ? 5.881 -5.963 -31.323 1.00 90.25 415 ASP A N 1
ATOM 3302 C CA . ASP A 1 415 ? 7.284 -5.829 -30.940 1.00 90.25 415 ASP A CA 1
ATOM 3303 C C . ASP A 1 415 ? 7.653 -4.341 -30.871 1.00 90.25 415 ASP A C 1
ATOM 3305 O O . ASP A 1 415 ? 7.240 -3.564 -31.729 1.00 90.25 415 ASP A O 1
ATOM 3309 N N . LEU A 1 416 ? 8.433 -3.942 -29.861 1.00 93.06 416 LEU A N 1
ATOM 3310 C CA . LEU A 1 416 ? 9.045 -2.613 -29.853 1.00 93.06 416 LEU A CA 1
ATOM 3311 C C . LEU A 1 416 ? 10.235 -2.632 -30.802 1.00 93.06 416 LEU A C 1
ATOM 3313 O O . LEU A 1 416 ? 11.137 -3.457 -30.638 1.00 93.06 416 LEU A O 1
ATOM 3317 N N . ILE A 1 417 ? 10.264 -1.707 -31.751 1.00 94.75 417 ILE A N 1
ATOM 3318 C CA . ILE A 1 417 ? 11.330 -1.590 -32.740 1.00 94.75 417 ILE A CA 1
ATOM 3319 C C . ILE A 1 417 ? 11.973 -0.205 -32.701 1.00 94.75 417 ILE A C 1
ATOM 3321 O O . ILE A 1 417 ? 11.489 0.757 -32.094 1.00 94.75 417 ILE A O 1
ATOM 3325 N N . VAL A 1 418 ? 13.125 -0.093 -33.352 1.00 95.38 418 VAL A N 1
ATOM 3326 C CA . VAL A 1 418 ? 13.791 1.199 -33.496 1.00 95.38 418 VAL A CA 1
ATOM 3327 C C . VAL A 1 418 ? 12.961 2.105 -34.392 1.00 95.38 418 VAL A C 1
ATOM 3329 O O . VAL A 1 418 ? 12.557 1.723 -35.486 1.00 95.38 418 VAL A O 1
ATOM 3332 N N . GLY A 1 419 ? 12.726 3.325 -33.918 1.00 94.62 419 GLY A N 1
ATOM 3333 C CA . GLY A 1 419 ? 11.836 4.291 -34.552 1.00 94.62 419 GLY A CA 1
ATOM 3334 C C . GLY A 1 419 ? 10.529 4.504 -33.793 1.00 94.62 419 GLY A C 1
ATOM 3335 O O . GLY A 1 419 ? 9.950 5.581 -33.942 1.00 94.62 419 GLY A O 1
ATOM 3336 N N . ASP A 1 420 ? 10.123 3.568 -32.930 1.00 94.69 420 ASP A N 1
ATOM 3337 C CA . ASP A 1 420 ? 8.975 3.753 -32.040 1.00 94.69 420 ASP A CA 1
ATOM 3338 C C . ASP A 1 420 ? 9.286 4.856 -31.033 1.00 94.69 420 ASP A C 1
ATOM 3340 O O . ASP A 1 420 ? 10.234 4.762 -30.250 1.00 94.69 420 ASP A O 1
ATOM 3344 N N . LYS A 1 421 ? 8.519 5.943 -31.072 1.00 95.56 421 LYS A N 1
ATOM 3345 C CA . LYS A 1 421 ? 8.802 7.158 -30.306 1.00 95.56 421 LYS A CA 1
ATOM 3346 C C . LYS A 1 421 ? 7.630 7.538 -29.423 1.00 95.56 421 LYS A C 1
ATOM 3348 O O . LYS A 1 421 ? 6.476 7.382 -29.806 1.00 95.56 421 LYS A O 1
ATOM 3353 N N . CYS A 1 422 ? 7.947 8.100 -28.263 1.00 94.06 422 CYS A N 1
ATOM 3354 C CA . CYS A 1 422 ? 6.958 8.785 -27.442 1.00 94.06 422 CYS A CA 1
ATOM 3355 C C . CYS A 1 422 ? 6.600 10.152 -28.050 1.00 94.06 422 CYS A C 1
ATOM 3357 O O . CYS A 1 422 ? 7.243 10.635 -28.986 1.00 94.06 422 CYS A O 1
ATOM 3359 N N . GLU A 1 423 ? 5.629 10.831 -27.448 1.00 94.62 423 GLU A N 1
ATOM 3360 C CA . GLU A 1 423 ? 5.197 12.188 -27.818 1.00 94.62 423 GLU A CA 1
ATOM 3361 C C . GLU A 1 423 ? 6.311 13.254 -27.767 1.00 94.62 423 GLU A C 1
ATOM 3363 O O . GLU A 1 423 ? 6.225 14.271 -28.449 1.00 94.62 423 GLU A O 1
ATOM 3368 N N . LYS A 1 424 ? 7.404 13.006 -27.031 1.00 94.75 424 LYS A N 1
ATOM 3369 C CA . LYS A 1 424 ? 8.601 13.870 -27.005 1.00 94.75 424 LYS A CA 1
ATOM 3370 C C . LYS A 1 424 ? 9.611 13.553 -28.117 1.00 94.75 424 LYS A C 1
ATOM 3372 O O . LYS A 1 424 ? 10.710 14.102 -28.131 1.00 94.75 424 LYS A O 1
ATOM 3377 N N . GLY A 1 425 ? 9.285 12.632 -29.024 1.00 95.56 425 GLY A N 1
ATOM 3378 C CA . GLY A 1 425 ? 10.143 12.217 -30.136 1.00 95.56 425 GLY A CA 1
ATOM 3379 C C . GLY A 1 425 ? 11.317 11.309 -29.748 1.00 95.56 425 GLY A C 1
ATOM 3380 O O . GLY A 1 425 ? 12.128 10.970 -30.615 1.00 95.56 425 GLY A O 1
ATOM 3381 N N . SER A 1 426 ? 11.424 10.897 -28.479 1.00 95.38 426 SER A N 1
ATOM 3382 C CA . SER A 1 426 ? 12.468 9.974 -28.015 1.00 95.38 426 SER A CA 1
ATOM 3383 C C . SER A 1 426 ? 12.069 8.519 -28.235 1.00 95.38 426 SER A C 1
ATOM 3385 O O . SER A 1 426 ? 10.897 8.184 -28.076 1.00 95.38 426 SER A O 1
ATOM 3387 N N . GLN A 1 427 ? 13.050 7.660 -28.517 1.00 96.50 427 GLN A N 1
ATOM 3388 C CA . GLN A 1 427 ? 12.865 6.213 -28.655 1.00 96.50 427 GLN A CA 1
ATOM 3389 C C . GLN A 1 427 ? 12.176 5.618 -27.415 1.00 96.50 427 GLN A C 1
ATOM 3391 O O . GLN A 1 427 ? 12.610 5.882 -26.289 1.00 96.50 427 GLN A O 1
ATOM 3396 N N . LEU A 1 428 ? 11.141 4.805 -27.627 1.00 96.38 428 LEU A N 1
ATOM 3397 C CA . LEU A 1 428 ? 10.532 3.953 -26.611 1.00 96.38 428 LEU A CA 1
ATOM 3398 C C . LEU A 1 428 ? 11.450 2.770 -26.299 1.00 96.38 428 LEU A C 1
ATOM 3400 O O . LEU A 1 428 ? 12.089 2.198 -27.185 1.00 96.38 428 LEU A O 1
ATOM 3404 N N . ARG A 1 429 ? 11.493 2.399 -25.025 1.00 95.88 429 ARG A N 1
ATOM 3405 C CA . ARG A 1 429 ? 12.194 1.222 -24.506 1.00 95.88 429 ARG A CA 1
ATOM 3406 C C . ARG A 1 429 ? 11.239 0.384 -23.655 1.00 95.88 429 ARG A C 1
ATOM 3408 O O . ARG A 1 429 ? 10.210 0.909 -23.233 1.00 95.88 429 ARG A O 1
ATOM 3415 N N . PRO A 1 430 ? 11.568 -0.879 -23.351 1.00 95.75 430 PRO A N 1
ATOM 3416 C CA . PRO A 1 430 ? 10.831 -1.663 -22.368 1.00 95.75 430 PRO A CA 1
ATOM 3417 C C . PRO A 1 430 ? 10.785 -0.927 -21.029 1.00 95.75 430 PRO A C 1
ATOM 3419 O O . PRO A 1 430 ? 11.779 -0.310 -20.618 1.00 95.75 430 PRO A O 1
ATOM 3422 N N . ASP A 1 431 ? 9.641 -0.986 -20.356 1.00 96.06 431 ASP A N 1
ATOM 3423 C CA . ASP A 1 431 ? 9.463 -0.403 -19.031 1.00 96.06 431 ASP A CA 1
ATOM 3424 C C . ASP A 1 431 ? 10.053 -1.308 -17.952 1.00 96.06 431 ASP A C 1
ATOM 3426 O O . ASP A 1 431 ? 9.356 -1.880 -17.125 1.00 96.06 431 ASP A O 1
ATOM 3430 N N . ILE A 1 432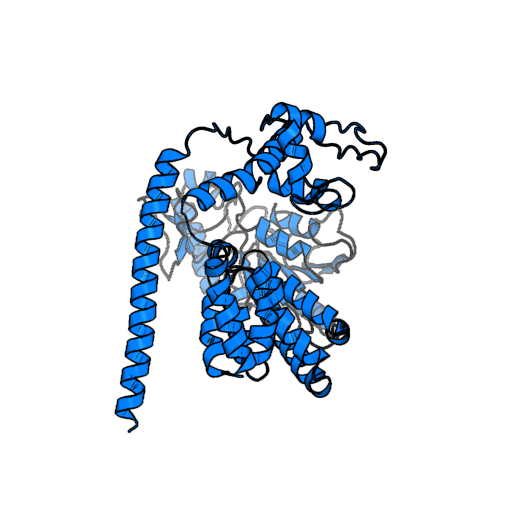 ? 11.371 -1.463 -18.020 1.00 95.69 432 ILE A N 1
ATOM 3431 C CA . ILE A 1 432 ? 12.156 -2.355 -17.179 1.00 95.69 432 ILE A CA 1
ATOM 3432 C C . ILE A 1 432 ? 13.244 -1.538 -16.506 1.00 95.69 432 ILE A C 1
ATOM 3434 O O . ILE A 1 432 ? 13.915 -0.739 -17.168 1.00 95.69 432 ILE A O 1
ATOM 3438 N N . VAL A 1 433 ? 13.421 -1.735 -15.203 1.00 93.94 433 VAL A N 1
ATOM 3439 C CA . VAL A 1 433 ? 14.543 -1.169 -14.448 1.00 93.94 433 VAL A CA 1
ATOM 3440 C C . VAL A 1 433 ? 15.789 -1.993 -14.750 1.00 93.94 433 VAL A C 1
ATOM 3442 O O . VAL A 1 433 ? 15.856 -3.181 -14.443 1.00 93.94 433 VAL A O 1
ATOM 3445 N N . TRP A 1 434 ? 16.767 -1.369 -15.394 1.00 92.94 434 TRP A N 1
ATOM 3446 C CA . TRP A 1 434 ? 18.040 -1.999 -15.729 1.00 92.94 434 TRP A CA 1
ATOM 3447 C C . TRP A 1 434 ? 19.062 -1.860 -14.606 1.00 92.94 434 TRP A C 1
ATOM 3449 O O . TRP A 1 434 ? 18.946 -1.003 -13.729 1.00 92.94 434 TRP A O 1
ATOM 3459 N N . PHE A 1 435 ? 20.119 -2.670 -14.667 1.00 88.25 435 PHE A N 1
ATOM 3460 C CA . PHE A 1 435 ? 21.250 -2.529 -13.758 1.00 88.25 435 PHE A CA 1
ATOM 3461 C C . PHE A 1 435 ? 21.833 -1.112 -13.835 1.00 88.25 435 PHE A C 1
ATOM 3463 O O . PHE A 1 435 ? 22.106 -0.583 -14.917 1.00 88.25 435 PHE A O 1
ATOM 3470 N N . GLY A 1 436 ? 22.016 -0.508 -12.659 1.00 85.06 436 GLY A N 1
ATOM 3471 C CA . GLY A 1 436 ? 22.476 0.871 -12.497 1.00 85.06 436 GLY A CA 1
ATOM 3472 C C . GLY A 1 436 ? 21.368 1.930 -12.507 1.00 85.06 436 GLY A C 1
ATOM 3473 O O . GLY A 1 436 ? 21.670 3.098 -12.273 1.00 85.06 436 GLY A O 1
ATOM 3474 N N . GLU A 1 437 ? 20.106 1.563 -12.751 1.00 87.50 437 GLU A N 1
ATOM 3475 C CA . GLU A 1 437 ? 18.964 2.472 -12.605 1.00 87.50 437 GLU A CA 1
ATOM 3476 C C . GLU A 1 437 ? 18.384 2.431 -11.180 1.00 87.50 437 GLU A C 1
ATOM 3478 O O . GLU A 1 437 ? 18.525 1.450 -10.449 1.00 87.50 437 GLU A O 1
ATOM 3483 N N . LEU A 1 438 ? 17.721 3.520 -10.781 1.00 87.75 438 LEU A N 1
ATOM 3484 C CA . LEU A 1 438 ? 16.972 3.575 -9.525 1.00 87.75 438 LEU A CA 1
ATOM 3485 C C . LEU A 1 438 ? 15.726 2.683 -9.611 1.00 87.75 438 LEU A C 1
ATOM 3487 O O . LEU A 1 438 ? 15.089 2.611 -10.660 1.00 87.75 438 LEU A O 1
ATOM 3491 N N . VAL A 1 439 ? 15.359 2.060 -8.490 1.00 90.88 439 VAL A N 1
ATOM 3492 C CA . VAL A 1 439 ? 14.138 1.253 -8.331 1.00 90.88 439 VAL A CA 1
ATOM 3493 C C . VAL A 1 439 ? 13.029 2.152 -7.768 1.00 90.88 439 VAL A C 1
ATOM 3495 O O . VAL A 1 439 ? 13.056 2.433 -6.570 1.00 90.88 439 VAL A O 1
ATOM 3498 N N . PRO A 1 440 ? 12.057 2.630 -8.572 1.00 86.75 440 PRO A N 1
ATOM 3499 C CA . PRO A 1 440 ? 11.132 3.682 -8.133 1.00 86.75 440 PRO A CA 1
ATOM 3500 C C . PRO A 1 440 ? 10.220 3.260 -6.976 1.00 86.75 440 PRO A C 1
ATOM 3502 O O . PRO A 1 440 ? 9.928 4.059 -6.095 1.00 86.75 440 PRO A O 1
ATOM 3505 N N . MET A 1 441 ? 9.808 1.989 -6.951 1.00 90.38 441 MET A N 1
ATOM 3506 C CA . MET A 1 441 ? 8.856 1.462 -5.966 1.00 90.38 441 MET A CA 1
ATOM 3507 C C . MET A 1 441 ? 9.513 0.976 -4.666 1.00 90.38 441 MET A C 1
ATOM 3509 O O . MET A 1 441 ? 8.838 0.377 -3.830 1.00 90.38 441 MET A O 1
ATOM 3513 N N . ILE A 1 442 ? 10.821 1.200 -4.474 1.00 90.25 442 ILE A N 1
ATOM 3514 C CA . ILE A 1 442 ? 11.536 0.656 -3.313 1.00 90.25 442 ILE A CA 1
ATOM 3515 C C . ILE A 1 442 ? 11.053 1.261 -1.988 1.00 90.25 442 ILE A C 1
ATOM 3517 O O . ILE A 1 442 ? 10.865 0.527 -1.024 1.00 90.25 442 ILE A O 1
ATOM 3521 N N . GLU A 1 443 ? 10.786 2.570 -1.938 1.00 85.50 443 GLU A N 1
ATOM 3522 C CA . GLU A 1 443 ? 10.300 3.246 -0.724 1.00 85.50 443 GLU A CA 1
ATOM 3523 C C . GLU A 1 443 ? 8.886 2.783 -0.357 1.00 85.50 443 GLU A C 1
ATOM 3525 O O . GLU A 1 443 ? 8.606 2.474 0.804 1.00 85.50 443 GLU A O 1
ATOM 3530 N N . THR A 1 444 ? 8.014 2.642 -1.360 1.00 88.00 444 THR A N 1
ATOM 3531 C CA . THR A 1 444 ? 6.684 2.049 -1.194 1.00 88.00 444 THR A CA 1
ATOM 3532 C C . THR A 1 444 ? 6.793 0.627 -0.646 1.00 88.00 444 THR A C 1
ATOM 3534 O O . THR A 1 444 ? 6.159 0.323 0.361 1.00 88.00 444 THR A O 1
ATOM 3537 N N . ALA A 1 445 ? 7.640 -0.226 -1.231 1.00 89.81 445 ALA A N 1
ATOM 3538 C CA . ALA A 1 445 ? 7.858 -1.594 -0.759 1.00 89.81 445 ALA A CA 1
ATOM 3539 C C . ALA A 1 445 ? 8.350 -1.643 0.702 1.00 89.81 445 ALA A C 1
ATOM 3541 O O . ALA A 1 445 ? 7.821 -2.422 1.496 1.00 89.81 445 ALA A O 1
ATOM 3542 N N . ILE A 1 446 ? 9.283 -0.763 1.089 1.00 85.25 446 ILE A N 1
ATOM 3543 C CA . ILE A 1 446 ? 9.757 -0.634 2.479 1.00 85.25 446 ILE A CA 1
ATOM 3544 C C . ILE A 1 446 ? 8.594 -0.324 3.430 1.00 85.25 446 ILE A C 1
ATOM 3546 O O . ILE A 1 446 ? 8.495 -0.938 4.492 1.00 85.25 446 ILE A O 1
ATOM 3550 N N . SER A 1 447 ? 7.685 0.582 3.051 1.00 89.12 447 SER A N 1
ATOM 3551 C CA . SER A 1 447 ? 6.534 0.944 3.892 1.00 89.12 447 SER A CA 1
ATOM 3552 C C . SER A 1 447 ? 5.612 -0.241 4.210 1.00 89.12 447 SER A C 1
ATOM 3554 O O . SER A 1 447 ? 5.070 -0.302 5.316 1.00 89.12 447 SER A O 1
ATOM 3556 N N . TYR A 1 448 ? 5.478 -1.201 3.287 1.00 92.44 448 TYR A N 1
ATOM 3557 C CA . TYR A 1 448 ? 4.738 -2.445 3.514 1.00 92.44 448 TYR A CA 1
ATOM 3558 C C . TYR A 1 448 ? 5.536 -3.414 4.390 1.00 92.44 448 TYR A C 1
ATOM 3560 O O . TYR A 1 448 ? 4.989 -3.959 5.347 1.00 92.44 448 TYR A O 1
ATOM 3568 N N . CYS A 1 449 ? 6.839 -3.576 4.134 1.00 89.75 449 CYS A N 1
ATOM 3569 C CA . CYS A 1 449 ? 7.722 -4.429 4.938 1.00 89.75 449 CYS A CA 1
ATOM 3570 C C . CYS A 1 449 ? 7.721 -4.054 6.430 1.00 89.75 449 CYS A C 1
ATOM 3572 O O . CYS A 1 449 ? 7.649 -4.943 7.276 1.00 89.75 449 CYS A O 1
ATOM 3574 N N . VAL A 1 450 ? 7.738 -2.756 6.756 1.00 88.06 450 VAL A N 1
ATOM 3575 C CA . VAL A 1 450 ? 7.721 -2.251 8.146 1.00 88.06 450 VAL A CA 1
ATOM 3576 C C . VAL A 1 450 ? 6.430 -2.619 8.891 1.00 88.06 450 VAL A C 1
ATOM 3578 O O . VAL A 1 450 ? 6.421 -2.689 10.117 1.00 88.06 450 VAL A O 1
ATOM 3581 N N . GLN A 1 451 ? 5.337 -2.866 8.167 1.00 89.19 451 GLN A N 1
ATOM 3582 C CA . GLN A 1 451 ? 4.018 -3.165 8.730 1.00 89.19 451 GLN A CA 1
ATOM 3583 C C . GLN A 1 451 ? 3.672 -4.662 8.703 1.00 89.19 451 GLN A C 1
ATOM 3585 O O . GLN A 1 451 ? 2.541 -5.018 9.024 1.00 89.19 451 GLN A O 1
ATOM 3590 N N . ALA A 1 452 ? 4.594 -5.528 8.276 1.00 93.31 452 ALA A N 1
ATOM 3591 C CA . ALA A 1 452 ? 4.311 -6.942 8.059 1.00 93.31 452 ALA A CA 1
ATOM 3592 C C . ALA A 1 452 ? 4.134 -7.715 9.379 1.00 93.31 452 ALA A C 1
ATOM 3594 O O . ALA A 1 452 ? 5.049 -7.776 10.205 1.00 93.31 452 ALA A O 1
ATOM 3595 N N . ASP A 1 453 ? 2.995 -8.397 9.522 1.00 95.06 453 ASP A N 1
ATOM 3596 C CA . ASP A 1 453 ? 2.767 -9.383 10.587 1.00 95.06 453 ASP A CA 1
ATOM 3597 C C . ASP A 1 453 ? 3.447 -10.719 10.254 1.00 95.06 453 ASP A C 1
ATOM 3599 O O . ASP A 1 453 ? 3.892 -11.452 11.141 1.00 95.06 453 ASP A O 1
ATOM 3603 N N . ILE A 1 454 ? 3.532 -11.033 8.956 1.00 96.94 454 ILE A N 1
ATOM 3604 C CA . ILE A 1 454 ? 4.227 -12.195 8.397 1.00 96.94 454 ILE A CA 1
ATOM 3605 C C . ILE A 1 454 ? 4.933 -11.752 7.116 1.00 96.94 454 ILE A C 1
ATOM 3607 O O . ILE A 1 454 ? 4.337 -11.083 6.270 1.00 96.94 454 ILE A O 1
ATOM 3611 N N . PHE A 1 455 ? 6.195 -12.148 6.954 1.00 98.00 455 PHE A N 1
ATOM 3612 C CA . PHE A 1 455 ? 6.969 -11.860 5.748 1.00 98.00 455 PHE A CA 1
ATOM 3613 C C . PHE A 1 455 ? 7.417 -13.149 5.063 1.00 98.00 455 PHE A C 1
ATOM 3615 O O . PHE A 1 455 ? 7.892 -14.077 5.717 1.00 98.00 455 PHE A O 1
ATOM 3622 N N . VAL A 1 456 ? 7.290 -13.225 3.742 1.00 98.06 456 VAL A N 1
ATOM 3623 C CA . VAL A 1 456 ? 7.642 -14.425 2.974 1.00 98.06 456 VAL A CA 1
ATOM 3624 C C . VAL A 1 456 ? 8.540 -14.045 1.811 1.00 98.06 456 VAL A C 1
ATOM 3626 O O . VAL A 1 456 ? 8.226 -13.150 1.042 1.00 98.06 456 VAL A O 1
ATOM 3629 N N . VAL A 1 457 ? 9.648 -14.752 1.652 1.00 97.25 457 VAL A N 1
ATOM 3630 C CA . VAL A 1 457 ? 10.567 -14.635 0.524 1.00 97.25 457 VAL A CA 1
ATOM 3631 C C . VAL A 1 457 ? 10.423 -15.883 -0.337 1.00 97.25 457 VAL A C 1
ATOM 3633 O O . VAL A 1 457 ? 10.549 -16.989 0.181 1.00 97.25 457 VAL A O 1
ATOM 3636 N N . ILE A 1 458 ? 10.176 -15.734 -1.639 1.00 97.31 458 ILE A N 1
ATOM 3637 C CA . ILE A 1 458 ? 9.938 -16.865 -2.548 1.00 97.31 458 ILE A CA 1
ATOM 3638 C C . ILE A 1 458 ? 10.801 -16.741 -3.802 1.00 97.31 458 ILE A C 1
ATOM 3640 O O . ILE A 1 458 ? 10.690 -15.776 -4.560 1.00 97.31 458 ILE A O 1
ATOM 3644 N N . GLY A 1 459 ? 11.633 -17.751 -4.064 1.00 94.38 459 GLY A N 1
ATOM 3645 C CA . GLY A 1 459 ? 12.316 -17.904 -5.350 1.00 94.38 459 GLY A CA 1
ATOM 3646 C C . GLY A 1 459 ? 13.317 -16.791 -5.690 1.00 94.38 459 GLY A C 1
ATOM 3647 O O . GLY A 1 459 ? 13.581 -16.533 -6.867 1.00 94.38 459 GLY A O 1
ATOM 3648 N N . THR A 1 460 ? 13.909 -16.123 -4.696 1.00 89.94 460 THR A N 1
ATOM 3649 C CA . THR A 1 460 ? 14.931 -15.072 -4.885 1.00 89.94 460 THR A CA 1
ATOM 3650 C C . THR A 1 460 ? 16.245 -15.415 -4.176 1.00 89.94 460 THR A C 1
ATOM 3652 O O . THR A 1 460 ? 16.246 -15.948 -3.071 1.00 89.94 460 THR A O 1
ATOM 3655 N N . SER A 1 461 ? 17.382 -15.134 -4.831 1.00 86.75 461 SER A N 1
ATOM 3656 C CA . SER A 1 461 ? 18.722 -15.439 -4.302 1.00 86.75 461 SER A CA 1
ATOM 3657 C C . SER A 1 461 ? 19.132 -14.461 -3.215 1.00 86.75 461 SER A C 1
ATOM 3659 O O . SER A 1 461 ? 20.120 -14.710 -2.528 1.00 86.75 461 SER A O 1
ATOM 3661 N N . MET A 1 462 ? 18.381 -13.362 -3.076 1.00 87.06 462 MET A N 1
ATOM 3662 C CA . MET A 1 462 ? 18.661 -12.268 -2.150 1.00 87.06 462 MET A CA 1
ATOM 3663 C C . MET A 1 462 ? 20.041 -11.638 -2.392 1.00 87.06 462 MET A C 1
ATOM 3665 O O . MET A 1 462 ? 20.736 -11.274 -1.453 1.00 87.06 462 MET A O 1
ATOM 3669 N N . VAL A 1 463 ? 20.440 -11.510 -3.665 1.00 84.56 463 VAL A N 1
ATOM 3670 C CA . VAL A 1 463 ? 21.721 -10.887 -4.070 1.00 84.56 463 VAL A CA 1
ATOM 3671 C C . VAL A 1 463 ? 21.553 -9.601 -4.881 1.00 84.56 463 VAL A C 1
ATOM 3673 O O . VAL A 1 463 ? 22.510 -8.848 -5.036 1.00 84.56 463 VAL A O 1
ATOM 3676 N N . VAL A 1 464 ? 20.358 -9.341 -5.423 1.00 84.06 464 VAL A N 1
ATOM 3677 C CA . VAL A 1 464 ? 20.088 -8.153 -6.243 1.00 84.06 464 VAL A CA 1
ATOM 3678 C C . VAL A 1 464 ? 19.597 -7.027 -5.340 1.00 84.06 464 VAL A C 1
ATOM 3680 O O . VAL A 1 464 ? 18.497 -7.083 -4.789 1.00 84.06 464 VAL A O 1
ATOM 3683 N N . TYR A 1 465 ? 20.428 -6.002 -5.175 1.00 84.06 465 TYR A N 1
ATOM 3684 C CA . TYR A 1 465 ? 20.096 -4.809 -4.401 1.00 84.06 465 TYR A CA 1
ATOM 3685 C C . TYR A 1 465 ? 19.393 -3.762 -5.276 1.00 84.06 465 TYR A C 1
ATOM 3687 O O . TYR A 1 465 ? 19.728 -3.642 -6.456 1.00 84.06 465 TYR A O 1
ATOM 3695 N N . PRO A 1 466 ? 18.450 -2.982 -4.713 1.00 89.69 466 PRO A N 1
ATOM 3696 C CA . PRO A 1 466 ? 18.060 -2.919 -3.297 1.00 89.69 466 PRO A CA 1
ATOM 3697 C C . PRO A 1 466 ? 17.012 -3.954 -2.845 1.00 89.69 466 PRO A C 1
ATOM 3699 O O . PRO A 1 466 ? 16.747 -4.044 -1.656 1.00 89.69 466 PRO A O 1
ATOM 3702 N N . ALA A 1 467 ? 16.418 -4.760 -3.731 1.00 89.81 467 ALA A N 1
ATOM 3703 C CA . ALA A 1 467 ? 15.343 -5.687 -3.345 1.00 89.81 467 ALA A CA 1
ATOM 3704 C C . ALA A 1 467 ? 15.757 -6.683 -2.238 1.00 89.81 467 ALA A C 1
ATOM 3706 O O . ALA A 1 467 ? 14.967 -6.984 -1.344 1.00 89.81 467 ALA A O 1
ATOM 3707 N N . ALA A 1 468 ? 17.009 -7.148 -2.258 1.00 87.88 468 ALA A N 1
ATOM 3708 C CA . ALA A 1 468 ? 17.566 -8.032 -1.236 1.00 87.88 468 ALA A CA 1
ATOM 3709 C C . ALA A 1 468 ? 17.551 -7.437 0.187 1.00 87.88 468 ALA A C 1
ATOM 3711 O O . ALA A 1 468 ? 17.452 -8.199 1.146 1.00 87.88 468 ALA A O 1
ATOM 3712 N N . SER A 1 469 ? 17.604 -6.107 0.347 1.00 88.88 469 SER A N 1
ATOM 3713 C CA . SER A 1 469 ? 17.586 -5.477 1.675 1.00 88.88 469 SER A CA 1
ATOM 3714 C C . SER A 1 469 ? 16.182 -5.323 2.260 1.00 88.88 469 SER A C 1
ATOM 3716 O O . SER A 1 469 ? 16.059 -5.001 3.435 1.00 88.88 469 SER A O 1
ATOM 3718 N N . LEU A 1 470 ? 15.107 -5.595 1.506 1.00 91.50 470 LEU A N 1
ATOM 3719 C CA . LEU A 1 470 ? 13.731 -5.439 2.004 1.00 91.50 470 LEU A CA 1
ATOM 3720 C C . LEU A 1 470 ? 13.451 -6.257 3.270 1.00 91.50 470 LEU A C 1
ATOM 3722 O O . LEU A 1 470 ? 12.722 -5.803 4.148 1.00 91.50 470 LEU A O 1
ATOM 3726 N N . ILE A 1 471 ? 14.080 -7.428 3.400 1.00 91.56 471 ILE A N 1
ATOM 3727 C CA . ILE A 1 471 ? 13.963 -8.275 4.593 1.00 91.56 471 ILE A CA 1
ATOM 3728 C C . ILE A 1 471 ? 14.523 -7.601 5.862 1.00 91.56 471 ILE A C 1
ATOM 3730 O O . ILE A 1 471 ? 14.107 -7.943 6.965 1.00 91.56 471 ILE A O 1
ATOM 3734 N N . GLU A 1 472 ? 15.438 -6.637 5.722 1.00 88.25 472 GLU A N 1
ATOM 3735 C CA . GLU A 1 472 ? 16.061 -5.902 6.832 1.00 88.25 472 GLU A CA 1
ATOM 3736 C C . GLU A 1 472 ? 15.136 -4.821 7.411 1.00 88.25 472 GLU A C 1
ATOM 3738 O O . GLU A 1 472 ? 15.308 -4.415 8.557 1.00 88.25 472 GLU A O 1
ATOM 3743 N N . PHE A 1 473 ? 14.136 -4.375 6.644 1.00 88.88 473 PHE A N 1
ATOM 3744 C CA . PHE A 1 473 ? 13.129 -3.406 7.095 1.00 88.88 473 PHE A CA 1
ATOM 3745 C C . PHE A 1 473 ? 11.945 -4.062 7.815 1.00 88.88 473 PHE A C 1
ATOM 3747 O O . PHE A 1 473 ? 11.086 -3.364 8.353 1.00 88.88 473 PHE A O 1
ATOM 3754 N N . VAL A 1 474 ? 11.885 -5.394 7.820 1.00 93.00 474 VAL A N 1
ATOM 3755 C CA . VAL A 1 474 ? 10.839 -6.156 8.504 1.00 93.00 474 VAL A CA 1
ATOM 3756 C C . VAL A 1 474 ? 11.140 -6.194 10.009 1.00 93.00 474 VAL A C 1
ATOM 3758 O O . VAL A 1 474 ? 12.282 -6.495 10.375 1.00 93.00 474 VAL A O 1
ATOM 3761 N N . PRO A 1 475 ? 10.152 -5.957 10.896 1.00 90.88 475 PRO A N 1
ATOM 3762 C CA . PRO A 1 475 ? 10.361 -6.007 12.343 1.00 90.88 475 PRO A CA 1
ATOM 3763 C C . PRO A 1 475 ? 11.009 -7.317 12.814 1.00 90.88 475 PRO A C 1
ATOM 3765 O O . PRO A 1 475 ? 10.822 -8.395 12.234 1.00 90.88 475 PRO A O 1
ATOM 3768 N N . ALA A 1 476 ? 11.816 -7.243 13.873 1.00 88.38 476 ALA A N 1
ATOM 3769 C CA . ALA A 1 476 ? 12.631 -8.372 14.323 1.00 88.38 476 ALA A CA 1
ATOM 3770 C C . ALA A 1 476 ? 11.765 -9.556 14.789 1.00 88.38 476 ALA A C 1
ATOM 3772 O O . ALA A 1 476 ? 12.081 -10.710 14.502 1.00 88.38 476 ALA A O 1
ATOM 3773 N N . GLU A 1 477 ? 10.653 -9.256 15.452 1.00 91.12 477 GLU A N 1
ATOM 3774 C CA . GLU A 1 477 ? 9.672 -10.191 15.990 1.00 91.12 477 GLU A CA 1
ATOM 3775 C C . GLU A 1 477 ? 8.803 -10.866 14.919 1.00 91.12 477 GLU A C 1
ATOM 3777 O O . GLU A 1 477 ? 8.332 -11.979 15.152 1.00 91.12 477 GLU A O 1
ATOM 3782 N N . THR A 1 478 ? 8.647 -10.257 13.737 1.00 93.50 478 THR A N 1
ATOM 3783 C CA . THR A 1 478 ? 7.847 -10.794 12.626 1.00 93.50 478 THR A CA 1
ATOM 3784 C C . THR A 1 478 ? 8.375 -12.154 12.180 1.00 93.50 478 THR A C 1
ATOM 3786 O O . THR A 1 478 ? 9.580 -12.324 11.965 1.00 93.50 478 THR A O 1
ATOM 3789 N N . LEU A 1 479 ? 7.476 -13.121 11.991 1.00 95.94 479 LEU A N 1
ATOM 3790 C CA . LEU A 1 479 ? 7.830 -14.437 11.467 1.00 95.94 479 LEU A CA 1
ATOM 3791 C C . LEU A 1 479 ? 8.152 -14.333 9.972 1.00 95.94 479 LEU A C 1
ATOM 3793 O O . LEU A 1 479 ? 7.370 -13.780 9.195 1.00 95.94 479 LEU A O 1
ATOM 3797 N N . LYS A 1 480 ? 9.315 -14.852 9.578 1.00 96.31 480 LYS A N 1
ATOM 3798 C CA . LYS A 1 480 ? 9.846 -14.754 8.217 1.00 96.31 480 LYS A CA 1
ATOM 3799 C C . LYS A 1 480 ? 9.975 -16.150 7.628 1.00 96.31 480 LYS A C 1
ATOM 3801 O O . LYS A 1 480 ? 10.627 -17.002 8.222 1.00 96.31 480 LYS A O 1
ATOM 3806 N N . TYR A 1 481 ? 9.404 -16.385 6.456 1.00 96.62 481 TYR A N 1
ATOM 3807 C CA . TYR A 1 481 ? 9.571 -17.639 5.722 1.00 96.62 481 TYR A CA 1
ATOM 3808 C C . TYR A 1 481 ? 10.411 -17.415 4.476 1.00 96.62 481 TYR A C 1
ATOM 3810 O O . TYR A 1 481 ? 10.219 -16.435 3.767 1.00 96.62 481 TYR A O 1
ATOM 3818 N N . VAL A 1 482 ? 11.326 -18.333 4.183 1.00 96.12 482 VAL A N 1
ATOM 3819 C CA . VAL A 1 482 ? 12.147 -18.302 2.971 1.00 96.12 482 VAL A CA 1
ATOM 3820 C C . VAL A 1 482 ? 11.941 -19.605 2.214 1.00 96.12 482 VAL A C 1
ATOM 3822 O O . VAL A 1 482 ? 12.339 -20.667 2.689 1.00 96.12 482 VAL A O 1
ATOM 3825 N N . ILE A 1 483 ? 11.309 -19.517 1.046 1.00 96.38 483 ILE A N 1
ATOM 3826 C CA . ILE A 1 483 ? 10.996 -20.634 0.156 1.00 96.38 483 ILE A CA 1
ATOM 3827 C C . ILE A 1 483 ? 11.916 -20.574 -1.061 1.00 96.38 483 ILE A C 1
ATOM 3829 O O . ILE A 1 483 ? 11.717 -19.765 -1.972 1.00 96.38 483 ILE A O 1
ATOM 3833 N N . ASP A 1 484 ? 12.914 -21.446 -1.090 1.00 93.88 484 ASP A N 1
ATOM 3834 C CA . ASP A 1 484 ? 13.818 -21.597 -2.228 1.00 93.88 484 ASP A CA 1
ATOM 3835 C C . ASP A 1 484 ? 14.457 -22.993 -2.184 1.00 93.88 484 ASP A C 1
ATOM 3837 O O . ASP A 1 484 ? 14.804 -23.448 -1.094 1.00 93.88 484 ASP A O 1
ATOM 3841 N N . PRO A 1 485 ? 14.641 -23.693 -3.320 1.00 90.38 485 PRO A N 1
ATOM 3842 C CA . PRO A 1 485 ? 15.301 -25.000 -3.328 1.00 90.38 485 PRO A CA 1
ATOM 3843 C C . PRO A 1 485 ? 16.765 -24.927 -2.879 1.00 90.38 485 PRO A C 1
ATOM 3845 O O . PRO A 1 485 ? 17.303 -25.926 -2.412 1.00 90.38 485 PRO A O 1
ATOM 3848 N N . ASN A 1 486 ? 17.407 -23.764 -3.017 1.00 86.12 486 ASN A N 1
ATOM 3849 C CA . ASN A 1 486 ? 18.759 -23.525 -2.542 1.00 86.12 486 ASN A CA 1
ATOM 3850 C C . ASN A 1 486 ? 18.713 -22.444 -1.471 1.00 86.12 486 ASN A C 1
ATOM 3852 O O . ASN A 1 486 ? 18.142 -21.379 -1.690 1.00 86.12 486 ASN A O 1
ATOM 3856 N N . LYS A 1 487 ? 19.363 -22.669 -0.328 1.00 78.81 487 LYS A N 1
ATOM 3857 C CA . LYS A 1 487 ? 19.417 -21.653 0.723 1.00 78.81 487 LYS A CA 1
ATOM 3858 C C . LYS A 1 487 ? 20.011 -20.346 0.158 1.00 78.81 487 LYS A C 1
ATOM 3860 O O . LYS A 1 487 ? 21.167 -20.362 -0.275 1.00 78.81 487 LYS A O 1
ATOM 3865 N N . PRO A 1 488 ? 19.250 -19.235 0.117 1.00 74.81 488 PRO A N 1
ATOM 3866 C CA . PRO A 1 488 ? 19.738 -17.988 -0.461 1.00 74.81 488 PRO A CA 1
ATOM 3867 C C . PRO A 1 488 ? 20.907 -17.433 0.355 1.00 74.81 488 PRO A C 1
ATOM 3869 O O . PRO A 1 488 ? 21.094 -17.801 1.517 1.00 74.81 488 PRO A O 1
ATOM 3872 N N . GLY A 1 489 ? 21.691 -16.538 -0.256 1.00 65.38 489 GLY A N 1
ATOM 3873 C CA . GLY A 1 489 ? 22.937 -15.978 0.287 1.00 65.38 489 GLY A CA 1
ATOM 3874 C C . GLY A 1 489 ? 22.751 -15.015 1.466 1.00 65.38 489 GLY A C 1
ATOM 3875 O O . GLY A 1 489 ? 23.418 -13.989 1.539 1.00 65.38 489 GLY A O 1
ATOM 3876 N N . ILE A 1 490 ? 21.837 -15.318 2.385 1.00 68.25 490 ILE A N 1
ATOM 3877 C CA . ILE A 1 490 ? 21.585 -14.549 3.596 1.00 68.25 490 ILE A CA 1
ATOM 3878 C C . ILE A 1 490 ? 22.618 -14.990 4.640 1.00 68.25 490 ILE A C 1
ATOM 3880 O O . ILE A 1 490 ? 22.379 -15.902 5.432 1.00 68.25 490 ILE A O 1
ATOM 3884 N N . TYR A 1 491 ? 23.801 -14.370 4.608 1.00 62.94 491 TYR A N 1
ATOM 3885 C CA . TYR A 1 491 ? 24.915 -14.709 5.506 1.00 62.94 491 TYR A CA 1
ATOM 3886 C C . TYR A 1 491 ? 24.541 -14.588 6.992 1.00 62.94 491 TYR A C 1
ATOM 3888 O O . TYR A 1 491 ? 25.006 -15.382 7.807 1.00 62.94 491 TYR A O 1
ATOM 3896 N N . TYR A 1 492 ? 23.658 -13.641 7.324 1.00 70.69 492 TYR A N 1
ATOM 3897 C CA . TYR A 1 492 ? 23.092 -13.461 8.659 1.00 70.69 492 TYR A CA 1
ATOM 3898 C C . TYR A 1 492 ? 21.569 -13.365 8.554 1.00 70.69 492 TYR A C 1
ATOM 3900 O O . TYR A 1 492 ? 21.046 -12.279 8.302 1.00 70.69 492 TYR A O 1
ATOM 3908 N N . PRO A 1 493 ? 20.837 -14.487 8.683 1.00 75.56 493 PRO A N 1
ATOM 3909 C CA . PRO A 1 493 ? 19.387 -14.440 8.634 1.00 75.56 493 PRO A CA 1
ATOM 3910 C C . PRO A 1 493 ? 18.838 -13.579 9.770 1.00 75.56 493 PRO A C 1
ATOM 3912 O O . PRO A 1 493 ? 19.266 -13.756 10.915 1.00 75.56 493 PRO A O 1
ATOM 3915 N N . PRO A 1 494 ? 17.870 -12.691 9.490 1.00 83.44 494 PRO A N 1
ATOM 3916 C CA . PRO A 1 494 ? 17.167 -11.974 10.539 1.00 83.44 494 PRO A CA 1
ATOM 3917 C C . PRO A 1 494 ? 16.525 -12.941 11.548 1.00 83.44 494 PRO A C 1
ATOM 3919 O O . PRO A 1 494 ? 16.204 -14.085 11.194 1.00 83.44 494 PRO A O 1
ATOM 3922 N N . PRO A 1 495 ? 16.291 -12.504 12.796 1.00 85.44 495 PRO A N 1
ATOM 3923 C CA . PRO A 1 495 ? 15.561 -13.297 13.779 1.00 85.44 495 PRO A CA 1
ATOM 3924 C C . PRO A 1 495 ? 14.207 -13.780 13.241 1.00 85.44 495 PRO A C 1
ATOM 3926 O O . PRO A 1 495 ? 13.592 -13.128 12.390 1.00 85.44 495 PRO A O 1
ATOM 3929 N N . ASN A 1 496 ? 13.755 -14.928 13.754 1.00 92.12 496 ASN A N 1
ATOM 3930 C CA . ASN A 1 496 ? 12.492 -15.576 13.381 1.00 92.12 496 ASN A CA 1
ATOM 3931 C C . ASN A 1 496 ? 12.389 -15.961 11.892 1.00 92.12 496 ASN A C 1
ATOM 3933 O O . ASN A 1 496 ? 11.299 -15.954 11.326 1.00 92.12 496 ASN A O 1
ATOM 3937 N N . THR A 1 497 ? 13.512 -16.328 11.262 1.00 93.25 497 THR A N 1
ATOM 3938 C CA . THR A 1 497 ? 13.538 -16.840 9.882 1.00 93.25 497 THR A CA 1
ATOM 3939 C C . THR A 1 497 ? 13.447 -18.367 9.834 1.00 93.25 497 THR A C 1
ATOM 3941 O O . THR A 1 497 ? 14.290 -19.068 10.395 1.0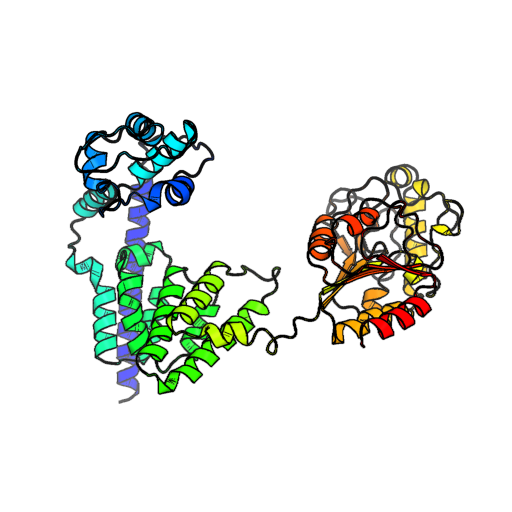0 93.25 497 THR A O 1
ATOM 3944 N N . VAL A 1 498 ? 12.458 -18.881 9.104 1.00 94.50 498 VAL A N 1
ATOM 3945 C CA . VAL A 1 498 ? 12.212 -20.301 8.831 1.00 94.50 498 VAL A CA 1
ATOM 3946 C C . VAL A 1 498 ? 12.459 -20.578 7.350 1.00 94.50 498 VAL A C 1
ATOM 3948 O O . VAL A 1 498 ? 11.923 -19.892 6.483 1.00 94.50 498 VAL A O 1
ATOM 3951 N N . TYR A 1 499 ? 13.254 -21.602 7.049 1.00 94.44 499 TYR A N 1
ATOM 3952 C CA . TYR A 1 499 ? 13.559 -22.006 5.676 1.00 94.44 499 TYR A CA 1
ATOM 3953 C C . TYR A 1 499 ? 12.696 -23.196 5.250 1.00 94.44 499 TYR A C 1
ATOM 3955 O O . TYR A 1 499 ? 12.572 -24.169 5.992 1.00 94.44 499 TYR A O 1
ATOM 3963 N N . ILE A 1 500 ? 12.143 -23.125 4.041 1.00 95.75 500 ILE A N 1
ATOM 3964 C CA . ILE A 1 500 ? 11.435 -24.211 3.359 1.00 95.75 500 ILE A CA 1
ATOM 3965 C C . ILE A 1 500 ? 12.216 -24.501 2.072 1.00 95.75 500 ILE A C 1
ATOM 3967 O O . ILE A 1 500 ? 12.030 -23.838 1.051 1.00 95.75 500 ILE A O 1
ATOM 3971 N N . GLU A 1 501 ? 13.125 -25.478 2.139 1.00 95.19 501 GLU A N 1
ATOM 3972 C CA . GLU A 1 501 ? 14.055 -25.832 1.053 1.00 95.19 501 GLU A CA 1
ATOM 3973 C C . GLU A 1 501 ? 13.361 -26.639 -0.057 1.00 95.19 501 GLU A C 1
ATOM 3975 O O . GLU A 1 501 ? 13.582 -27.837 -0.244 1.00 95.19 501 GLU A O 1
ATOM 3980 N N . LYS A 1 502 ? 12.433 -25.989 -0.762 1.00 96.00 502 LYS A N 1
ATOM 3981 C CA . LYS A 1 502 ? 11.608 -26.575 -1.823 1.00 96.00 502 LYS A CA 1
ATOM 3982 C C . LYS A 1 502 ? 11.441 -25.597 -2.977 1.00 96.00 502 LYS A C 1
ATOM 3984 O O . LYS A 1 502 ? 11.589 -24.387 -2.821 1.00 96.00 502 LYS A O 1
ATOM 3989 N N . LYS A 1 503 ? 11.067 -26.132 -4.141 1.00 95.81 503 LYS A N 1
ATOM 3990 C CA . LYS A 1 503 ? 10.558 -25.314 -5.248 1.00 95.81 503 LYS A CA 1
ATOM 3991 C C . LYS A 1 503 ? 9.310 -24.544 -4.815 1.00 95.81 503 LYS A C 1
ATOM 3993 O O . LYS A 1 503 ? 8.595 -24.979 -3.910 1.00 95.81 503 LYS A O 1
ATOM 3998 N N . SER A 1 504 ? 9.047 -23.414 -5.464 1.00 96.56 504 SER A N 1
ATOM 3999 C CA . SER A 1 504 ? 7.994 -22.482 -5.059 1.00 96.56 504 SER A CA 1
ATOM 4000 C C . SER A 1 504 ? 6.609 -23.126 -5.005 1.00 96.56 504 SER A C 1
ATOM 4002 O O . SER A 1 504 ? 5.876 -22.862 -4.053 1.00 96.56 504 SER A O 1
ATOM 4004 N N . THR A 1 505 ? 6.256 -24.009 -5.947 1.00 97.44 505 THR A N 1
ATOM 4005 C CA . THR A 1 505 ? 4.948 -24.689 -5.936 1.00 97.44 505 THR A CA 1
ATOM 4006 C C . THR A 1 505 ? 4.752 -25.573 -4.702 1.00 97.44 505 THR A C 1
ATOM 4008 O O . THR A 1 505 ? 3.714 -25.494 -4.045 1.00 97.44 505 THR A O 1
ATOM 4011 N N . ASP A 1 506 ? 5.739 -26.396 -4.351 1.00 97.62 506 ASP A N 1
ATOM 4012 C CA . ASP A 1 506 ? 5.654 -27.316 -3.214 1.00 97.62 506 ASP A CA 1
ATOM 4013 C C . ASP A 1 506 ? 5.885 -26.621 -1.873 1.00 97.62 506 ASP A C 1
ATOM 4015 O O . ASP A 1 506 ? 5.241 -26.965 -0.880 1.00 97.62 506 ASP A O 1
ATOM 4019 N N . GLY A 1 507 ? 6.758 -25.615 -1.843 1.00 97.19 507 GLY A N 1
ATOM 4020 C CA . GLY A 1 507 ? 6.978 -24.787 -0.665 1.00 97.19 507 GLY A CA 1
ATOM 4021 C C . GLY A 1 507 ? 5.740 -23.973 -0.292 1.00 97.19 507 GLY A C 1
ATOM 4022 O O . GLY A 1 507 ? 5.378 -23.930 0.880 1.00 97.19 507 GLY A O 1
ATOM 4023 N N . MET A 1 508 ? 5.022 -23.412 -1.273 1.00 97.06 508 MET A N 1
ATOM 4024 C CA . MET A 1 508 ? 3.767 -22.700 -1.006 1.00 97.06 508 MET A CA 1
ATOM 4025 C C . MET A 1 508 ? 2.657 -23.618 -0.496 1.00 97.06 508 MET A C 1
ATOM 4027 O O . MET A 1 508 ? 1.911 -23.222 0.397 1.00 97.06 508 MET A O 1
ATOM 4031 N N . LYS A 1 509 ? 2.565 -24.863 -0.987 1.00 95.12 509 LYS A N 1
ATOM 4032 C CA . LYS A 1 509 ? 1.622 -25.856 -0.434 1.00 95.12 509 LYS A CA 1
ATOM 4033 C C . LYS A 1 509 ? 1.901 -26.149 1.039 1.00 95.12 509 LYS A C 1
ATOM 4035 O O . LYS A 1 509 ? 0.971 -26.416 1.797 1.00 95.12 509 LYS A O 1
ATOM 4040 N N . GLU A 1 510 ? 3.170 -26.172 1.437 1.00 96.62 510 GLU A N 1
ATOM 4041 C CA . GLU A 1 510 ? 3.559 -26.357 2.833 1.00 96.62 510 GLU A CA 1
ATOM 4042 C C . GLU A 1 510 ? 3.254 -25.113 3.665 1.00 96.62 510 GLU A C 1
ATOM 4044 O O . GLU A 1 510 ? 2.597 -25.231 4.697 1.00 96.62 510 GLU A O 1
ATOM 4049 N N . LEU A 1 511 ? 3.647 -23.931 3.187 1.00 96.44 511 LEU A N 1
ATOM 4050 C CA . LEU A 1 511 ? 3.408 -22.676 3.889 1.00 96.44 511 LEU A CA 1
ATOM 4051 C C . LEU A 1 511 ? 1.913 -22.412 4.102 1.00 96.44 511 LEU A C 1
ATOM 4053 O O . LEU A 1 511 ? 1.511 -22.095 5.216 1.00 96.44 511 LEU A O 1
ATOM 4057 N N . ALA A 1 512 ? 1.070 -22.615 3.087 1.00 93.19 512 ALA A N 1
ATOM 4058 C CA . ALA A 1 512 ? -0.375 -22.425 3.217 1.00 93.19 512 ALA A CA 1
ATOM 4059 C C . ALA A 1 512 ? -0.979 -23.300 4.335 1.00 93.19 512 ALA A C 1
ATOM 4061 O O . ALA A 1 512 ? -1.822 -22.839 5.098 1.00 93.19 512 ALA A O 1
ATOM 4062 N N . LYS A 1 513 ? -0.489 -24.537 4.513 1.00 92.62 513 LYS A N 1
ATOM 4063 C CA . LYS A 1 513 ? -0.907 -25.420 5.621 1.00 92.62 513 LYS A CA 1
ATOM 4064 C C . LYS A 1 513 ? -0.422 -24.957 6.993 1.00 92.62 513 LYS A C 1
ATOM 4066 O O . LYS A 1 513 ? -0.957 -25.418 7.998 1.00 92.62 513 LYS A O 1
ATOM 4071 N N . ILE A 1 514 ? 0.641 -24.159 7.044 1.00 93.50 514 ILE A N 1
ATOM 4072 C CA . ILE A 1 514 ? 1.159 -23.575 8.283 1.00 93.50 514 ILE A CA 1
ATOM 4073 C C . ILE A 1 514 ? 0.344 -22.333 8.649 1.00 93.50 514 ILE A C 1
ATOM 4075 O O . ILE A 1 514 ? 0.040 -22.150 9.820 1.00 93.50 514 ILE A O 1
ATOM 4079 N N . LEU A 1 515 ? -0.008 -21.509 7.658 1.00 90.69 515 LEU A N 1
ATOM 4080 C CA . LEU A 1 515 ? -0.675 -20.224 7.871 1.00 90.69 515 LEU A CA 1
ATOM 4081 C C . LEU A 1 515 ? -2.186 -20.337 8.123 1.00 90.69 515 LEU A C 1
ATOM 4083 O O . LEU A 1 515 ? -2.708 -19.556 8.906 1.00 90.69 515 LEU A O 1
ATOM 4087 N N . VAL A 1 516 ? -2.874 -21.291 7.487 1.00 81.31 516 VAL A N 1
ATOM 4088 C CA . VAL A 1 516 ? -4.346 -21.458 7.557 1.00 81.31 516 VAL A CA 1
ATOM 4089 C C . VAL A 1 516 ? -4.755 -22.508 8.615 1.00 81.31 516 VAL A C 1
ATOM 4091 O O . VAL A 1 516 ? -5.791 -23.161 8.519 1.00 81.31 516 VAL A O 1
ATOM 4094 N N . LYS A 1 517 ? -3.905 -22.737 9.620 1.00 56.62 517 LYS A N 1
ATOM 4095 C CA . LYS A 1 517 ? -4.203 -23.560 10.805 1.00 56.62 517 LYS A CA 1
ATOM 4096 C C . LYS A 1 517 ? -4.544 -22.670 11.982 1.00 56.62 517 LYS A C 1
ATOM 4098 O O . LYS A 1 517 ? -5.422 -23.095 12.763 1.00 56.62 517 LYS A O 1
#

Foldseek 3Di:
DVVVVVVVVVVVVVVVVVVVVVVVVVVVVVVVVVVVVPPDDPDDDPVAALVVCCVVQPVQCEAQCDHHLHDHVVVVVVVCVLPLQVQLVCLQPPDDDDPVHDGDDHRNDDSVSSSNNSNVSSVPNCVVVVVVVVVVVDDPVQLQVVLVVLVVCLVVLVLVCLVVLLVQQLDDPVSCCRSQNVNLQVRSLSSCLSNCVVPLVVLLCSLPVQRGDLSSLLSSLSSLLVCCVVPVVCVVVSLVSLLVSVVVLVPDDPPPDDSPPSSVVSSVVSCVSNVVCVSVVCVPPDDPQQAEEEEEEEPLQCVVQVQDDCPPPPCDDVNHRQCLQFHPVVCVVCVQVNLVVLLVVVVSLVPTAQDQLLLLQLVCVVRHNYAYEYCDQHCNNVNSRHDHYHHQFYHSQKKAFPVDLVRIDGHDPDRQHPQDHDPVSGGIDGNTNGPPGDRVCVVVLLVSQLRGLEYEYARDLLPDPPSSCSPVSHDLPRAYEYEELDDHPCVDHRHNYDYDNDRSNVSSVVVSVVVVD

Radius of gyration: 32.42 Å; chains: 1; bounding box: 80×80×77 Å

pLDDT: mean 76.72, std 19.83, range [24.55, 98.81]

Secondary structure (DSSP, 8-state):
-HHHHHHHHHHHHHHHHHHHHHHHHHHHHHHHHHHTT---S-----S--HHHHIIIIITTT--SSS-SSSPPHHHHGGGGTT-HHHHHHHHHS-----TTSPPPPP----HHHHHHHHHHHHHT-HHHHHHHHHTTT--GGGTSHHHHHHHHHHHTT-GGGHHHHHHHHTS-HHHHHHHHTTHHHHHHHHHHHHHHTT-HHHHHHHHHSS-S-HHHHHHHHHHHHHHHHH-GGGHHHHHHHHHHHHHHHHH--TTSS---HHHHHHHHHHHHHTT-THHHHGGGTS-----EEEEEE-THHHHTTTPPPSGGGTTEETTEEHHHHSBHHHHHH-HHHHHHHHHHHHHHHHH----HHHHHHHHHTTTSEEEEEE---S-HHHHTT-S-EEESSEEEEEEEESS-TT-EEE--S----TT-B-TTSPBEEEEE--BTS--TTHHHHHHHHTT-SEEEEES--S-STTGGGGGGGS-TTSEEEEE-SS--S-SSPPTTEEEE-S-HHHHHHHHHHHHT-

Sequence (517 aa):
MIATFTLTSLKDVSAINGALKEQFAKVHVLAEEYEKKTHKIEVKDSGISGEDIFNAKCSACHRFDTKLVGPPYKETLPKYNDNVKKVAAFVYNPVKMNPDYPAMPNQGLKPKEAEAVAQYILTKSSIDNFDYYKSLNLTEAKRAFPIHAFFLLAELKSVNSLYAALAFLSQPKEALTFWCGKYTKELMWEVVYNLGSSSLEFLKKFLLNGINPLESNKVIIKAVSQIALHEPERKEEILAWYKSIIYYLMQARYEDYHYPFALTGTVVSGILDIHGVELFNEKAELIELRKKLVVLTGAGISAESGISTFRDAGGLWEGYDVTEVASLQGWKQNKELVLEFYNQRRKQILNAEPNSAHFALASLEADFDVTIITQNIDDLHERGGSSNVIHLHGEIKKSRSTVDHNLRYDISGNDLIVGDKCEKGSQLRPDIVWFGELVPMIETAISYCVQADIFVVIGTSMVVYPAASLIEFVPAETLKYVIDPNKPGIYYPPPNTVYIEKKSTDGMKELAKILVK